Protein AF-0000000072249634 (afdb_homodimer)

Foldseek 3Di:
DQWDWDWDQQDQAPDIQIQTDFDLPPQDLCQQLNAPLVSLLVLLVLLLQLLLLVLLLCLCVVCCCPPLCVPVPHLNSLNVRSNRNSVSSNVVSVVVNVSNVVVPQPSVVLNVVSNVLVVVLLVVVCVVCVVVVDDSSLLSLLLSLLVLLVLLLLLVLCLPFVVSLVRNRHPSVSLSSNVVNLVSLVSSQSSVCSSCSNPNQDPVSLVSNVVSNVSNVVVCVVSSVVSSQVRCVVVVNPDPVSVVVQCQAAPPCVRHSVNNSVVSSCLSNDRVDGSCVDPCPVSSVVSCVVSVD/DQWDWDWDQQPQAPDIQIQTDFDLPPQDLCQQLNAPLVSLLVLLVLLLQLLLLVLLLCLCVVCCCPPLCVPVPHLNSLNVRSNRNSVSSNVVSVVVNVSNVVVPQPSVVLNVVSNVLVVVLLVVVCVVCVVVVDDSSLLSLLLSLLVLLVLLLLLVLCLPFVVSLVRNRHPSVSLSSNVVNLVSLVSSQSSVCSSCSNPNQDPVSLVSNVVSNVSNVVVCVVSSVVSSQVRCVVVVNPDPVSVVVQCQAAPDCVRHSPNVSVVSSCLSNDRVDGSCVDPCPVSSVVSCVVSVD

Organism: Acinetobacter pittii (strain PHEA-2) (NCBI:txid871585)

pLDDT: mean 94.34, std 6.77, range [52.77, 98.83]

Nearest PDB structures (foldseek):
  6f6f-assembly1_A-2  TM=5.615E-01  e=2.994E-02  Geobacillus kaustophilus HTA426
  6f6l-assembly1_A  TM=5.978E-01  e=1.102E-01  Geobacillus kaustophilus HTA426
  5dcs-assembly1_A  TM=5.944E-01  e=1.494E-01  Geobacillus kaustophilus HTA426
  6qk1-assembly1_A-2  TM=5.631E-01  e=1.938E-01  Geobacillus kaustophilus HTA426
  6f6f-assembly1_A-2  TM=5.585E-01  e=4.010E-02  Geobacillus kaustophilus HTA426

Secondary structure (DSSP, 8-state):
--B--EEE--TT-SS-EEE--B--TT--TTTTTT-HHHHHHHHHHHTTHHHHHHHHHHHHHHHTT-TTTTT-HHHHHHHHHHHHHHHHHHHHHHHHHHHHHTTT--HHHHHHHHHHHHHHHHHHHHHHHGGGT--HHHHHHHHHHHHHHHHHHHHHHHHH-HHHHHH---HHHHHHHHHHHHHHHHSTTHHHHHHHHHH-SSHHHHHHHHHHHHHHHHHHHHHHHHHHHHHHHHTT--SHHHHHHHHHHHT-TTT-HHHHTHHHHHHTTSTT--GGGS--HHHHHHHHHHHT-/--B--EEE--TT-SS-EEE--B--TT--TTTTTT-HHHHHHHHHHHTTHHHHHHHHHHHHHHHTT-TTTTT-HHHHHHHHHHHHHHHHHHHHHHHHHHHHHTTT--HHHHHHHHHHHHHHHHHHHHHHHGGGT--HHHHHHHHHHHHHHHHHHHHHHHHH-HHHHHH---HHHHHHHHHHHHHHHHSTTHHHHHHHHHH-SSHHHHHHHHHHHHHHHHHHHHHHHHHHHHHHHHTT--SHHHHHHHHHHHT-TTT-HHHHTHHHHHHTTSTT--GGGS--HHHHHHHHHHHT-

Solvent-accessible surface area (backbone atoms only — not comparable to full-atom values): 30503 Å² total; per-residue (Å²): 118,79,44,59,75,48,76,42,72,49,87,78,29,94,52,65,26,59,43,71,51,72,63,54,87,81,60,56,89,36,38,31,64,65,27,60,36,49,29,34,46,52,49,29,54,43,32,45,40,42,47,47,34,50,49,40,41,52,36,51,60,74,49,51,72,36,84,71,43,49,82,38,61,70,59,51,28,40,50,52,28,46,44,47,37,37,54,43,50,25,52,52,34,50,51,53,44,48,50,47,34,74,77,68,44,72,42,67,61,48,30,54,47,39,42,52,50,51,54,49,51,50,55,52,51,35,66,44,39,37,76,73,73,45,45,62,67,55,50,43,32,24,40,36,32,30,51,36,49,50,48,23,35,50,22,50,33,58,76,67,36,63,72,59,50,68,36,44,63,35,65,59,61,37,50,52,53,50,53,48,24,48,50,36,56,69,48,39,42,49,54,43,50,51,42,37,50,70,67,40,78,48,69,71,43,49,50,49,32,47,52,30,31,55,55,48,51,52,51,46,54,49,46,38,53,34,40,26,52,40,48,26,49,77,64,75,51,68,47,69,67,31,51,49,53,37,40,44,49,38,56,30,82,88,60,6,44,56,48,67,24,43,70,65,58,55,47,65,69,42,86,86,57,53,65,72,75,59,80,50,63,72,61,42,54,55,49,27,61,74,69,69,98,118,82,42,59,76,49,77,43,72,50,89,77,29,94,52,64,24,59,44,71,51,71,64,54,86,80,61,56,89,38,38,31,65,66,27,61,38,49,29,33,45,53,48,29,54,42,34,45,38,40,48,46,34,51,48,43,41,52,36,51,60,75,49,53,72,37,84,72,42,50,81,39,62,71,58,53,28,38,50,53,28,45,45,47,37,35,53,42,51,25,52,50,36,51,51,52,44,48,50,48,34,73,76,68,44,73,42,65,61,48,30,53,48,39,42,52,49,50,53,50,51,50,54,51,50,34,66,45,40,36,75,73,72,44,46,62,66,55,49,42,31,24,41,36,30,30,51,36,48,51,48,24,35,51,22,49,35,59,75,66,38,61,71,59,49,68,38,45,63,34,64,61,60,38,49,52,52,51,53,50,24,46,50,35,57,70,47,39,42,50,53,44,51,51,42,37,52,70,65,40,79,48,70,70,43,49,50,48,32,47,51,31,30,55,55,49,50,52,51,47,52,48,46,38,52,35,42,27,51,39,51,27,50,76,62,76,50,69,47,70,68,31,51,48,53,37,40,44,48,38,56,28,82,88,61,6,46,55,48,66,24,43,70,65,59,54,46,65,69,42,87,86,57,52,64,71,75,59,80,52,62,71,62,42,54,54,49,28,60,74,68,69,98

Radius of gyration: 26.2 Å; Cα contacts (8 Å, |Δi|>4): 781; chains: 2; bounding box: 58×76×52 Å

InterPro domains:
  IPR016516 Uncharacterised conserved protein UCP07580 [PF10118] (17-279)
  IPR016516 Uncharacterised conserved protein UCP07580 [PIRSF007580] (9-291)
  IPR016516 Uncharacterised conserved protein UCP07580 [PTHR39456] (11-289)

Sequence (586 aa):
MNAKVNITNRAGASFPVRRMNFDFNDVPEYWMNGSAGLTHFMTALSALFPAGEKFFIDSVRAVRYHPAIKDDEALQKEISAFIGQEAMHTQEHVNFNASAQKFGHDVETLEKFTDTAIQTAIKTFVKIVKPFGMTKEMVDLTATTALEHFTATIASQLLVNKHIQELMTDETMSTMWYWHAIEENEHKAVAYDVYEGVFGKGIKAYALRTTSLVFAMTLIFLIQSSFVLRLLKQDNKLNLDELSVIYKYGYSPSKGIISGMAKEMLAYFKPGFHPNDLDTVGLLKTWKAKLGLMNAKVNITNRAGASFPVRRMNFDFNDVPEYWMNGSAGLTHFMTALSALFPAGEKFFIDSVRAVRYHPAIKDDEALQKEISAFIGQEAMHTQEHVNFNASAQKFGHDVETLEKFTDTAIQTAIKTFVKIVKPFGMTKEMVDLTATTALEHFTATIASQLLVNKHIQELMTDETMSTMWYWHAIEENEHKAVAYDVYEGVFGKGIKAYALRTTSLVFAMTLIFLIQSSFVLRLLKQDNKLNLDELSVIYKYGYSPSKGIISGMAKEMLAYFKPGFHPNDLDTVGLLKTWKAKLGL

Structure (mmCIF, N/CA/C/O backbone):
data_AF-0000000072249634-model_v1
#
loop_
_entity.id
_entity.type
_entity.pdbx_description
1 polymer Hydrolase
#
loop_
_atom_site.group_PDB
_atom_site.id
_atom_site.type_symbol
_atom_site.label_atom_id
_atom_site.label_alt_id
_atom_site.label_comp_id
_atom_site.label_asym_id
_atom_site.label_entity_id
_atom_site.label_seq_id
_atom_site.pdbx_PDB_ins_code
_atom_site.Cartn_x
_atom_site.Cartn_y
_atom_site.Cartn_z
_atom_site.occupancy
_atom_site.B_iso_or_equiv
_atom_site.auth_seq_id
_atom_site.auth_comp_id
_atom_site.auth_asym_id
_atom_site.auth_atom_id
_atom_site.pdbx_PDB_model_num
ATOM 1 N N . MET A 1 1 ? -5.446 38.062 13.605 1 52.94 1 MET A N 1
ATOM 2 C CA . MET A 1 1 ? -5.169 36.637 13.762 1 52.94 1 MET A CA 1
ATOM 3 C C . MET A 1 1 ? -5.318 36.212 15.219 1 52.94 1 MET A C 1
ATOM 5 O O . MET A 1 1 ? -4.875 36.919 16.125 1 52.94 1 MET A O 1
ATOM 9 N N . ASN A 1 2 ? -6.417 35.395 15.522 1 57.03 2 ASN A N 1
ATOM 10 C CA . ASN A 1 2 ? -6.715 34.92 16.869 1 57.03 2 ASN A CA 1
ATOM 11 C C . ASN A 1 2 ? -5.579 34.067 17.427 1 57.03 2 ASN A C 1
ATOM 13 O O . ASN A 1 2 ? -5.823 33.064 18.1 1 57.03 2 ASN A O 1
ATOM 17 N N . ALA A 1 3 ? -4.32 34.214 16.959 1 71 3 ALA A N 1
ATOM 18 C CA . ALA A 1 3 ? -3.164 33.518 17.518 1 71 3 ALA A CA 1
ATOM 19 C C . ALA A 1 3 ? -2.072 34.504 17.921 1 71 3 ALA A C 1
ATOM 21 O O . ALA A 1 3 ? -1.866 35.52 17.252 1 71 3 ALA A O 1
ATOM 22 N 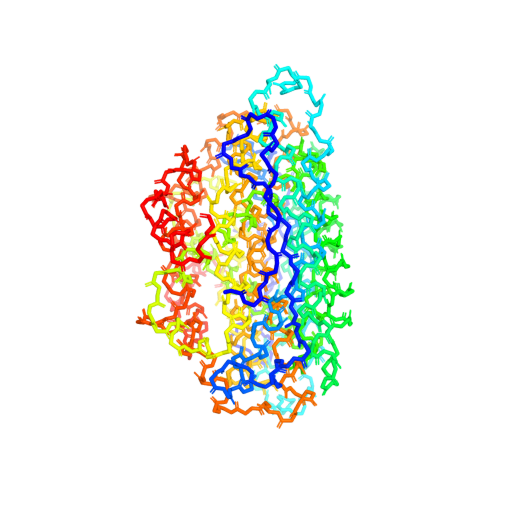N . LYS A 1 4 ? -1.507 34.409 19.135 1 65.29 4 LYS A N 1
ATOM 23 C CA . LYS A 1 4 ? -0.268 35.097 19.488 1 65.29 4 LYS A CA 1
ATOM 24 C C . LYS A 1 4 ? 0.94 34.415 18.852 1 65.29 4 LYS A C 1
ATOM 26 O O . LYS A 1 4 ? 1.116 33.202 18.985 1 65.29 4 LYS A O 1
ATOM 31 N N . VAL A 1 5 ? 1.65 35.158 17.944 1 75.68 5 VAL A N 1
ATOM 32 C CA . VAL A 1 5 ? 2.726 34.556 17.163 1 75.68 5 VAL A CA 1
ATOM 33 C C . VAL A 1 5 ? 4.076 35.058 17.67 1 75.68 5 VAL A C 1
ATOM 35 O O . VAL A 1 5 ? 4.276 36.264 17.833 1 75.68 5 VAL A O 1
ATOM 38 N N . ASN A 1 6 ? 4.939 34.149 18.186 1 66.65 6 ASN A N 1
ATOM 39 C CA . ASN A 1 6 ? 6.346 34.438 18.438 1 66.65 6 ASN A CA 1
ATOM 40 C C . ASN A 1 6 ? 7.247 33.8 17.383 1 66.65 6 ASN A C 1
ATOM 42 O O . ASN A 1 6 ? 7.195 32.588 17.168 1 66.65 6 ASN A O 1
ATOM 46 N N . ILE A 1 7 ? 8.014 34.613 16.664 1 79.25 7 ILE A N 1
ATOM 47 C CA . ILE A 1 7 ? 8.846 34.139 15.563 1 79.25 7 ILE A CA 1
ATOM 48 C C . ILE A 1 7 ? 10.31 34.11 15.998 1 79.25 7 ILE A C 1
ATOM 50 O O . ILE A 1 7 ? 10.807 35.07 16.592 1 79.25 7 ILE A O 1
ATOM 54 N N . THR A 1 8 ? 10.876 32.978 15.936 1 65.77 8 THR A N 1
ATOM 55 C CA . THR A 1 8 ? 12.313 32.866 16.16 1 65.77 8 THR A CA 1
ATOM 56 C C . THR A 1 8 ? 13.026 32.424 14.885 1 65.77 8 THR A C 1
ATOM 58 O O . THR A 1 8 ? 12.605 31.468 14.231 1 65.77 8 THR A O 1
ATOM 61 N N . ASN A 1 9 ? 13.944 33.304 14.461 1 66.26 9 ASN A N 1
ATOM 62 C CA . ASN A 1 9 ? 14.81 32.913 13.353 1 66.26 9 ASN A CA 1
ATOM 63 C C . ASN A 1 9 ? 16.005 32.098 13.837 1 66.26 9 ASN A C 1
ATOM 65 O O . ASN A 1 9 ? 16.833 32.596 14.603 1 66.26 9 ASN A O 1
ATOM 69 N N . ARG A 1 10 ? 15.753 30.797 13.848 1 60.34 10 ARG A N 1
ATOM 70 C CA . ARG A 1 10 ? 16.937 30.016 14.19 1 60.34 10 ARG A CA 1
ATOM 71 C C . ARG A 1 10 ? 18.125 30.413 13.319 1 60.34 10 ARG A C 1
ATOM 73 O O . ARG A 1 10 ? 17.968 30.655 12.12 1 60.34 10 ARG A O 1
ATOM 80 N N . ALA A 1 11 ? 19.228 30.65 13.857 1 65.46 11 ALA A N 1
ATOM 81 C CA . ALA A 1 11 ? 20.497 31.22 13.41 1 65.46 11 ALA A CA 1
ATOM 82 C C . ALA A 1 11 ? 20.905 30.655 12.053 1 65.46 11 ALA A C 1
ATOM 84 O O . ALA A 1 11 ? 21.7 29.715 11.978 1 65.46 11 ALA A O 1
ATOM 85 N N . GLY A 1 12 ? 20.088 31.282 10.986 1 76.66 12 GLY A N 1
ATOM 86 C CA . GLY A 1 12 ? 20.659 31.063 9.666 1 76.66 12 GLY A CA 1
ATOM 87 C C . GLY A 1 12 ? 19.84 30.113 8.812 1 76.66 12 GLY A C 1
ATOM 88 O O . GLY A 1 12 ? 20.198 29.835 7.666 1 76.66 12 GLY A O 1
ATOM 89 N N . ALA A 1 13 ? 18.669 29.622 9.354 1 87.26 13 ALA A N 1
ATOM 90 C CA . ALA A 1 13 ? 17.806 28.778 8.531 1 87.26 13 ALA A CA 1
ATOM 91 C C . ALA A 1 13 ? 17.028 29.611 7.517 1 87.26 13 ALA A C 1
ATOM 93 O O . ALA A 1 13 ? 16.9 30.828 7.673 1 87.26 13 ALA A O 1
ATOM 94 N N . SER A 1 14 ? 16.576 29.026 6.509 1 92.72 14 SER A N 1
ATOM 95 C CA . SER A 1 14 ? 15.91 29.733 5.42 1 92.72 14 SER A CA 1
ATOM 96 C C . SER A 1 14 ? 14.45 30.016 5.756 1 92.72 14 SER A C 1
ATOM 98 O O . SER A 1 14 ? 13.768 30.738 5.026 1 92.72 14 SER A O 1
ATOM 100 N N . PHE A 1 15 ? 13.901 29.474 6.83 1 94.57 15 PHE A N 1
ATOM 101 C CA . PHE A 1 15 ? 12.544 29.716 7.304 1 94.57 15 PHE A CA 1
ATOM 102 C C . PHE A 1 15 ? 12.51 29.808 8.825 1 94.57 15 PHE A C 1
ATOM 104 O O . PHE A 1 15 ? 13.331 29.192 9.508 1 94.57 15 PHE A O 1
ATOM 111 N N . PRO A 1 16 ? 11.582 30.511 9.353 1 94.63 16 PRO A N 1
ATOM 112 C CA . PRO A 1 16 ? 11.522 30.713 10.802 1 94.63 16 PRO A CA 1
ATOM 113 C C . PRO A 1 16 ? 10.735 29.618 11.519 1 94.63 16 PRO A C 1
ATOM 115 O O . PRO A 1 16 ? 10.058 28.815 10.871 1 94.63 16 PRO A O 1
ATOM 118 N N . VAL A 1 17 ? 10.93 29.516 12.808 1 94.87 17 VAL A N 1
ATOM 119 C CA . VAL A 1 17 ? 10.05 28.755 13.689 1 94.87 17 VAL A CA 1
ATOM 120 C C . VAL A 1 17 ? 9.045 29.693 14.353 1 94.87 17 VAL A C 1
ATOM 122 O O . VAL A 1 17 ? 9.431 30.672 14.997 1 94.87 17 VAL A O 1
ATOM 125 N N . ARG A 1 18 ? 7.799 29.471 14.116 1 94.25 18 ARG A N 1
ATOM 126 C CA . ARG A 1 18 ? 6.73 30.294 14.672 1 94.25 18 ARG A CA 1
ATOM 127 C C . ARG A 1 18 ? 6.027 29.576 15.819 1 94.25 18 ARG A C 1
ATOM 129 O O . ARG A 1 18 ? 5.568 28.443 15.661 1 94.25 18 ARG A O 1
ATOM 136 N N . ARG A 1 19 ? 6.037 30.1 16.916 1 91.94 19 ARG A N 1
ATOM 137 C CA . ARG A 1 19 ? 5.228 29.611 18.028 1 91.94 19 ARG A CA 1
ATOM 138 C C . ARG A 1 19 ? 3.841 30.243 18.015 1 91.94 19 ARG A C 1
ATOM 140 O O . ARG A 1 19 ? 3.684 31.416 18.361 1 91.94 19 ARG A O 1
ATOM 147 N N . MET A 1 20 ? 3.007 29.376 17.656 1 90 20 MET A N 1
ATOM 148 C CA . MET A 1 20 ? 1.619 29.829 17.623 1 90 20 MET A CA 1
ATOM 149 C C . MET A 1 20 ? 0.898 29.47 18.918 1 90 20 MET A C 1
ATOM 151 O O . MET A 1 20 ? 1.333 28.578 19.648 1 90 20 MET A O 1
ATOM 155 N N . ASN A 1 21 ? -0.058 30.114 19.403 1 89.7 21 ASN A N 1
ATOM 156 C CA . ASN A 1 21 ? -0.929 29.822 20.536 1 89.7 21 ASN A CA 1
ATOM 157 C C . ASN A 1 21 ? -2.397 30.052 20.189 1 89.7 21 ASN A C 1
ATOM 159 O O . ASN A 1 21 ? -3.021 30.985 20.697 1 89.7 21 ASN A O 1
ATOM 163 N N . PHE A 1 22 ? -2.884 29.119 19.45 1 94.67 22 PHE A N 1
ATOM 164 C CA . PHE A 1 22 ? -4.272 29.24 19.021 1 94.67 22 PHE A CA 1
ATOM 165 C C . PHE A 1 22 ? -5.222 28.979 20.184 1 94.67 22 PHE A C 1
ATOM 167 O O . PHE A 1 22 ? -4.961 28.116 21.024 1 94.67 22 PHE A O 1
ATOM 174 N N . ASP A 1 23 ? -6.214 29.734 20.291 1 93.97 23 ASP A N 1
ATOM 175 C CA . ASP A 1 23 ? -7.285 29.514 21.257 1 93.97 23 ASP A CA 1
ATOM 176 C C . ASP A 1 23 ? -8.463 28.784 20.615 1 93.97 23 ASP A C 1
ATOM 178 O O . ASP A 1 23 ? -9.194 29.364 19.809 1 93.97 23 ASP A O 1
ATOM 182 N N . PHE A 1 24 ? -8.688 27.587 21.061 1 95.25 24 PHE A N 1
ATOM 183 C CA . PHE A 1 24 ? -9.707 26.754 20.432 1 95.25 24 PHE A CA 1
ATOM 184 C C . PHE A 1 24 ? -10.986 26.747 21.259 1 95.25 24 PHE A C 1
ATOM 186 O O . PHE A 1 24 ? -11.916 25.991 20.967 1 95.25 24 PHE A O 1
ATOM 193 N N . ASN A 1 25 ? -11.081 27.541 22.291 1 92.67 25 ASN A N 1
ATOM 194 C CA . ASN A 1 25 ? -12.172 27.49 23.258 1 92.67 25 ASN A CA 1
ATOM 195 C C . ASN A 1 25 ? -13.513 27.814 22.606 1 92.67 25 ASN A C 1
ATOM 197 O O . ASN A 1 25 ? -14.549 27.281 23.009 1 92.67 25 ASN A O 1
ATOM 201 N N . ASP A 1 26 ? -13.509 28.688 21.615 1 93.74 26 ASP A N 1
ATOM 202 C CA . ASP A 1 26 ? -14.768 29.153 21.04 1 93.74 26 ASP A CA 1
ATOM 203 C C . ASP A 1 26 ? -15.024 28.503 19.682 1 93.74 26 ASP A C 1
ATOM 205 O O . ASP A 1 26 ? -15.894 28.947 18.929 1 93.74 26 ASP A O 1
ATOM 209 N N . VAL A 1 27 ? -14.314 27.514 19.326 1 96.31 27 VAL A N 1
ATOM 210 C CA . VAL A 1 27 ? -14.52 26.808 18.065 1 96.31 27 VAL A CA 1
ATOM 211 C C . VAL A 1 27 ? -15.776 25.944 18.156 1 96.31 27 VAL A C 1
ATOM 213 O O . VAL A 1 27 ? -15.919 25.142 19.081 1 96.31 27 VAL A O 1
ATOM 216 N N . PRO A 1 28 ? -16.718 26.138 17.287 1 97.42 28 PRO A N 1
ATOM 217 C CA . PRO A 1 28 ? -17.921 25.304 17.329 1 97.42 28 PRO A CA 1
ATOM 218 C C . PRO A 1 28 ? -17.642 23.846 16.968 1 97.42 28 PRO A C 1
ATOM 220 O O . PRO A 1 28 ? -16.62 23.545 16.348 1 97.42 28 PRO A O 1
ATOM 223 N N . GLU A 1 29 ? -18.557 23.048 17.353 1 97.82 29 GLU A N 1
ATOM 224 C CA . GLU A 1 29 ? -18.411 21.612 17.135 1 97.82 29 GLU A CA 1
ATOM 225 C C . GLU A 1 29 ? -18.212 21.296 15.655 1 97.82 29 GLU A C 1
ATOM 227 O O . GLU A 1 29 ? -17.306 20.542 15.292 1 97.82 29 GLU A O 1
ATOM 232 N N . TYR A 1 30 ? -19.059 21.883 14.857 1 98.35 30 TYR A N 1
ATOM 233 C CA . TYR A 1 30 ? -18.971 21.7 13.413 1 98.35 30 TYR A CA 1
ATOM 234 C C . TYR A 1 30 ? -18.456 22.963 12.733 1 98.35 30 TYR A C 1
ATOM 236 O O . TYR A 1 30 ? -19.218 23.677 12.077 1 98.35 30 TYR A O 1
ATOM 244 N N . TRP A 1 31 ? -17.2 23.095 12.832 1 97.58 31 TRP A N 1
ATOM 245 C CA . TRP A 1 31 ? -16.57 24.369 12.501 1 97.58 31 TRP A CA 1
ATOM 246 C C . TRP A 1 31 ? -16.389 24.511 10.993 1 97.58 31 TRP A C 1
ATOM 248 O O . TRP A 1 31 ? -16.117 25.605 10.494 1 97.58 31 TRP A O 1
ATOM 258 N N . MET A 1 32 ? -16.436 23.421 10.255 1 97.9 32 MET A N 1
ATOM 259 C CA . MET A 1 32 ? -16.24 23.499 8.81 1 97.9 32 MET A CA 1
ATOM 260 C C . MET A 1 32 ? -17.578 23.577 8.083 1 97.9 32 MET A C 1
ATOM 262 O O . MET A 1 32 ? -18.135 22.552 7.686 1 97.9 32 MET A O 1
ATOM 266 N N . ASN A 1 33 ? -18.021 24.805 7.904 1 97.21 33 ASN A N 1
ATOM 267 C CA . ASN A 1 33 ? -19.248 25.128 7.183 1 97.21 33 ASN A CA 1
ATOM 268 C C . ASN A 1 33 ? -20.456 24.415 7.784 1 97.21 33 ASN A C 1
ATOM 270 O O . ASN A 1 33 ? -21.353 23.985 7.057 1 97.21 33 ASN A O 1
ATOM 274 N N . GLY A 1 34 ? -20.399 24.157 9.071 1 97.29 34 GLY A N 1
ATOM 275 C CA . GLY A 1 34 ? -21.508 23.512 9.756 1 97.29 34 GLY A CA 1
ATOM 276 C C . GLY A 1 34 ? -21.637 22.037 9.424 1 97.29 34 GLY A C 1
ATOM 277 O O . GLY A 1 34 ? -22.566 21.37 9.885 1 97.29 34 GLY A O 1
ATOM 278 N N . SER A 1 35 ? -20.698 21.491 8.753 1 97.89 35 SER A N 1
ATOM 279 C CA . SER A 1 35 ? -20.779 20.113 8.279 1 97.89 35 SER A CA 1
ATOM 280 C C . SER A 1 35 ? -20.106 19.153 9.255 1 97.89 35 SER A C 1
ATOM 282 O O . SER A 1 35 ? -18.917 19.29 9.548 1 97.89 35 SER A O 1
ATOM 284 N N . ALA A 1 36 ? -20.884 18.224 9.683 1 98.2 36 ALA A N 1
ATOM 285 C CA . ALA A 1 36 ? -20.294 17.167 10.502 1 98.2 36 ALA A CA 1
ATOM 286 C C . ALA A 1 36 ? -19.278 16.356 9.702 1 98.2 36 ALA A C 1
ATOM 288 O O . ALA A 1 36 ? -18.209 16.015 10.212 1 98.2 36 ALA A O 1
ATOM 289 N N . GLY A 1 37 ? -19.612 16.088 8.459 1 98.02 37 GLY A N 1
ATOM 290 C CA . GLY A 1 37 ? -18.739 15.309 7.596 1 98.02 37 GLY A CA 1
ATOM 291 C C . GLY A 1 37 ? -17.378 15.947 7.393 1 98.02 37 GLY A C 1
ATOM 292 O O . GLY A 1 37 ? -16.347 15.302 7.598 1 98.02 37 GLY A O 1
ATOM 293 N N . LEU A 1 38 ? -17.403 17.175 7.067 1 98.26 38 LEU A N 1
ATOM 294 C CA . LEU A 1 38 ? -16.15 17.867 6.785 1 98.26 38 LEU A CA 1
ATOM 295 C C . LEU A 1 38 ? -15.343 18.072 8.063 1 98.26 38 LEU A C 1
ATOM 297 O O . LEU A 1 38 ? -14.118 17.931 8.058 1 98.26 38 LEU A O 1
ATOM 301 N N . THR A 1 39 ? -16.042 18.386 9.112 1 98.54 39 THR A N 1
ATOM 302 C CA . THR A 1 39 ? -15.357 18.572 10.387 1 98.54 39 THR A CA 1
ATOM 303 C C . THR A 1 39 ? -14.681 17.278 10.831 1 98.54 39 THR A C 1
ATOM 305 O O . THR A 1 39 ? -13.515 17.287 11.231 1 98.54 39 THR A O 1
ATOM 308 N N . HIS A 1 40 ? -15.356 16.177 10.69 1 98.16 40 HIS A N 1
ATOM 309 C CA . HIS A 1 40 ? -14.791 14.896 11.102 1 98.16 40 HIS A CA 1
ATOM 310 C C . HIS A 1 40 ? -13.689 14.448 10.148 1 98.16 40 HIS A C 1
ATOM 312 O O . HIS A 1 40 ? -12.726 13.801 10.566 1 98.16 40 HIS A O 1
ATOM 318 N N . PHE A 1 41 ? -13.806 14.806 8.898 1 97.66 41 PHE A N 1
ATOM 319 C CA . PHE A 1 41 ? -12.731 14.53 7.953 1 97.66 41 PHE A CA 1
ATOM 320 C C . PHE A 1 41 ? -11.44 15.213 8.387 1 97.66 41 PHE A C 1
ATOM 322 O O . PHE A 1 41 ? -10.383 14.581 8.434 1 97.66 41 PHE A O 1
ATOM 329 N N . MET A 1 42 ? -11.521 16.424 8.776 1 97.88 42 MET A N 1
ATOM 330 C CA . MET A 1 42 ? -10.353 17.201 9.184 1 97.88 42 MET A CA 1
ATOM 331 C C . MET A 1 42 ? -9.844 16.742 10.546 1 97.88 42 MET A C 1
ATOM 333 O O . MET A 1 42 ? -8.635 16.719 10.785 1 97.88 42 MET A O 1
ATOM 337 N N . THR A 1 43 ? -10.745 16.421 11.386 1 98.44 43 THR A N 1
ATOM 338 C CA . THR A 1 43 ? -10.368 15.916 12.701 1 98.44 43 THR A CA 1
ATOM 339 C C . THR A 1 43 ? -9.635 14.583 12.579 1 98.44 43 THR A C 1
ATOM 341 O O . THR A 1 43 ? -8.633 14.355 13.26 1 98.44 43 THR A O 1
ATOM 344 N N . ALA A 1 44 ? -10.175 13.743 11.751 1 97.92 44 ALA A N 1
ATOM 345 C CA . ALA A 1 44 ? -9.524 12.459 11.504 1 97.92 44 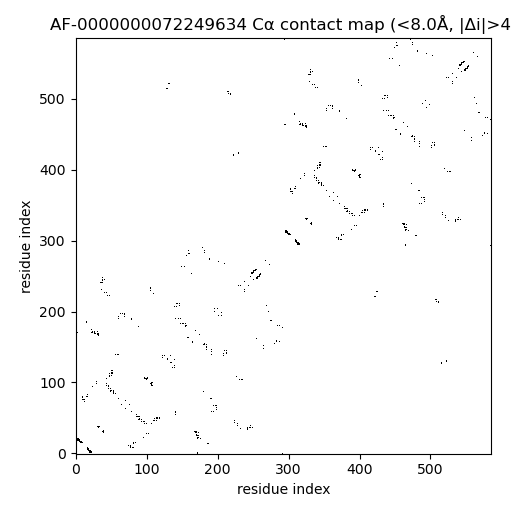ALA A CA 1
ATOM 346 C C . ALA A 1 44 ? -8.11 12.657 10.964 1 97.92 44 ALA A C 1
ATOM 348 O O . ALA A 1 44 ? -7.178 11.962 11.378 1 97.92 44 ALA A O 1
ATOM 349 N N . LEU A 1 45 ? -7.959 13.531 10.053 1 97.98 45 LEU A N 1
ATOM 350 C CA . LEU A 1 45 ? -6.641 13.853 9.516 1 97.98 45 LEU A CA 1
ATOM 351 C C . LEU A 1 45 ? -5.72 14.376 10.613 1 97.98 45 LEU A C 1
ATOM 353 O O . LEU A 1 45 ? -4.569 13.948 10.719 1 97.98 45 LEU A O 1
ATOM 357 N N . SER A 1 46 ? -6.224 15.275 11.437 1 98.44 46 SER A N 1
ATOM 358 C CA . SER A 1 46 ? -5.432 15.868 12.509 1 98.44 46 SER A CA 1
ATOM 359 C C . SER A 1 46 ? -4.98 14.812 13.512 1 98.44 46 SER A C 1
ATOM 361 O O . SER A 1 46 ? -3.892 14.914 14.081 1 98.44 46 SER A O 1
ATOM 363 N N . ALA A 1 47 ? -5.777 13.801 13.694 1 98.27 47 ALA A N 1
ATOM 364 C CA . ALA A 1 47 ? -5.459 12.745 14.652 1 98.27 47 ALA A CA 1
ATOM 365 C C . ALA A 1 47 ? -4.202 11.987 14.236 1 98.27 47 ALA A C 1
ATOM 367 O O . ALA A 1 47 ? -3.576 11.313 15.058 1 98.27 47 ALA A O 1
ATOM 368 N N . LEU A 1 48 ? -3.823 12.071 13.006 1 98.22 48 LEU A N 1
ATOM 369 C CA . LEU A 1 48 ? -2.634 11.395 12.498 1 98.22 48 LEU A CA 1
ATOM 370 C C . LEU A 1 48 ? -1.379 12.211 12.789 1 98.22 48 LEU A C 1
ATOM 372 O O . LEU A 1 48 ? -0.269 11.674 12.777 1 98.22 48 LEU A O 1
ATOM 376 N N . PHE A 1 49 ? -1.475 13.454 13.07 1 98.35 49 PHE A N 1
ATOM 377 C CA . PHE A 1 49 ? -0.35 14.373 12.952 1 98.35 49 PHE A CA 1
ATOM 378 C C . PHE A 1 49 ? 0.517 14.33 14.205 1 98.35 49 PHE A C 1
ATOM 380 O O . PHE A 1 49 ? 1.747 14.352 14.116 1 98.35 49 PHE A O 1
ATOM 387 N N . PRO A 1 50 ? -0.028 14.223 15.435 1 98.43 50 PRO A N 1
ATOM 388 C CA . PRO A 1 50 ? 0.872 14.247 16.59 1 98.43 50 PRO A CA 1
ATOM 389 C C . PRO A 1 50 ? 1.914 13.132 16.549 1 98.43 50 PRO A C 1
ATOM 391 O O . PRO A 1 50 ? 3.115 13.399 16.646 1 98.43 50 PRO A O 1
ATOM 394 N N . ALA A 1 51 ? 1.474 11.927 16.351 1 98 51 ALA A N 1
ATOM 395 C CA . ALA A 1 51 ? 2.415 10.814 16.272 1 98 51 ALA A CA 1
ATOM 396 C C . ALA A 1 51 ? 3.274 10.91 15.014 1 98 51 ALA A C 1
ATOM 398 O O . ALA A 1 51 ? 4.463 10.585 15.04 1 98 51 ALA A O 1
ATOM 399 N N . GLY A 1 52 ? 2.706 11.347 13.902 1 98.23 52 GLY A N 1
ATOM 400 C CA . GLY A 1 52 ? 3.449 11.496 12.661 1 98.23 52 GLY A CA 1
ATOM 401 C C . GLY A 1 52 ? 4.569 12.515 12.754 1 98.23 52 GLY A C 1
ATOM 402 O O . GLY A 1 52 ? 5.693 12.251 12.323 1 98.23 52 GLY A O 1
ATOM 403 N N . GLU A 1 53 ? 4.252 13.671 13.32 1 98.48 53 GLU A N 1
ATOM 404 C CA . GLU A 1 53 ? 5.249 14.729 13.447 1 98.48 53 GLU A CA 1
ATOM 405 C C . GLU A 1 53 ? 6.402 14.296 14.348 1 98.48 53 GLU A C 1
ATOM 407 O O . GLU A 1 53 ? 7.565 14.586 14.059 1 98.48 53 GLU A O 1
ATOM 412 N N . LYS A 1 54 ? 6.029 13.636 15.394 1 98.45 54 LYS A N 1
ATOM 413 C CA . LYS A 1 54 ? 7.065 13.112 16.279 1 98.45 54 LYS A CA 1
ATOM 414 C C . LYS A 1 54 ? 7.952 12.106 15.552 1 98.45 54 LYS A C 1
ATOM 416 O O . LYS A 1 54 ? 9.171 12.101 15.733 1 98.45 54 LYS A O 1
ATOM 421 N N . PHE A 1 55 ? 7.358 11.266 14.831 1 98.59 55 PHE A N 1
ATOM 422 C CA . PHE A 1 55 ? 8.098 10.288 14.043 1 98.59 55 PHE A CA 1
ATOM 423 C C . PHE A 1 55 ? 9.066 10.981 13.091 1 98.59 55 PHE A C 1
ATOM 425 O O . PHE A 1 55 ? 10.208 10.544 12.931 1 98.59 55 PHE A O 1
ATOM 432 N N . PHE A 1 56 ? 8.637 12.092 12.39 1 98.83 56 PHE A N 1
ATOM 433 C CA . PHE A 1 56 ? 9.493 12.844 11.48 1 98.83 56 PHE A CA 1
ATOM 434 C C . PHE A 1 56 ? 10.708 13.399 12.215 1 98.83 56 PHE A C 1
ATOM 436 O O . PHE A 1 56 ? 11.835 13.299 11.726 1 98.83 56 PHE A O 1
ATOM 443 N N . ILE A 1 57 ? 10.418 13.97 13.366 1 98.75 57 ILE A N 1
ATOM 444 C CA . ILE A 1 57 ? 11.486 14.547 14.175 1 98.75 57 ILE A CA 1
ATOM 445 C C . ILE A 1 57 ? 12.504 13.466 14.533 1 98.75 57 ILE A C 1
ATOM 447 O O . ILE A 1 57 ? 13.706 13.643 14.325 1 98.75 57 ILE A O 1
ATOM 451 N N . ASP A 1 58 ? 12.043 12.338 15.035 1 98.59 58 ASP A N 1
ATOM 452 C CA . ASP A 1 58 ? 12.913 11.253 15.478 1 98.59 58 ASP A CA 1
ATOM 453 C C . ASP A 1 58 ? 13.739 10.703 14.317 1 98.59 58 ASP A C 1
ATOM 455 O O . ASP A 1 58 ? 14.909 10.355 14.49 1 98.59 58 ASP A O 1
ATOM 459 N N . SER A 1 59 ? 13.125 10.629 13.214 1 98.42 59 SER A N 1
ATOM 460 C CA . SER A 1 59 ? 13.791 10.099 12.028 1 98.42 59 SER A CA 1
ATOM 461 C C . SER A 1 59 ? 14.967 10.977 11.615 1 98.42 59 SER A C 1
ATOM 463 O O . SER A 1 59 ? 16.054 10.472 11.326 1 98.42 59 SER A O 1
ATOM 465 N N . VAL A 1 60 ? 14.771 12.27 11.572 1 98.52 60 VAL A N 1
ATOM 466 C CA . VAL A 1 60 ? 15.805 13.215 11.163 1 98.52 60 VAL A CA 1
ATOM 467 C C . VAL A 1 60 ? 16.872 13.318 12.251 1 98.52 60 VAL A C 1
ATOM 469 O O . VAL A 1 60 ? 18.068 13.349 11.954 1 98.52 60 VAL A O 1
ATOM 472 N N . ARG A 1 61 ? 16.425 13.309 13.493 1 98.11 61 ARG A N 1
ATOM 473 C CA . ARG A 1 61 ? 17.353 13.397 14.616 1 98.11 61 ARG A CA 1
ATOM 474 C C . ARG A 1 61 ? 18.293 12.197 14.645 1 98.11 61 ARG A C 1
ATOM 476 O O . ARG A 1 61 ? 19.47 12.332 14.985 1 98.11 61 ARG A O 1
ATOM 483 N N . ALA A 1 62 ? 17.814 11.089 14.33 1 97.98 62 ALA A N 1
ATOM 484 C CA . ALA A 1 62 ? 18.568 9.841 14.425 1 97.98 62 ALA A CA 1
ATOM 485 C C . ALA A 1 62 ? 19.801 9.875 13.526 1 97.98 62 ALA A C 1
ATOM 487 O O . ALA A 1 62 ? 20.797 9.202 13.802 1 97.98 62 ALA A O 1
ATOM 488 N N . VAL A 1 63 ? 19.788 10.736 12.492 1 98.08 63 VAL A N 1
ATOM 489 C CA . VAL A 1 63 ? 20.894 10.683 11.541 1 98.08 63 VAL A CA 1
ATOM 490 C C . VAL A 1 63 ? 21.54 12.062 11.425 1 98.08 63 VAL A C 1
ATOM 492 O O . VAL A 1 63 ? 22.423 12.271 10.589 1 98.08 63 VAL A O 1
ATOM 495 N N . ARG A 1 64 ? 21.101 13.013 12.175 1 96.74 64 ARG A N 1
ATOM 496 C CA . ARG A 1 64 ? 21.523 14.405 12.058 1 96.74 64 ARG A CA 1
ATOM 497 C C . ARG A 1 64 ? 23.041 14.525 12.136 1 96.74 64 ARG A C 1
ATOM 499 O O . ARG A 1 64 ? 23.638 15.364 11.458 1 96.74 64 ARG A O 1
ATOM 506 N N . TYR A 1 65 ? 23.692 13.635 12.897 1 97.13 65 TYR A N 1
ATOM 507 C CA . TYR A 1 65 ? 25.135 13.75 13.075 1 97.13 65 TYR A CA 1
ATOM 508 C C . TYR A 1 65 ? 25.868 12.656 12.307 1 97.13 65 TYR A C 1
ATOM 510 O O . TYR A 1 65 ? 26.999 12.302 12.646 1 97.13 65 TYR A O 1
ATOM 518 N N . HIS A 1 66 ? 25.189 12.051 11.406 1 97.36 66 HIS A N 1
ATOM 519 C CA . HIS A 1 66 ? 25.87 11.156 10.477 1 97.36 66 HIS A CA 1
ATOM 520 C C . HIS A 1 66 ? 27.084 11.833 9.85 1 97.36 66 HIS A C 1
ATOM 522 O O . HIS A 1 66 ? 27.028 13.013 9.497 1 97.36 66 HIS A O 1
ATOM 528 N N . PRO A 1 67 ? 28.147 11.17 9.604 1 97.95 67 PRO A N 1
ATOM 529 C CA . PRO A 1 67 ? 29.394 11.755 9.108 1 97.95 67 PRO A CA 1
ATOM 530 C C . PRO A 1 67 ? 29.227 12.441 7.754 1 97.95 67 PRO A C 1
ATOM 532 O O . PRO A 1 67 ? 29.932 13.408 7.456 1 97.95 67 PRO A O 1
ATOM 535 N N . ALA A 1 68 ? 28.287 12.027 6.994 1 97.67 68 ALA A N 1
ATOM 536 C CA . ALA A 1 68 ? 28.101 12.544 5.641 1 97.67 68 ALA A CA 1
ATOM 537 C C . ALA A 1 68 ? 27.5 13.947 5.668 1 97.67 68 ALA A C 1
ATOM 539 O O . ALA A 1 68 ? 27.606 14.693 4.692 1 97.67 68 ALA A O 1
ATOM 540 N N . ILE A 1 69 ? 26.809 14.316 6.848 1 98.08 69 ILE A N 1
ATOM 541 C CA . ILE A 1 69 ? 26.088 15.583 6.778 1 98.08 69 ILE A CA 1
ATOM 542 C C . ILE A 1 69 ? 26.368 16.405 8.034 1 98.08 69 ILE A C 1
ATOM 544 O O . ILE A 1 69 ? 25.961 17.566 8.127 1 98.08 69 ILE A O 1
ATOM 548 N N . LYS A 1 70 ? 27.073 15.827 9.005 1 97.27 70 LYS A N 1
ATOM 549 C CA . LYS A 1 70 ? 27.251 16.478 10.3 1 97.27 70 LYS A CA 1
ATOM 550 C C . LYS A 1 70 ? 27.961 17.82 10.147 1 97.27 70 LYS A C 1
ATOM 552 O O . LYS A 1 70 ? 27.734 18.741 10.934 1 97.27 70 LYS A O 1
ATOM 557 N N . ASP A 1 71 ? 28.834 17.973 9.101 1 97.39 71 ASP A N 1
ATOM 558 C CA . ASP A 1 71 ? 29.618 19.194 8.943 1 97.39 71 ASP A CA 1
ATOM 559 C C . ASP A 1 71 ? 28.956 20.146 7.95 1 97.39 71 ASP A C 1
ATOM 561 O O . ASP A 1 71 ? 29.501 21.209 7.643 1 97.39 71 ASP A O 1
ATOM 565 N N . ASP A 1 72 ? 27.826 19.828 7.433 1 96.91 72 ASP A N 1
ATOM 566 C CA . ASP A 1 72 ? 27.055 20.721 6.574 1 96.91 72 ASP A CA 1
ATOM 567 C C . ASP A 1 72 ? 26.274 21.74 7.402 1 96.91 72 ASP A C 1
ATOM 569 O O . ASP A 1 72 ? 25.111 21.511 7.741 1 96.91 72 ASP A O 1
ATOM 573 N N . GLU A 1 73 ? 26.813 22.824 7.635 1 96.15 73 GLU A N 1
ATOM 574 C CA . GLU A 1 73 ? 26.254 23.828 8.534 1 96.15 73 GLU A CA 1
ATOM 575 C C . GLU A 1 73 ? 24.887 24.303 8.05 1 96.15 73 GLU A C 1
ATOM 577 O O . GLU A 1 73 ? 23.976 24.512 8.854 1 96.15 73 GLU A O 1
ATOM 582 N N . ALA A 1 74 ? 24.794 24.591 6.772 1 96.01 74 ALA A N 1
ATOM 583 C CA . ALA A 1 74 ? 23.523 25.049 6.216 1 96.01 74 ALA A CA 1
ATOM 584 C C . ALA A 1 74 ? 22.414 24.032 6.473 1 96.01 74 ALA A C 1
ATOM 586 O O . ALA A 1 74 ? 21.314 24.398 6.893 1 96.01 74 ALA A O 1
ATOM 587 N N . LEU A 1 75 ? 22.708 22.756 6.228 1 97.4 75 LEU A N 1
ATOM 588 C CA . LEU A 1 75 ? 21.716 21.708 6.442 1 97.4 75 LEU A CA 1
ATOM 589 C C . LEU A 1 75 ? 21.373 21.578 7.922 1 97.4 75 LEU A C 1
ATOM 591 O O . LEU A 1 75 ? 20.219 21.325 8.276 1 97.4 75 LEU A O 1
ATOM 595 N N . GLN A 1 76 ? 22.354 21.707 8.797 1 97.27 76 GLN A N 1
ATOM 596 C CA . GLN A 1 76 ? 22.127 21.624 10.236 1 97.27 76 GLN A CA 1
ATOM 597 C C . GLN A 1 76 ? 21.151 22.7 10.703 1 97.27 76 GLN A C 1
ATOM 599 O O . GLN A 1 76 ? 20.317 22.453 11.576 1 97.27 76 GLN A O 1
ATOM 604 N N . LYS A 1 77 ? 21.256 23.876 10.171 1 96.85 77 LYS A N 1
ATOM 605 C CA . LYS A 1 77 ? 20.334 24.958 10.505 1 96.85 77 LYS A CA 1
ATOM 606 C C . LYS A 1 77 ? 18.917 24.638 10.037 1 96.85 77 LYS A C 1
ATOM 608 O O . LYS A 1 77 ? 17.95 24.875 10.763 1 96.85 77 LYS A O 1
ATOM 613 N N . GLU A 1 78 ? 18.81 24.108 8.818 1 97.76 78 GLU A N 1
ATOM 614 C CA . GLU A 1 78 ? 17.507 23.711 8.294 1 97.76 78 GLU A CA 1
ATOM 615 C C . GLU A 1 78 ? 16.877 22.617 9.152 1 97.76 78 GLU A C 1
ATOM 617 O O . GLU A 1 78 ? 15.67 22.636 9.403 1 97.76 78 GLU A O 1
ATOM 622 N N . ILE A 1 79 ? 17.697 21.619 9.57 1 98.05 79 ILE A N 1
ATOM 623 C CA . ILE A 1 79 ? 17.228 20.522 10.41 1 98.05 79 ILE A CA 1
ATOM 624 C C . ILE A 1 79 ? 16.673 21.076 11.72 1 98.05 79 ILE A C 1
ATOM 626 O O . ILE A 1 79 ? 15.594 20.677 12.163 1 98.05 79 ILE A O 1
ATOM 630 N N . SER A 1 80 ? 17.349 21.983 12.318 1 97.41 80 SER A N 1
ATOM 631 C CA . SER A 1 80 ? 16.914 22.577 13.578 1 97.41 80 SER A CA 1
ATOM 632 C C . SER A 1 80 ? 15.584 23.306 13.415 1 97.41 80 SER A C 1
ATOM 634 O O . SER A 1 80 ? 14.696 23.183 14.261 1 97.41 80 SER A O 1
ATOM 636 N N . ALA A 1 81 ? 15.48 24.088 12.372 1 97.69 81 ALA A N 1
ATOM 637 C CA . ALA A 1 81 ? 14.237 24.812 12.116 1 97.69 81 ALA A CA 1
ATOM 638 C C . ALA A 1 81 ? 13.089 23.848 11.835 1 97.69 81 ALA A C 1
ATOM 640 O O . ALA A 1 81 ? 11.956 24.08 12.263 1 97.69 81 ALA A O 1
ATOM 641 N N . PHE A 1 82 ? 13.417 22.787 11.063 1 98.31 82 PHE A N 1
ATOM 642 C CA . PHE A 1 82 ? 12.438 21.744 10.781 1 98.31 82 PHE A CA 1
ATOM 643 C C . PHE A 1 82 ? 11.914 21.129 12.073 1 98.31 82 PHE A C 1
ATOM 645 O O . PHE A 1 82 ? 10.702 21.023 12.269 1 98.31 82 PHE A O 1
ATOM 652 N N . ILE A 1 83 ? 12.77 20.705 12.957 1 97.99 83 ILE A N 1
ATOM 653 C CA . ILE A 1 83 ? 12.405 20.09 14.229 1 97.99 83 ILE A CA 1
ATOM 654 C C . ILE A 1 83 ? 11.563 21.064 15.05 1 97.99 83 ILE A C 1
ATOM 656 O O . ILE A 1 83 ? 10.566 20.67 15.661 1 97.99 83 ILE A O 1
ATOM 660 N N . GLY A 1 84 ? 11.954 22.336 15.019 1 97.36 84 GLY A N 1
ATOM 661 C CA . GLY A 1 84 ? 11.191 23.351 15.727 1 97.36 84 GLY A CA 1
ATOM 662 C C . GLY A 1 84 ? 9.774 23.504 15.208 1 97.36 84 GLY A C 1
ATOM 663 O O . GLY A 1 84 ? 8.821 23.534 15.989 1 97.36 84 GLY A O 1
ATOM 664 N N . GLN A 1 85 ? 9.602 23.593 13.864 1 98.1 85 GLN A N 1
ATOM 665 C CA . GLN A 1 85 ? 8.269 23.732 13.287 1 98.1 85 GLN A CA 1
ATOM 666 C C . GLN A 1 85 ? 7.416 22.498 13.567 1 98.1 85 GLN A C 1
ATOM 668 O O . GLN A 1 85 ? 6.246 22.616 13.938 1 98.1 85 GLN A O 1
ATOM 673 N N . GLU A 1 86 ? 8.034 21.339 13.408 1 98.36 86 GLU A N 1
ATOM 674 C CA . GLU A 1 86 ? 7.279 20.112 13.646 1 98.36 86 GLU A CA 1
ATOM 675 C C . GLU A 1 86 ? 6.807 20.026 15.095 1 98.36 86 GLU A C 1
ATOM 677 O O . GLU A 1 86 ? 5.718 19.518 15.37 1 98.36 86 GLU A O 1
ATOM 682 N N . ALA A 1 87 ? 7.625 20.398 16.003 1 97.36 87 ALA A N 1
ATOM 683 C CA . ALA A 1 87 ? 7.24 20.401 17.412 1 97.36 87 ALA A CA 1
ATOM 684 C C . ALA A 1 87 ? 6.041 21.314 17.651 1 97.36 87 ALA A C 1
ATOM 686 O O . ALA A 1 87 ? 5.135 20.971 18.414 1 97.36 87 ALA A O 1
ATOM 687 N N . MET A 1 88 ? 6.066 22.468 17.008 1 97.13 88 MET A N 1
ATOM 688 C CA . MET A 1 88 ? 4.944 23.395 17.132 1 97.13 88 MET A CA 1
ATOM 689 C C . MET A 1 88 ? 3.689 22.818 16.485 1 97.13 88 MET A C 1
ATOM 691 O O . MET A 1 88 ? 2.586 22.977 17.012 1 97.13 88 MET A O 1
ATOM 695 N N . HIS A 1 89 ? 3.864 22.151 15.292 1 98.5 89 HIS A N 1
ATOM 696 C CA . HIS A 1 89 ? 2.735 21.48 14.657 1 98.5 89 HIS A CA 1
ATOM 697 C C . HIS A 1 89 ? 2.092 20.47 15.602 1 98.5 89 HIS A C 1
ATOM 699 O O . HIS A 1 89 ? 0.869 20.451 15.759 1 98.5 89 HIS A O 1
ATOM 705 N N . THR A 1 90 ? 2.944 19.644 16.207 1 97.87 90 THR A N 1
ATOM 706 C CA . THR A 1 90 ? 2.466 18.632 17.143 1 97.87 90 THR A CA 1
ATOM 707 C C . THR A 1 90 ? 1.605 19.266 18.232 1 97.87 90 THR A C 1
ATOM 709 O O . THR A 1 90 ? 0.491 18.808 18.496 1 97.87 90 THR A O 1
ATOM 712 N N . GLN A 1 91 ? 2.106 20.301 18.847 1 96.71 91 GLN A N 1
ATOM 713 C CA . GLN A 1 91 ? 1.419 20.97 19.946 1 96.71 91 GLN A CA 1
ATOM 714 C C . GLN A 1 91 ? 0.06 21.504 19.501 1 96.71 91 GLN A C 1
ATOM 716 O O . GLN A 1 91 ? -0.942 21.323 20.196 1 96.71 91 GLN A O 1
ATOM 721 N N . GLU A 1 92 ? 0.025 22.125 18.378 1 97.35 92 GLU A N 1
ATOM 722 C CA . GLU A 1 92 ? -1.226 22.732 17.933 1 97.35 92 GLU A CA 1
ATOM 723 C C . GLU A 1 92 ? -2.237 21.669 17.514 1 97.35 92 GLU A C 1
ATOM 725 O O . GLU A 1 92 ? -3.443 21.847 17.692 1 97.35 92 GLU A O 1
ATOM 730 N N . HIS A 1 93 ? -1.75 20.548 16.922 1 98.04 93 HIS A N 1
ATOM 731 C CA . HIS A 1 93 ? -2.67 19.462 16.602 1 98.04 93 HIS A CA 1
ATOM 732 C C . HIS A 1 93 ? -3.238 18.83 17.868 1 98.04 93 HIS A C 1
ATOM 734 O O . HIS A 1 93 ? -4.4 18.417 17.893 1 98.04 93 HIS A O 1
ATOM 740 N N . VAL A 1 94 ? -2.399 18.696 18.904 1 97.01 94 VAL A N 1
ATOM 741 C CA . VAL A 1 94 ? -2.896 18.193 20.18 1 97.01 94 VAL A CA 1
ATOM 742 C C . VAL A 1 94 ? -4.017 19.096 20.691 1 97.01 94 VAL A C 1
ATOM 744 O O . VAL A 1 94 ? -5.063 18.61 21.127 1 97.01 94 VAL A O 1
ATOM 747 N N . ASN A 1 95 ? -3.806 20.409 20.643 1 96.52 95 ASN A N 1
ATOM 748 C CA . ASN A 1 95 ? -4.818 21.366 21.079 1 96.52 95 ASN A CA 1
ATOM 749 C C . ASN A 1 95 ? -6.06 21.311 20.196 1 96.52 95 ASN A C 1
ATOM 751 O O . ASN A 1 95 ? -7.185 21.388 20.693 1 96.52 95 ASN A O 1
ATOM 755 N N . PHE A 1 96 ? -5.833 21.234 18.898 1 97.03 96 PHE A N 1
ATOM 756 C CA . PHE A 1 96 ? -6.93 21.081 17.95 1 97.03 96 PHE A CA 1
ATOM 757 C C . PHE A 1 96 ? -7.764 19.849 18.28 1 97.03 96 PHE A C 1
ATOM 759 O O . PHE A 1 96 ? -8.992 19.926 18.357 1 97.03 96 PHE A O 1
ATOM 766 N N . ASN A 1 97 ? -7.099 18.728 18.446 1 97.54 97 ASN A N 1
ATOM 767 C CA . ASN A 1 97 ? -7.774 17.47 18.748 1 97.54 97 ASN A CA 1
ATOM 768 C C . ASN A 1 97 ? -8.543 17.549 20.064 1 97.54 97 ASN A C 1
ATOM 770 O O . ASN A 1 97 ? -9.627 16.976 20.19 1 97.54 97 ASN A O 1
ATOM 774 N N . ALA A 1 98 ? -7.975 18.23 21.059 1 95.42 98 ALA A N 1
ATOM 775 C CA . ALA A 1 98 ? -8.632 18.423 22.35 1 95.42 98 ALA A CA 1
ATOM 776 C C . ALA A 1 98 ? -9.931 19.208 22.192 1 95.42 98 ALA A C 1
ATOM 778 O O . ALA A 1 98 ? -10.899 18.97 22.918 1 95.42 98 ALA A O 1
ATOM 779 N N . SER A 1 99 ? -9.972 20.104 21.257 1 95.2 99 SER A N 1
ATOM 780 C CA . SER A 1 99 ? -11.179 20.892 21.026 1 95.2 99 SER A CA 1
ATOM 781 C C . SER A 1 99 ? -12.324 20.015 20.53 1 95.2 99 SER A C 1
ATOM 783 O O . SER A 1 99 ? -13.49 20.281 20.828 1 95.2 99 SER A O 1
ATOM 785 N N . ALA A 1 100 ? -11.999 19.037 19.717 1 96.24 100 ALA A N 1
ATOM 786 C CA . ALA A 1 100 ? -13.01 18.081 19.273 1 96.24 100 ALA A CA 1
ATOM 787 C C . ALA A 1 100 ? -13.433 17.161 20.415 1 96.24 100 ALA A C 1
ATOM 789 O O . ALA A 1 100 ? -14.603 16.784 20.516 1 96.24 100 ALA A O 1
ATOM 790 N N . GLN A 1 101 ? -12.448 16.829 21.252 1 95.51 101 GLN A N 1
ATOM 791 C CA . GLN A 1 101 ? -12.701 15.967 22.401 1 95.51 101 GLN A CA 1
ATOM 792 C C . GLN A 1 101 ? -13.719 16.596 23.347 1 95.51 101 GLN A C 1
ATOM 794 O O . GLN A 1 101 ? -14.513 15.89 23.973 1 95.51 101 GLN A O 1
ATOM 799 N N . LYS A 1 102 ? -13.721 17.892 23.441 1 95.25 102 LYS A N 1
ATOM 800 C CA . LYS A 1 102 ? -14.632 18.627 24.314 1 95.25 102 LYS A CA 1
ATOM 801 C C . LYS A 1 102 ? -16.087 18.331 23.963 1 95.25 102 LYS A C 1
ATOM 803 O O . LYS A 1 102 ? -16.967 18.41 24.823 1 95.25 102 LYS A O 1
ATOM 808 N N . PHE A 1 103 ? -16.381 17.997 22.73 1 97.13 103 PHE A N 1
ATOM 809 C CA . PHE A 1 103 ? -17.737 17.712 22.274 1 97.13 103 PHE A CA 1
ATOM 810 C C . PHE A 1 103 ? -18.033 16.219 22.356 1 97.13 103 PHE A C 1
ATOM 812 O O . PHE A 1 103 ? -19.067 15.759 21.868 1 97.13 103 PHE A O 1
ATOM 819 N N . GLY A 1 104 ? -17.002 15.434 22.889 1 96.55 104 GLY A N 1
ATOM 820 C CA . GLY A 1 104 ? -17.248 14.02 23.122 1 96.55 104 GLY A CA 1
ATOM 821 C C . GLY A 1 104 ? -16.704 13.131 22.02 1 96.55 104 GLY A C 1
ATOM 822 O O . GLY A 1 104 ? -16.896 11.913 22.046 1 96.55 104 GLY A O 1
ATOM 823 N N . HIS A 1 105 ? -16.017 13.715 21.039 1 97.21 105 HIS A N 1
ATOM 824 C CA . HIS A 1 105 ? -15.399 12.901 19.999 1 97.21 105 HIS A CA 1
ATOM 825 C C . HIS A 1 105 ? -14.124 12.235 20.506 1 97.21 105 HIS A C 1
ATOM 827 O O . HIS A 1 105 ? -13.26 12.898 21.084 1 97.21 105 HIS A O 1
ATOM 833 N N . ASP A 1 106 ? -13.943 10.953 20.319 1 95.38 106 ASP A N 1
ATOM 834 C CA . ASP A 1 106 ? -12.85 10.174 20.894 1 95.38 106 ASP A CA 1
ATOM 835 C C . ASP A 1 106 ? -11.598 10.261 20.026 1 95.38 106 ASP A C 1
ATOM 837 O O . ASP A 1 106 ? -11.117 9.246 19.517 1 95.38 106 ASP A O 1
ATOM 841 N N . VAL A 1 107 ? -10.987 11.376 19.975 1 97.46 107 VAL A N 1
ATOM 842 C CA . VAL A 1 107 ? -9.821 11.619 19.132 1 97.46 107 VAL A CA 1
ATOM 843 C C . VAL A 1 107 ? -8.575 11.035 19.794 1 97.46 107 VAL A C 1
ATOM 845 O O . VAL A 1 107 ? -7.646 10.6 19.109 1 97.46 107 VAL A O 1
ATOM 848 N N . GLU A 1 108 ? -8.557 10.968 21.11 1 96.39 108 GLU A N 1
ATOM 849 C CA . GLU A 1 108 ? -7.42 10.431 21.851 1 96.39 108 GLU A CA 1
ATOM 850 C C . GLU A 1 108 ? -7.135 8.985 21.454 1 96.39 108 GLU A C 1
ATOM 852 O O . GLU A 1 108 ? -5.977 8.601 21.279 1 96.39 108 GLU A O 1
ATOM 857 N N . THR A 1 109 ? -8.149 8.187 21.364 1 95.82 109 THR A N 1
ATOM 858 C CA . THR A 1 109 ? -7.995 6.795 20.958 1 95.82 109 THR A CA 1
ATOM 859 C C . THR A 1 109 ? -7.405 6.703 19.554 1 95.82 109 THR A C 1
ATOM 861 O O . THR A 1 109 ? -6.58 5.83 19.278 1 95.82 109 THR A O 1
ATOM 864 N N . LEU A 1 110 ? -7.82 7.595 18.678 1 96.75 110 LEU A N 1
ATOM 865 C CA . LEU A 1 110 ? -7.306 7.607 17.313 1 96.75 110 LEU A CA 1
ATOM 866 C C . LEU A 1 110 ? -5.823 7.962 17.293 1 96.75 110 LEU A C 1
ATOM 868 O O . LEU A 1 110 ? -5.045 7.358 16.552 1 96.75 110 LEU A O 1
ATOM 872 N N . GLU A 1 111 ? -5.43 8.889 18.126 1 97.29 111 GLU A N 1
ATOM 873 C CA . GLU A 1 111 ? -4.024 9.265 18.239 1 97.29 111 GLU A CA 1
ATOM 874 C C . GLU A 1 111 ? -3.171 8.085 18.695 1 97.29 111 GLU A C 1
ATOM 876 O O . GLU A 1 111 ? -2.09 7.846 18.152 1 97.29 111 GLU A O 1
ATOM 881 N N . LYS A 1 112 ? -3.642 7.387 19.669 1 96.04 112 LYS A N 1
ATOM 882 C CA . LYS A 1 112 ? -2.922 6.228 20.188 1 96.04 112 LYS A CA 1
ATOM 883 C C . LYS A 1 112 ? -2.802 5.135 19.129 1 96.04 112 LYS A C 1
ATOM 885 O O . LYS A 1 112 ? -1.756 4.496 19.004 1 96.04 112 LYS A O 1
ATOM 890 N N . PHE A 1 113 ? -3.86 4.98 18.449 1 93.63 113 PHE A N 1
ATOM 891 C CA . PHE A 1 113 ? -3.825 4.002 17.368 1 93.63 113 PHE A CA 1
ATOM 892 C C . PHE A 1 113 ? -2.796 4.395 16.315 1 93.63 113 PHE A C 1
ATOM 894 O O . PHE A 1 113 ? -2.093 3.538 15.776 1 93.63 113 PHE A O 1
ATOM 901 N N . THR A 1 114 ? -2.748 5.673 15.979 1 96.31 114 THR A N 1
ATOM 902 C CA . THR A 1 114 ? -1.801 6.164 14.984 1 96.31 114 THR A CA 1
ATOM 903 C C . THR A 1 114 ? -0.37 5.808 15.376 1 96.31 114 THR A C 1
ATOM 905 O O . THR A 1 114 ? 0.414 5.357 14.54 1 96.31 114 THR A O 1
ATOM 908 N N . ASP A 1 115 ? -0.063 6.001 16.609 1 95.54 115 ASP A N 1
ATOM 909 C CA . ASP A 1 115 ? 1.275 5.686 17.1 1 95.54 115 ASP A CA 1
ATOM 910 C C . ASP A 1 115 ? 1.597 4.206 16.906 1 95.54 115 ASP A C 1
ATOM 912 O O . ASP A 1 115 ? 2.659 3.859 16.385 1 95.54 115 ASP A O 1
ATOM 916 N N . THR A 1 116 ? 0.699 3.368 17.24 1 93.15 116 THR A N 1
ATOM 917 C CA . THR A 1 116 ? 0.87 1.927 17.098 1 93.15 116 THR A CA 1
ATOM 918 C C . THR A 1 116 ? 0.988 1.538 15.627 1 93.15 116 THR A C 1
ATOM 920 O O . THR A 1 116 ? 1.801 0.684 15.269 1 93.15 116 THR A O 1
ATOM 923 N N . ALA A 1 117 ? 0.168 2.14 14.847 1 91.93 117 ALA A N 1
ATOM 924 C CA . ALA A 1 117 ? 0.166 1.848 13.416 1 91.93 117 ALA A CA 1
ATOM 925 C C . ALA A 1 117 ? 1.504 2.213 12.779 1 91.93 117 ALA A C 1
ATOM 927 O O . ALA A 1 117 ? 2.035 1.459 11.96 1 91.93 117 ALA A O 1
ATOM 928 N N . ILE A 1 118 ? 2.039 3.336 13.142 1 94.86 118 ILE A N 1
ATOM 929 C CA . ILE A 1 118 ? 3.32 3.781 12.606 1 94.86 118 ILE A CA 1
ATOM 930 C C . ILE A 1 118 ? 4.416 2.794 13.001 1 94.86 118 ILE A C 1
ATOM 932 O O . ILE A 1 118 ? 5.184 2.337 12.152 1 94.86 118 ILE A O 1
ATOM 936 N N . GLN A 1 119 ? 4.458 2.397 14.213 1 93.83 119 GLN A N 1
ATOM 937 C CA . GLN A 1 119 ? 5.483 1.479 14.699 1 93.83 119 GLN A CA 1
ATOM 938 C C . GLN A 1 119 ? 5.378 0.122 14.009 1 93.83 119 GLN A C 1
ATOM 940 O O . GLN A 1 119 ? 6.39 -0.453 13.602 1 93.83 119 GLN A O 1
ATOM 945 N N . THR A 1 120 ? 4.207 -0.274 13.899 1 90.01 120 THR A N 1
ATOM 946 C CA . THR A 1 120 ? 3.987 -1.571 13.269 1 90.01 120 THR A CA 1
ATOM 947 C C . THR A 1 120 ? 4.36 -1.524 11.79 1 90.01 120 THR A C 1
ATOM 949 O O . THR A 1 120 ? 4.984 -2.453 11.272 1 90.01 120 THR A O 1
ATOM 952 N N . ALA A 1 121 ? 3.931 -0.499 11.12 1 91.53 121 ALA A N 1
ATOM 953 C CA . ALA A 1 121 ? 4.223 -0.338 9.698 1 91.53 121 ALA A CA 1
ATOM 954 C C . ALA A 1 121 ? 5.728 -0.286 9.45 1 91.53 121 ALA A C 1
ATOM 956 O O . ALA A 1 121 ? 6.233 -0.927 8.526 1 91.53 121 ALA A O 1
ATOM 957 N N . ILE A 1 122 ? 6.444 0.451 10.269 1 94.11 122 ILE A N 1
ATOM 958 C CA . ILE A 1 122 ? 7.89 0.592 10.128 1 94.11 122 ILE A CA 1
ATOM 959 C C . ILE A 1 122 ? 8.565 -0.757 10.365 1 94.11 122 ILE A C 1
ATOM 961 O O . ILE A 1 122 ? 9.412 -1.181 9.575 1 94.11 122 ILE A O 1
ATOM 965 N N . LYS A 1 123 ? 8.188 -1.399 11.45 1 90.07 123 LYS A N 1
ATOM 966 C CA . LYS A 1 123 ? 8.766 -2.701 11.77 1 90.07 123 LYS A CA 1
ATOM 967 C C . LYS A 1 123 ? 8.565 -3.689 10.624 1 90.07 123 LYS A C 1
ATOM 969 O O . LYS A 1 123 ? 9.493 -4.406 10.245 1 90.07 123 LYS A O 1
ATOM 974 N N . THR A 1 124 ? 7.416 -3.705 10.115 1 83.71 124 THR A N 1
ATOM 975 C CA . THR A 1 124 ? 7.083 -4.603 9.015 1 83.71 124 THR A CA 1
ATOM 976 C C . THR A 1 124 ? 7.894 -4.256 7.77 1 83.71 124 THR A C 1
ATOM 978 O O . THR A 1 124 ? 8.481 -5.138 7.139 1 83.71 124 THR A O 1
ATOM 981 N N . PHE A 1 125 ? 7.909 -3.051 7.431 1 89.54 125 PHE A N 1
ATOM 982 C CA . PHE A 1 125 ? 8.607 -2.597 6.235 1 89.54 125 PHE A CA 1
ATOM 983 C C . PHE A 1 125 ? 10.102 -2.874 6.342 1 89.54 125 PHE A C 1
ATOM 985 O O . PHE A 1 125 ? 10.728 -3.315 5.376 1 89.54 125 PHE A O 1
ATOM 992 N N . VAL A 1 126 ? 10.691 -2.645 7.483 1 91.86 126 VAL A N 1
ATOM 993 C CA . VAL A 1 126 ? 12.103 -2.93 7.715 1 91.86 126 VAL A CA 1
ATOM 994 C C . VAL A 1 126 ? 12.374 -4.416 7.492 1 91.86 126 VAL A C 1
ATOM 996 O O . VAL A 1 126 ? 13.348 -4.783 6.831 1 91.86 126 VAL A O 1
ATOM 999 N N . LYS A 1 127 ? 11.538 -5.245 8.046 1 84.64 127 LYS A N 1
ATOM 1000 C CA . LYS A 1 127 ? 11.708 -6.686 7.886 1 84.64 127 LYS A CA 1
ATOM 1001 C C . LYS A 1 127 ? 11.706 -7.08 6.411 1 84.64 127 LYS A C 1
ATOM 1003 O O . LYS A 1 127 ? 12.438 -7.984 6.004 1 84.64 127 LYS A O 1
ATOM 1008 N N . ILE A 1 128 ? 10.998 -6.378 5.713 1 82.82 128 ILE A N 1
ATOM 1009 C CA . ILE A 1 128 ? 10.819 -6.7 4.301 1 82.82 128 ILE A CA 1
ATOM 1010 C C . ILE A 1 128 ? 12.042 -6.244 3.509 1 82.82 128 ILE A C 1
ATOM 1012 O O . ILE A 1 128 ? 12.496 -6.943 2.6 1 82.82 128 ILE A O 1
ATOM 1016 N N . VAL A 1 129 ? 12.624 -5.104 3.876 1 87.38 129 VAL A N 1
ATOM 1017 C CA . VAL A 1 129 ? 13.628 -4.519 2.993 1 87.38 129 VAL A CA 1
ATOM 1018 C C . VAL A 1 129 ? 15.025 -4.802 3.541 1 87.38 129 VAL A C 1
ATOM 1020 O O . VAL A 1 129 ? 16.024 -4.596 2.847 1 87.38 129 VAL A O 1
ATOM 1023 N N . LYS A 1 130 ? 15.162 -5.277 4.797 1 86.15 130 LYS A N 1
ATOM 1024 C CA . LYS A 1 130 ? 16.441 -5.548 5.447 1 86.15 130 LYS A CA 1
ATOM 1025 C C . LYS A 1 130 ? 17.31 -6.463 4.589 1 86.15 130 LYS A C 1
ATOM 1027 O O . LYS A 1 130 ? 18.514 -6.236 4.454 1 86.15 130 LYS A O 1
ATOM 1032 N N . PRO A 1 131 ? 16.801 -7.431 3.983 1 76.07 131 PRO A N 1
ATOM 1033 C CA . PRO A 1 131 ? 17.632 -8.301 3.147 1 76.07 131 PRO A CA 1
ATOM 1034 C C . PRO A 1 131 ? 18.288 -7.555 1.988 1 76.07 131 PRO A C 1
ATOM 1036 O O . PRO A 1 131 ? 19.24 -8.057 1.385 1 76.07 131 PRO A O 1
ATOM 1039 N N . PHE A 1 132 ? 17.848 -6.317 1.771 1 76.72 132 PHE A N 1
ATOM 1040 C CA . PHE A 1 132 ? 18.385 -5.531 0.666 1 76.72 132 PHE A CA 1
ATOM 1041 C C . PHE A 1 132 ? 19.382 -4.495 1.173 1 76.72 132 PHE A C 1
ATOM 1043 O O . PHE A 1 132 ? 19.716 -3.547 0.459 1 76.72 132 PHE A O 1
ATOM 1050 N N . GLY A 1 133 ? 19.67 -4.646 2.369 1 84.92 133 GLY A N 1
ATOM 1051 C CA . GLY A 1 133 ? 20.704 -3.789 2.928 1 84.92 133 GLY A CA 1
ATOM 1052 C C . GLY A 1 133 ? 20.17 -2.462 3.432 1 84.92 133 GLY A C 1
ATOM 1053 O O . GLY A 1 133 ? 20.941 -1.535 3.689 1 84.92 133 GLY A O 1
ATOM 1054 N N . MET A 1 134 ? 18.828 -2.444 3.477 1 90.72 134 MET A N 1
ATOM 1055 C CA . MET A 1 134 ? 18.261 -1.199 3.989 1 90.72 134 MET A CA 1
ATOM 1056 C C . MET A 1 134 ? 18.12 -1.249 5.507 1 90.72 134 MET A C 1
ATOM 1058 O O . MET A 1 134 ? 17.703 -2.267 6.063 1 90.72 134 MET A O 1
ATOM 1062 N N . THR A 1 135 ? 18.466 -0.197 6.099 1 93.52 135 THR A N 1
ATOM 1063 C CA . THR A 1 135 ? 18.443 -0.105 7.555 1 93.52 135 THR A CA 1
ATOM 1064 C C . THR A 1 135 ? 17.145 0.539 8.035 1 93.52 135 THR A C 1
ATOM 1066 O O . THR A 1 135 ? 16.388 1.094 7.236 1 93.52 135 THR A O 1
ATOM 1069 N N . LYS A 1 136 ? 16.933 0.408 9.306 1 96.51 136 LYS A N 1
ATOM 1070 C CA . LYS A 1 136 ? 15.775 1.072 9.896 1 96.51 136 LYS A CA 1
ATOM 1071 C C . LYS A 1 136 ? 15.832 2.58 9.672 1 96.51 136 LYS A C 1
ATOM 1073 O O . LYS A 1 136 ? 14.804 3.217 9.433 1 96.51 136 LYS A O 1
ATOM 1078 N N . GLU A 1 137 ? 17.036 3.145 9.792 1 97.36 137 GLU A N 1
ATOM 1079 C CA . GLU A 1 137 ? 17.194 4.583 9.595 1 97.36 137 GLU A CA 1
ATOM 1080 C C . GLU A 1 137 ? 16.794 4.993 8.18 1 97.36 137 GLU A C 1
ATOM 1082 O O . GLU A 1 137 ? 16.161 6.033 7.985 1 97.36 137 GLU A O 1
ATOM 1087 N N . MET A 1 138 ? 17.188 4.169 7.271 1 96.88 138 MET A N 1
ATOM 1088 C CA . MET A 1 138 ? 16.838 4.45 5.882 1 96.88 138 MET A CA 1
ATOM 1089 C C . MET A 1 138 ? 15.329 4.378 5.675 1 96.88 138 MET A C 1
ATOM 1091 O O . MET A 1 138 ? 14.747 5.239 5.013 1 96.88 138 MET A O 1
ATOM 1095 N N . VAL A 1 139 ? 14.709 3.406 6.264 1 97 139 VAL A N 1
ATOM 1096 C CA . VAL A 1 139 ? 13.265 3.224 6.161 1 97 139 VAL A CA 1
ATOM 1097 C C . VAL A 1 139 ? 12.548 4.392 6.834 1 97 139 VAL A C 1
ATOM 1099 O O . VAL A 1 139 ? 11.608 4.959 6.272 1 97 139 VAL A O 1
ATOM 1102 N N . ASP A 1 140 ? 13.029 4.758 8.004 1 98.14 140 ASP A N 1
ATOM 1103 C CA . ASP A 1 140 ? 12.433 5.877 8.727 1 98.14 140 ASP A CA 1
ATOM 1104 C C . ASP A 1 140 ? 12.499 7.161 7.902 1 98.14 140 ASP A C 1
ATOM 1106 O O . ASP A 1 140 ? 11.513 7.895 7.806 1 98.14 140 ASP A O 1
ATOM 1110 N N . LEU A 1 141 ? 13.601 7.399 7.318 1 98.16 141 LEU A N 1
ATOM 1111 C CA . LEU A 1 141 ? 13.794 8.649 6.59 1 98.16 141 LEU A CA 1
ATOM 1112 C C . LEU A 1 141 ? 12.998 8.649 5.289 1 98.16 141 LEU A C 1
ATOM 1114 O O . LEU A 1 141 ? 12.474 9.686 4.878 1 98.16 141 LEU A O 1
ATOM 1118 N N . THR A 1 142 ? 12.926 7.51 4.63 1 97.77 142 THR A N 1
ATOM 1119 C CA . THR A 1 142 ? 12.165 7.471 3.387 1 97.77 142 THR A CA 1
ATOM 1120 C C . THR A 1 142 ? 10.669 7.598 3.663 1 97.77 142 THR A C 1
ATOM 1122 O O . THR A 1 142 ? 9.941 8.221 2.888 1 97.77 142 THR A O 1
ATOM 1125 N N . ALA A 1 143 ? 10.205 6.997 4.73 1 97.91 143 ALA A N 1
ATOM 1126 C CA . ALA A 1 143 ? 8.818 7.213 5.136 1 97.91 143 ALA A CA 1
ATOM 1127 C C . ALA A 1 143 ? 8.557 8.686 5.435 1 97.91 143 ALA A C 1
ATOM 1129 O O . ALA A 1 143 ? 7.519 9.229 5.05 1 97.91 143 ALA A O 1
ATOM 1130 N N . THR A 1 144 ? 9.505 9.299 6.084 1 98.6 144 THR A N 1
ATOM 1131 C CA . THR A 1 144 ? 9.391 10.714 6.419 1 98.6 144 THR A CA 1
ATOM 1132 C C . THR A 1 144 ? 9.353 11.568 5.155 1 98.6 144 THR A C 1
ATOM 1134 O O . THR A 1 144 ? 8.491 12.438 5.013 1 98.6 144 THR A O 1
ATOM 1137 N N . THR A 1 145 ? 10.254 11.32 4.207 1 98.35 145 THR A N 1
ATOM 1138 C CA . THR A 1 145 ? 10.275 12.093 2.97 1 98.35 145 THR A CA 1
ATOM 1139 C C . THR A 1 145 ? 8.969 11.917 2.199 1 98.35 145 THR A C 1
ATOM 1141 O O . THR A 1 145 ? 8.443 12.876 1.632 1 98.35 145 THR A O 1
ATOM 1144 N N . ALA A 1 146 ? 8.464 10.686 2.216 1 97.89 146 ALA A N 1
ATOM 1145 C CA . ALA A 1 146 ? 7.206 10.386 1.536 1 97.89 146 ALA A CA 1
ATOM 1146 C C . ALA A 1 146 ? 6.049 11.164 2.155 1 97.89 146 ALA A C 1
ATOM 1148 O O . ALA A 1 146 ? 5.272 11.804 1.442 1 97.89 146 ALA A O 1
ATOM 1149 N N . LEU A 1 147 ? 5.963 11.154 3.43 1 98.32 147 LEU A N 1
ATOM 1150 C CA . LEU A 1 147 ? 4.851 11.784 4.133 1 98.32 147 LEU A CA 1
ATOM 1151 C C . LEU A 1 147 ? 4.976 13.304 4.098 1 98.32 147 LEU A C 1
ATOM 1153 O O . LEU A 1 147 ? 3.969 14.013 4.05 1 98.32 147 LEU A O 1
ATOM 1157 N N . GLU A 1 148 ? 6.232 13.788 4.069 1 98.6 148 GLU A N 1
ATOM 1158 C CA . GLU A 1 148 ? 6.433 15.223 3.89 1 98.6 148 GLU A CA 1
ATOM 1159 C C . GLU A 1 148 ? 5.994 15.672 2.5 1 98.6 148 GLU A C 1
ATOM 1161 O O . GLU A 1 148 ? 5.451 16.767 2.338 1 98.6 148 GLU A O 1
ATOM 1166 N N . HIS A 1 149 ? 6.2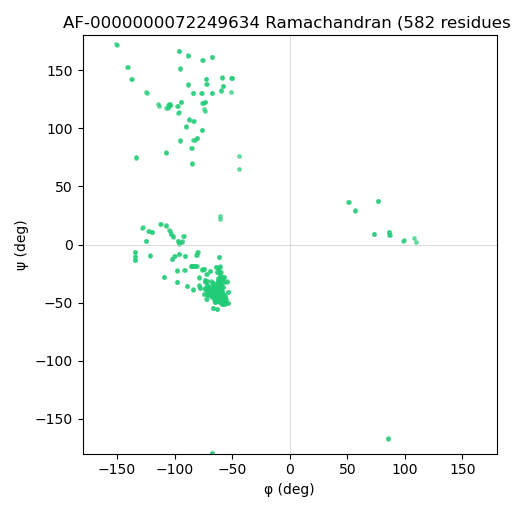48 14.826 1.53 1 98.55 149 HIS A N 1
ATOM 1167 C CA . HIS A 1 149 ? 5.764 15.142 0.19 1 98.55 149 HIS A CA 1
ATOM 1168 C C . HIS A 1 149 ? 4.24 15.18 0.15 1 98.55 149 HIS A C 1
ATOM 1170 O O . HIS A 1 149 ? 3.653 16.084 -0.449 1 98.55 149 HIS A O 1
ATOM 1176 N N . PHE A 1 150 ? 3.645 14.268 0.778 1 98.19 150 PHE A N 1
ATOM 1177 C CA . PHE A 1 150 ? 2.19 14.213 0.855 1 98.19 150 PHE A CA 1
ATOM 1178 C C . PHE A 1 150 ? 1.637 15.45 1.552 1 98.19 150 PHE A C 1
ATOM 1180 O O . PHE A 1 150 ? 0.724 16.101 1.04 1 98.19 150 PHE A O 1
ATOM 1187 N N . THR A 1 151 ? 2.185 15.8 2.677 1 98.2 151 THR A N 1
ATOM 1188 C CA . THR A 1 151 ? 1.659 16.924 3.443 1 98.2 151 THR A CA 1
ATOM 1189 C C . THR A 1 151 ? 1.919 18.242 2.718 1 98.2 151 THR A C 1
ATOM 1191 O O . THR A 1 151 ? 1.085 19.148 2.749 1 98.2 151 THR A O 1
ATOM 1194 N N . ALA A 1 152 ? 3.072 18.361 2.077 1 98.37 152 ALA A N 1
ATOM 1195 C CA . ALA A 1 152 ? 3.352 19.578 1.32 1 98.37 152 ALA A CA 1
ATOM 1196 C C . ALA A 1 152 ? 2.364 19.748 0.169 1 98.37 152 ALA A C 1
ATOM 1198 O O . ALA A 1 152 ? 1.902 20.859 -0.101 1 98.37 152 ALA A O 1
ATOM 1199 N N . THR A 1 153 ? 2.049 18.66 -0.487 1 97.92 153 THR A N 1
ATOM 1200 C CA . THR A 1 153 ? 1.178 18.733 -1.655 1 97.92 153 THR A CA 1
ATOM 1201 C C . THR A 1 153 ? -0.261 19.022 -1.24 1 97.92 153 THR A C 1
ATOM 1203 O O . THR A 1 153 ? -0.941 19.839 -1.865 1 97.92 153 THR A O 1
ATOM 1206 N N . ILE A 1 154 ? -0.699 18.343 -0.166 1 97.24 154 ILE A N 1
ATOM 1207 C CA . ILE A 1 154 ? -2.054 18.624 0.294 1 97.24 154 ILE A CA 1
ATOM 1208 C C . ILE A 1 154 ? -2.128 20.047 0.842 1 97.24 154 ILE A C 1
ATOM 1210 O O . ILE A 1 154 ? -3.151 20.722 0.699 1 97.24 154 ILE A O 1
ATOM 1214 N N . ALA A 1 155 ? -1.082 20.536 1.43 1 98.04 155 ALA A N 1
ATOM 1215 C CA . ALA A 1 155 ? -1.005 21.901 1.943 1 98.04 155 ALA A CA 1
ATOM 1216 C C . ALA A 1 155 ? -1.081 22.919 0.808 1 98.04 155 ALA A C 1
ATOM 1218 O O . ALA A 1 155 ? -1.763 23.939 0.926 1 98.04 155 ALA A O 1
ATOM 1219 N N . SER A 1 156 ? -0.388 22.644 -0.252 1 97.4 156 SER A N 1
ATOM 1220 C CA . SER A 1 156 ? -0.476 23.523 -1.414 1 97.4 156 SER A CA 1
ATOM 1221 C C . SER A 1 156 ? -1.904 23.598 -1.944 1 97.4 156 SER A C 1
ATOM 1223 O O . SER A 1 156 ? -2.373 24.671 -2.328 1 97.4 156 SER A O 1
ATOM 1225 N N . GLN A 1 157 ? -2.543 22.486 -1.956 1 96.56 157 GLN A N 1
ATOM 1226 C CA . GLN A 1 157 ? -3.924 22.457 -2.424 1 96.56 157 GLN A CA 1
ATOM 1227 C C . GLN A 1 157 ? -4.828 23.296 -1.524 1 96.56 157 GLN A C 1
ATOM 1229 O O . GLN A 1 157 ? -5.737 23.974 -2.008 1 96.56 157 GLN A O 1
ATOM 1234 N N . LEU A 1 158 ? -4.597 23.234 -0.255 1 96.9 158 LEU A N 1
ATOM 1235 C CA . LEU A 1 158 ? -5.366 24.049 0.679 1 96.9 158 LEU A CA 1
ATOM 1236 C C . LEU A 1 158 ? -5.198 25.534 0.371 1 96.9 158 LEU A C 1
ATOM 1238 O O . LEU A 1 158 ? -6.142 26.313 0.52 1 96.9 158 LEU A O 1
ATOM 1242 N N . LEU A 1 159 ? -4.063 25.918 -0.056 1 97.66 159 LEU A N 1
ATOM 1243 C CA . LEU A 1 159 ? -3.736 27.324 -0.265 1 97.66 159 LEU A CA 1
ATOM 1244 C C . LEU A 1 159 ? -4.217 27.796 -1.633 1 97.66 159 LEU A C 1
ATOM 1246 O O . LEU A 1 159 ? -4.423 28.993 -1.844 1 97.66 159 LEU A O 1
ATOM 1250 N N . VAL A 1 160 ? -4.479 26.859 -2.553 1 96.72 160 VAL A N 1
ATOM 1251 C CA . VAL A 1 160 ? -4.793 27.302 -3.908 1 96.72 160 VAL A CA 1
ATOM 1252 C C . VAL A 1 160 ? -6.272 27.063 -4.199 1 96.72 160 VAL A C 1
ATOM 1254 O O . VAL A 1 160 ? -6.87 27.762 -5.021 1 96.72 160 VAL A O 1
ATOM 1257 N N . ASN A 1 161 ? -6.899 26.083 -3.572 1 96.38 161 ASN A N 1
ATOM 1258 C CA . ASN A 1 161 ? -8.25 25.648 -3.908 1 96.38 161 ASN A CA 1
ATOM 1259 C C . ASN A 1 161 ? -9.305 26.512 -3.223 1 96.38 161 ASN A C 1
ATOM 1261 O O . ASN A 1 161 ? -9.606 26.314 -2.045 1 96.38 161 ASN A O 1
ATOM 1265 N N . LYS A 1 162 ? -9.935 27.333 -3.983 1 95.42 162 LYS A N 1
ATOM 1266 C CA . LYS A 1 162 ? -10.886 28.303 -3.448 1 95.42 162 LYS A CA 1
ATOM 1267 C C . LYS A 1 162 ? -12.11 27.605 -2.86 1 95.42 162 LYS A C 1
ATOM 1269 O O . LYS A 1 162 ? -12.682 28.072 -1.873 1 95.42 162 LYS A O 1
ATOM 1274 N N . HIS A 1 163 ? -12.498 26.548 -3.472 1 95.1 163 HIS A N 1
ATOM 1275 C CA . HIS A 1 163 ? -13.642 25.803 -2.959 1 95.1 163 HIS A CA 1
ATOM 1276 C C . HIS A 1 163 ? -13.393 25.324 -1.533 1 95.1 163 HIS A C 1
ATOM 1278 O O . HIS A 1 163 ? -14.258 25.467 -0.666 1 95.1 163 HIS A O 1
ATOM 1284 N N . ILE A 1 164 ? -12.229 24.834 -1.317 1 94.92 164 ILE A N 1
ATOM 1285 C CA . ILE A 1 164 ? -11.859 24.321 -0.003 1 94.92 164 ILE A CA 1
ATOM 1286 C C . ILE A 1 164 ? -11.785 25.471 0.998 1 94.92 164 ILE A C 1
ATOM 1288 O O . ILE A 1 164 ? -12.267 25.352 2.127 1 94.92 164 ILE A O 1
ATOM 1292 N N . GLN A 1 165 ? -11.243 26.574 0.577 1 96.83 165 GLN A N 1
ATOM 1293 C CA . GLN A 1 165 ? -11.093 27.748 1.431 1 96.83 165 GLN A CA 1
ATOM 1294 C C . GLN A 1 165 ? -12.452 28.279 1.878 1 96.83 165 GLN A C 1
ATOM 1296 O O . GLN A 1 165 ? -12.615 28.692 3.028 1 96.83 165 GLN A O 1
ATOM 1301 N N . GLU A 1 166 ? -13.432 28.193 1.032 1 96.82 166 GLU A N 1
ATOM 1302 C CA . GLU A 1 166 ? -14.771 28.694 1.325 1 96.82 166 GLU A CA 1
ATOM 1303 C C . GLU A 1 166 ? -15.452 27.852 2.401 1 96.82 166 GLU A C 1
ATOM 1305 O O . GLU A 1 166 ? -16.342 28.334 3.104 1 96.82 166 GLU A O 1
ATOM 1310 N N . LEU A 1 167 ? -15.036 26.662 2.556 1 97.29 167 LEU A N 1
ATOM 1311 C CA . LEU A 1 167 ? -15.657 25.74 3.501 1 97.29 167 LEU A CA 1
ATOM 1312 C C . LEU A 1 167 ? -15.082 25.926 4.901 1 97.29 167 LEU A C 1
ATOM 1314 O O . LEU A 1 167 ? -15.661 25.455 5.882 1 97.29 167 LEU A O 1
ATOM 1318 N N . MET A 1 168 ? -13.924 26.55 5.01 1 95.75 168 MET A N 1
ATOM 1319 C CA . MET A 1 168 ? -13.277 26.787 6.297 1 95.75 168 MET A CA 1
ATOM 1320 C C . MET A 1 168 ? -13.803 28.064 6.944 1 95.75 168 MET A C 1
ATOM 1322 O O . MET A 1 168 ? -13.114 29.085 6.963 1 95.75 168 MET A O 1
ATOM 1326 N N . THR A 1 169 ? -14.929 27.971 7.624 1 96.48 169 THR A N 1
ATOM 1327 C CA . THR A 1 169 ? -15.721 29.135 8.005 1 96.48 169 THR A CA 1
ATOM 1328 C C . THR A 1 169 ? -15.313 29.64 9.386 1 96.48 169 THR A C 1
ATOM 1330 O O . THR A 1 169 ? -15.579 30.792 9.735 1 96.48 169 THR A O 1
ATOM 1333 N N . ASP A 1 170 ? -14.706 28.824 10.223 1 97.11 170 ASP A N 1
ATOM 1334 C CA . ASP A 1 170 ? -14.219 29.283 11.52 1 97.11 170 ASP A CA 1
ATOM 1335 C C . ASP A 1 170 ? -12.839 29.924 11.394 1 97.11 170 ASP A C 1
ATOM 1337 O O . ASP A 1 170 ? -11.905 29.303 10.881 1 97.11 170 ASP A O 1
ATOM 1341 N N . GLU A 1 171 ? -12.637 30.996 11.882 1 95.77 171 GLU A N 1
ATOM 1342 C CA . GLU A 1 171 ? -11.433 31.795 11.676 1 95.77 171 GLU A CA 1
ATOM 1343 C C . GLU A 1 171 ? -10.229 31.17 12.376 1 95.77 171 GLU A C 1
ATOM 1345 O O . GLU A 1 171 ? -9.126 31.151 11.826 1 95.77 171 GLU A O 1
ATOM 1350 N N . THR A 1 172 ? -10.437 30.704 13.594 1 96.64 172 THR A N 1
ATOM 1351 C CA . THR A 1 172 ? -9.341 30.088 14.334 1 96.64 172 THR A CA 1
ATOM 1352 C C . THR A 1 172 ? -8.826 28.85 13.605 1 96.64 172 THR A C 1
ATOM 1354 O O . THR A 1 172 ? -7.619 28.7 13.402 1 96.64 172 THR A O 1
ATOM 1357 N N . MET A 1 173 ? -9.791 28.078 13.172 1 97.21 173 MET A N 1
ATOM 1358 C CA . MET A 1 173 ? -9.427 26.824 12.52 1 97.21 173 MET A CA 1
ATOM 1359 C C . MET A 1 173 ? -8.788 27.083 11.159 1 97.21 173 MET A C 1
ATOM 1361 O O . MET A 1 173 ? -7.775 26.47 10.818 1 97.21 173 MET A O 1
ATOM 1365 N N . SER A 1 174 ? -9.349 27.962 10.42 1 97.04 174 SER A N 1
ATOM 1366 C CA . SER A 1 174 ? -8.785 28.257 9.106 1 97.04 174 SER A CA 1
ATOM 1367 C C . SER A 1 174 ? -7.378 28.832 9.226 1 97.04 174 SER A C 1
ATOM 1369 O O . SER A 1 174 ? -6.473 28.428 8.493 1 97.04 174 SER A O 1
ATOM 1371 N N . THR A 1 175 ? -7.152 29.715 10.154 1 96.69 175 THR A N 1
ATOM 1372 C CA . THR A 1 175 ? -5.834 30.313 10.344 1 96.69 175 THR A CA 1
ATOM 1373 C C . THR A 1 175 ? -4.81 29.251 10.735 1 96.69 175 THR A C 1
ATOM 1375 O O . THR A 1 175 ? -3.683 29.254 10.236 1 96.69 175 THR A O 1
ATOM 1378 N N . MET A 1 176 ? -5.214 28.395 11.6 1 97.5 176 MET A N 1
ATOM 1379 C CA . MET A 1 176 ? -4.314 27.326 12.026 1 97.5 176 MET A CA 1
ATOM 1380 C C . MET A 1 176 ? -3.907 26.454 10.843 1 97.5 176 MET A C 1
ATOM 1382 O O . MET A 1 176 ? -2.724 26.166 10.657 1 97.5 176 MET A O 1
ATOM 1386 N N . TRP A 1 177 ? -4.831 26.06 10.043 1 98.09 177 TRP A N 1
ATOM 1387 C CA . TRP A 1 177 ? -4.556 25.166 8.922 1 98.09 177 TRP A CA 1
ATOM 1388 C C . TRP A 1 177 ? -3.75 25.881 7.842 1 98.09 177 TRP A C 1
ATOM 1390 O O . TRP A 1 177 ? -2.886 25.277 7.202 1 98.09 177 TRP A O 1
ATOM 1400 N N . TYR A 1 178 ? -4.025 27.169 7.581 1 98.09 178 TYR A N 1
ATOM 1401 C CA . TYR A 1 178 ? -3.248 27.921 6.601 1 98.09 178 TYR A CA 1
ATOM 1402 C C . TYR A 1 178 ? -1.815 28.121 7.079 1 98.09 178 TYR A C 1
ATOM 1404 O O . TYR A 1 178 ? -0.87 27.987 6.298 1 98.09 178 TYR A O 1
ATOM 1412 N N . TRP A 1 179 ? -1.689 28.454 8.355 1 97.96 179 TRP A N 1
ATOM 1413 C CA . TRP A 1 179 ? -0.356 28.549 8.942 1 97.96 179 TRP A CA 1
ATOM 1414 C C . TRP A 1 179 ? 0.409 27.241 8.769 1 97.96 179 TRP A C 1
ATOM 1416 O O . TRP A 1 179 ? 1.564 27.243 8.338 1 97.96 179 TRP A O 1
ATOM 1426 N N . HIS A 1 180 ? -0.248 26.125 9.09 1 98.54 180 HIS A N 1
ATOM 1427 C CA . HIS A 1 180 ? 0.353 24.805 8.94 1 98.54 180 HIS A CA 1
ATOM 1428 C C . HIS A 1 180 ? 0.735 24.534 7.489 1 98.54 180 HIS A C 1
ATOM 1430 O O . HIS A 1 180 ? 1.83 24.04 7.212 1 98.54 180 HIS A O 1
ATOM 1436 N N . ALA A 1 181 ? -0.124 24.885 6.631 1 98.51 181 ALA A N 1
ATOM 1437 C CA . ALA A 1 181 ? 0.112 24.658 5.207 1 98.51 181 ALA A CA 1
ATOM 1438 C C . ALA A 1 181 ? 1.322 25.449 4.718 1 98.51 181 ALA A C 1
ATOM 1440 O O . ALA A 1 181 ? 2.134 24.938 3.944 1 98.51 181 ALA A O 1
ATOM 1441 N N . ILE A 1 182 ? 1.427 26.657 5.132 1 98.31 182 ILE A N 1
ATOM 1442 C CA . ILE A 1 182 ? 2.574 27.489 4.785 1 98.31 182 ILE A CA 1
ATOM 1443 C C . ILE A 1 182 ? 3.862 26.806 5.239 1 98.31 182 ILE A C 1
ATOM 1445 O O . ILE A 1 182 ? 4.796 26.642 4.45 1 98.31 182 ILE A O 1
ATOM 1449 N N . GLU A 1 183 ? 3.905 26.354 6.413 1 98.44 183 GLU A N 1
ATOM 1450 C CA . GLU A 1 183 ? 5.14 25.822 6.981 1 98.44 183 GLU A CA 1
ATOM 1451 C C . GLU A 1 183 ? 5.477 24.457 6.389 1 98.44 183 GLU A C 1
ATOM 1453 O O . GLU A 1 183 ? 6.651 24.112 6.238 1 98.44 183 GLU A O 1
ATOM 1458 N N . GLU A 1 184 ? 4.446 23.67 6.033 1 98.67 184 GLU A N 1
ATOM 1459 C CA . GLU A 1 184 ? 4.714 22.413 5.34 1 98.67 184 GLU A CA 1
ATOM 1460 C C . GLU A 1 184 ? 5.49 22.651 4.047 1 98.67 184 GLU A C 1
ATOM 1462 O O . GLU A 1 184 ? 6.313 21.824 3.649 1 98.67 184 GLU A O 1
ATOM 1467 N N . ASN A 1 185 ? 5.179 23.716 3.413 1 98.44 185 ASN A N 1
ATOM 1468 C CA . ASN A 1 185 ? 5.84 24.014 2.146 1 98.44 185 ASN A CA 1
ATOM 1469 C C . ASN A 1 185 ? 7.164 24.741 2.361 1 98.44 185 ASN A C 1
ATOM 1471 O O . ASN A 1 185 ? 8.021 24.755 1.476 1 98.44 185 ASN A O 1
ATOM 1475 N N . GLU A 1 186 ? 7.377 25.338 3.53 1 98.06 186 GLU A N 1
ATOM 1476 C CA . GLU A 1 186 ? 8.658 25.958 3.855 1 98.06 186 GLU A CA 1
ATOM 1477 C C . GLU A 1 186 ? 9.749 24.907 4.04 1 98.06 186 GLU A C 1
ATOM 1479 O O . GLU A 1 186 ? 10.886 25.101 3.604 1 98.06 186 GLU A O 1
ATOM 1484 N N . HIS A 1 187 ? 9.41 23.794 4.674 1 98.55 187 HIS A N 1
ATOM 1485 C CA . HIS A 1 187 ? 10.465 22.856 5.043 1 98.55 187 HIS A CA 1
ATOM 1486 C C . HIS A 1 187 ? 10.35 21.558 4.251 1 98.55 187 HIS A C 1
ATOM 1488 O O . HIS A 1 187 ? 10.907 20.532 4.648 1 98.55 187 HIS A O 1
ATOM 1494 N N . LYS A 1 188 ? 9.645 21.524 3.188 1 98.26 188 LYS A N 1
ATOM 1495 C CA . LYS A 1 188 ? 9.287 20.324 2.438 1 98.26 188 LYS A CA 1
ATOM 1496 C C . LYS A 1 188 ? 10.531 19.598 1.935 1 98.26 188 LYS A C 1
ATOM 1498 O O . LYS A 1 188 ? 10.483 18.403 1.64 1 98.26 188 LYS A O 1
ATOM 1503 N N . ALA A 1 189 ? 11.663 20.299 1.886 1 98.18 189 ALA A N 1
ATOM 1504 C CA . ALA A 1 189 ? 12.851 19.71 1.273 1 98.18 189 ALA A CA 1
ATOM 1505 C C . ALA A 1 189 ? 13.802 19.163 2.334 1 98.18 189 ALA A C 1
ATOM 1507 O O . ALA A 1 189 ? 14.732 18.418 2.018 1 98.18 189 ALA A O 1
ATOM 1508 N N . VAL A 1 190 ? 13.592 19.432 3.586 1 98.64 190 VAL A N 1
ATOM 1509 C CA . VAL A 1 190 ? 14.602 19.189 4.61 1 98.64 190 VAL A CA 1
ATOM 1510 C C . VAL A 1 190 ? 14.834 17.687 4.761 1 98.64 190 VAL A C 1
ATOM 1512 O O . VAL A 1 190 ? 15.97 17.216 4.669 1 98.64 190 VAL A O 1
ATOM 1515 N N . ALA A 1 191 ? 13.752 16.964 5.004 1 98.66 191 ALA A N 1
ATOM 1516 C CA . ALA A 1 191 ? 13.897 15.521 5.179 1 98.66 191 ALA A CA 1
ATOM 1517 C C . ALA A 1 191 ? 14.488 14.873 3.931 1 98.66 191 ALA A C 1
ATOM 1519 O O . ALA A 1 191 ? 15.282 13.935 4.027 1 98.66 191 ALA A O 1
ATOM 1520 N N . TYR A 1 192 ? 14.091 15.359 2.798 1 98.54 192 TYR A N 1
ATOM 1521 C CA . TYR A 1 192 ? 14.604 14.855 1.529 1 98.54 192 TYR A CA 1
ATOM 1522 C C . TYR A 1 192 ? 16.103 15.103 1.409 1 98.54 192 TYR A C 1
ATOM 1524 O O . TYR A 1 192 ? 16.854 14.216 0.995 1 98.54 192 TYR A O 1
ATOM 1532 N N . ASP A 1 193 ? 16.542 16.3 1.729 1 98.59 193 ASP A N 1
ATOM 1533 C CA . ASP A 1 193 ? 17.959 16.647 1.681 1 98.59 193 ASP A CA 1
ATOM 1534 C C . ASP A 1 193 ? 18.766 15.797 2.66 1 98.59 193 ASP A C 1
ATOM 1536 O O . ASP A 1 193 ? 19.889 15.389 2.357 1 98.59 193 ASP A O 1
ATOM 1540 N N . VAL A 1 194 ? 18.177 15.575 3.83 1 98.68 194 VAL A N 1
ATOM 1541 C CA . VAL A 1 194 ? 18.834 14.703 4.798 1 98.68 194 VAL A CA 1
ATOM 1542 C C . VAL A 1 194 ? 18.965 13.295 4.221 1 98.68 194 VAL A C 1
ATOM 1544 O O . VAL A 1 194 ? 20.03 12.68 4.304 1 98.68 194 VAL A O 1
ATOM 1547 N N . TYR A 1 195 ? 17.92 12.806 3.629 1 98.37 195 TYR A N 1
ATOM 1548 C CA . TYR A 1 195 ? 17.925 11.468 3.048 1 98.37 195 TYR A CA 1
ATOM 1549 C C . TYR A 1 195 ? 18.986 11.349 1.96 1 98.37 195 TYR A C 1
ATOM 1551 O O . TYR A 1 195 ? 19.805 10.428 1.981 1 98.37 195 TYR A O 1
ATOM 1559 N N . GLU A 1 196 ? 19.015 12.293 1.037 1 97.52 196 GLU A N 1
ATOM 1560 C CA . GLU A 1 196 ? 19.987 12.263 -0.051 1 97.52 196 GLU A CA 1
ATOM 1561 C C . GLU A 1 196 ? 21.41 12.428 0.475 1 97.52 196 GLU A C 1
ATOM 1563 O O . GLU A 1 196 ? 22.348 11.83 -0.056 1 97.52 196 GLU A O 1
ATOM 1568 N N . GLY A 1 197 ? 21.554 13.257 1.426 1 97.89 197 GLY A N 1
ATOM 1569 C CA . GLY A 1 197 ? 22.868 13.479 2.008 1 97.89 197 GLY A CA 1
ATOM 1570 C C . GLY A 1 197 ? 23.449 12.238 2.658 1 97.89 197 GLY A C 1
ATOM 1571 O O . GLY A 1 197 ? 24.655 11.993 2.573 1 97.89 197 GLY A O 1
ATOM 1572 N N . VAL A 1 198 ? 22.603 11.46 3.318 1 97.8 198 VAL A N 1
ATOM 1573 C CA . VAL A 1 198 ? 23.073 10.321 4.099 1 97.8 198 VAL A CA 1
ATOM 1574 C C . VAL A 1 198 ? 23.142 9.079 3.214 1 97.8 198 VAL A C 1
ATOM 1576 O O . VAL A 1 198 ? 24.079 8.284 3.321 1 97.8 198 VAL A O 1
ATOM 1579 N N . PHE A 1 199 ? 22.161 8.947 2.252 1 96.52 199 PHE A N 1
ATOM 1580 C CA . PHE A 1 199 ? 22.036 7.656 1.587 1 96.52 199 PHE A CA 1
ATOM 1581 C C . PHE A 1 199 ? 22.221 7.802 0.081 1 96.52 199 PHE A C 1
ATOM 1583 O O . PHE A 1 199 ? 22.244 6.807 -0.646 1 96.52 199 PHE A O 1
ATOM 1590 N N . GLY A 1 200 ? 22.26 9.036 -0.4 1 94.98 200 GLY A N 1
ATOM 1591 C CA . GLY A 1 200 ? 22.551 9.294 -1.802 1 94.98 200 GLY A CA 1
ATOM 1592 C C . GLY A 1 200 ? 21.323 9.224 -2.689 1 94.98 200 GLY A C 1
ATOM 1593 O O . GLY A 1 200 ? 20.194 9.343 -2.207 1 94.98 200 GLY A O 1
ATOM 1594 N N . LYS A 1 201 ? 21.514 9.178 -4.006 1 94.19 201 LYS A N 1
ATOM 1595 C CA . LYS A 1 201 ? 20.45 9.278 -5.001 1 94.19 201 LYS A CA 1
ATOM 1596 C C . LYS A 1 201 ? 20.441 8.061 -5.921 1 94.19 201 LYS A C 1
ATOM 1598 O O . LYS A 1 201 ? 19.816 8.085 -6.984 1 94.19 201 LYS A O 1
ATOM 1603 N N . GLY A 1 202 ? 21.125 7.07 -5.613 1 91.66 202 GLY A N 1
ATOM 1604 C CA . GLY A 1 202 ? 21.242 5.891 -6.456 1 91.66 202 GLY A CA 1
ATOM 1605 C C . GLY A 1 202 ? 19.944 5.115 -6.58 1 91.66 202 GLY A C 1
ATOM 1606 O O . GLY A 1 202 ? 18.917 5.522 -6.034 1 91.66 202 GLY A O 1
ATOM 1607 N N . ILE A 1 203 ? 19.972 4.094 -7.273 1 84.19 203 ILE A N 1
ATOM 1608 C CA . ILE A 1 203 ? 18.808 3.287 -7.624 1 84.19 203 ILE A CA 1
ATOM 1609 C C . ILE A 1 203 ? 18.16 2.738 -6.355 1 84.19 203 ILE A C 1
ATOM 1611 O O . ILE A 1 203 ? 16.933 2.65 -6.265 1 84.19 203 ILE A O 1
ATOM 1615 N N . LYS A 1 204 ? 18.974 2.251 -5.408 1 86.04 204 LYS A N 1
ATOM 1616 C CA . LYS A 1 204 ? 18.461 1.735 -4.142 1 86.04 204 LYS A CA 1
ATOM 1617 C C . LYS A 1 204 ? 17.691 2.811 -3.382 1 86.04 204 LYS A C 1
ATOM 1619 O O . LYS A 1 204 ? 16.599 2.555 -2.87 1 86.04 204 LYS A O 1
ATOM 1624 N N . ALA A 1 205 ? 18.251 3.977 -3.335 1 93.7 205 ALA A N 1
ATOM 1625 C CA . ALA A 1 205 ? 17.616 5.104 -2.659 1 93.7 205 ALA A CA 1
ATOM 1626 C C . ALA A 1 205 ? 16.324 5.509 -3.363 1 93.7 205 ALA A C 1
ATOM 1628 O O . ALA A 1 205 ? 15.309 5.767 -2.712 1 93.7 205 ALA A O 1
ATOM 1629 N N . TYR A 1 206 ? 16.36 5.542 -4.68 1 94.19 206 TYR A N 1
ATOM 1630 C CA . TYR A 1 206 ? 15.187 5.891 -5.475 1 94.19 206 TYR A CA 1
ATOM 1631 C C . TYR A 1 206 ? 14.07 4.875 -5.273 1 94.19 206 TYR A C 1
ATOM 1633 O O . TYR A 1 206 ? 12.917 5.248 -5.044 1 94.19 206 TYR A O 1
ATOM 1641 N N . ALA A 1 207 ? 14.401 3.647 -5.343 1 88.61 207 ALA A N 1
ATOM 1642 C CA . ALA A 1 207 ? 13.406 2.584 -5.23 1 88.61 207 ALA A CA 1
ATOM 1643 C C . ALA A 1 207 ? 12.753 2.589 -3.851 1 88.61 207 ALA A C 1
ATOM 1645 O O . ALA A 1 207 ? 11.532 2.459 -3.734 1 88.61 207 ALA A O 1
ATOM 1646 N N . LEU A 1 208 ? 13.558 2.739 -2.838 1 93.35 208 LEU A N 1
ATOM 1647 C CA . LEU A 1 208 ? 13.018 2.719 -1.483 1 93.35 208 LEU A CA 1
ATOM 1648 C C . LEU A 1 208 ? 12.132 3.934 -1.233 1 93.35 208 LEU A C 1
ATOM 1650 O O . LEU A 1 208 ? 11.066 3.816 -0.624 1 93.35 208 LEU A O 1
ATOM 1654 N N . ARG A 1 209 ? 12.522 5.049 -1.707 1 95.51 209 ARG A N 1
ATOM 1655 C CA . ARG A 1 209 ? 11.73 6.244 -1.439 1 95.51 209 ARG A CA 1
ATOM 1656 C C . ARG A 1 209 ? 10.374 6.17 -2.133 1 95.51 209 ARG A C 1
ATOM 1658 O O . ARG A 1 209 ? 9.35 6.526 -1.547 1 95.51 209 ARG A O 1
ATOM 1665 N N . THR A 1 210 ? 10.341 5.683 -3.35 1 94.29 210 THR A N 1
ATOM 1666 C CA . THR A 1 210 ? 9.09 5.629 -4.098 1 94.29 210 THR A CA 1
ATOM 1667 C C . THR A 1 210 ? 8.185 4.526 -3.558 1 94.29 210 THR A C 1
ATOM 1669 O O . THR A 1 210 ? 6.972 4.713 -3.44 1 94.29 210 THR A O 1
ATOM 1672 N N . THR A 1 211 ? 8.759 3.375 -3.173 1 91.47 211 THR A N 1
ATOM 1673 C CA . THR A 1 211 ? 7.974 2.297 -2.581 1 91.47 211 THR A CA 1
ATOM 1674 C C . THR A 1 211 ? 7.426 2.712 -1.219 1 91.47 211 THR A C 1
ATOM 1676 O O . THR A 1 211 ? 6.303 2.353 -0.86 1 91.47 211 THR A O 1
ATOM 1679 N N . SER A 1 212 ? 8.245 3.465 -0.517 1 95.01 212 SER A N 1
ATOM 1680 C CA . SER A 1 212 ? 7.804 3.972 0.779 1 95.01 212 SER A CA 1
ATOM 1681 C C . SER A 1 212 ? 6.586 4.878 0.633 1 95.01 212 SER A C 1
ATOM 1683 O O . SER A 1 212 ? 5.688 4.86 1.478 1 95.01 212 SER A O 1
ATOM 1685 N N . LEU A 1 213 ? 6.552 5.644 -0.403 1 96.51 213 LEU A N 1
ATOM 1686 C CA . LEU A 1 213 ? 5.408 6.523 -0.621 1 96.51 213 LEU A CA 1
ATOM 1687 C C . LEU A 1 213 ? 4.14 5.714 -0.873 1 96.51 213 LEU A C 1
ATOM 1689 O O . LEU A 1 213 ? 3.095 5.991 -0.281 1 96.51 213 LEU A O 1
ATOM 1693 N N . VAL A 1 214 ? 4.23 4.77 -1.759 1 92.45 214 VAL A N 1
ATOM 1694 C CA . VAL A 1 214 ? 3.059 3.967 -2.095 1 92.45 214 VAL A CA 1
ATOM 1695 C C . VAL A 1 214 ? 2.556 3.239 -0.85 1 92.45 214 VAL A C 1
ATOM 1697 O O . VAL A 1 214 ? 1.353 3.218 -0.579 1 92.45 214 VAL A O 1
ATOM 1700 N N . PHE A 1 215 ? 3.454 2.64 -0.14 1 92.5 215 PHE A N 1
ATOM 1701 C CA . PHE A 1 215 ? 3.113 1.916 1.079 1 92.5 215 PHE A CA 1
ATOM 1702 C C . PHE A 1 215 ? 2.475 2.848 2.102 1 92.5 215 PHE A C 1
ATOM 1704 O O . PHE A 1 215 ? 1.419 2.538 2.658 1 92.5 215 PHE A O 1
ATOM 1711 N N . ALA A 1 216 ? 3.069 4 2.31 1 95.18 216 ALA A N 1
ATOM 1712 C CA . ALA A 1 216 ? 2.575 4.968 3.286 1 95.18 216 ALA A CA 1
ATOM 1713 C C . ALA A 1 216 ? 1.209 5.511 2.876 1 95.18 216 ALA A C 1
ATOM 1715 O O . ALA A 1 216 ? 0.31 5.642 3.71 1 95.18 216 ALA A O 1
ATOM 1716 N N . MET A 1 217 ? 1.03 5.823 1.598 1 94.42 217 MET A N 1
ATOM 1717 C CA . MET A 1 217 ? -0.232 6.385 1.125 1 94.42 217 MET A CA 1
ATOM 1718 C C . MET A 1 217 ? -1.364 5.372 1.263 1 94.42 217 MET A C 1
ATOM 1720 O O . MET A 1 217 ? -2.489 5.735 1.612 1 94.42 217 MET A O 1
ATOM 1724 N N . THR A 1 218 ? -1.054 4.182 1.02 1 91.03 218 THR A N 1
ATOM 1725 C CA . THR A 1 218 ? -2.063 3.14 1.175 1 91.03 218 THR A CA 1
ATOM 1726 C C . THR A 1 218 ? -2.529 3.049 2.625 1 91.03 218 THR A C 1
ATOM 1728 O O . THR A 1 218 ? -3.731 3.031 2.897 1 91.03 218 THR A O 1
ATOM 1731 N N . LEU A 1 219 ? -1.617 3.03 3.515 1 92.63 219 LEU A N 1
ATOM 1732 C CA . LEU A 1 219 ? -1.953 2.913 4.93 1 92.63 219 LEU A CA 1
ATOM 1733 C C . LEU A 1 219 ? -2.68 4.161 5.421 1 92.63 219 LEU A C 1
ATOM 1735 O O . LEU A 1 219 ? -3.651 4.062 6.174 1 92.63 219 LEU A O 1
ATOM 1739 N N . ILE A 1 220 ? -2.205 5.316 4.981 1 94.46 220 ILE A N 1
ATOM 1740 C CA . ILE A 1 220 ? -2.825 6.564 5.412 1 94.46 220 ILE A CA 1
ATOM 1741 C C . ILE A 1 220 ? -4.27 6.618 4.922 1 94.46 220 ILE A C 1
ATOM 1743 O O . ILE A 1 220 ? -5.172 7.001 5.67 1 94.46 220 ILE A O 1
ATOM 1747 N N . PHE A 1 221 ? -4.462 6.299 3.75 1 90.73 221 PHE A N 1
ATOM 1748 C CA . PHE A 1 221 ? -5.815 6.318 3.206 1 90.73 221 PHE A CA 1
ATOM 1749 C C . PHE A 1 221 ? -6.73 5.391 3.998 1 90.73 221 PHE A C 1
ATOM 1751 O O . PHE A 1 221 ? -7.853 5.765 4.343 1 90.73 221 PHE A O 1
ATOM 1758 N N . LEU A 1 222 ? -6.318 4.227 4.322 1 90.44 222 LEU A N 1
ATOM 1759 C CA . LEU A 1 222 ? -7.128 3.253 5.044 1 90.44 222 LEU A CA 1
ATOM 1760 C C . LEU A 1 222 ? -7.404 3.724 6.468 1 90.44 222 LEU A C 1
ATOM 1762 O O . LEU A 1 222 ? -8.539 3.643 6.944 1 90.44 222 LEU A O 1
ATOM 1766 N N . ILE A 1 223 ? -6.407 4.216 7.078 1 94.02 223 ILE A N 1
ATOM 1767 C CA . ILE A 1 223 ? -6.534 4.62 8.474 1 94.02 223 ILE A CA 1
ATOM 1768 C C . ILE A 1 223 ? -7.381 5.886 8.57 1 94.02 223 ILE A C 1
ATOM 1770 O O . ILE A 1 223 ? -8.298 5.966 9.391 1 94.02 223 ILE A O 1
ATOM 1774 N N . GLN A 1 224 ? -7.074 6.852 7.735 1 95.13 224 GLN A N 1
ATOM 1775 C CA . GLN A 1 224 ? -7.849 8.088 7.715 1 95.13 224 GLN A CA 1
ATOM 1776 C C . GLN A 1 224 ? -9.323 7.81 7.437 1 95.13 224 GLN A C 1
ATOM 1778 O O . GLN A 1 224 ? -10.201 8.375 8.092 1 95.13 224 GLN A O 1
ATOM 1783 N N . SER A 1 225 ? -9.637 7.007 6.498 1 91.81 225 SER A N 1
ATOM 1784 C CA . SER A 1 225 ? -11.018 6.655 6.187 1 91.81 225 SER A CA 1
ATOM 1785 C C . SER A 1 225 ? -11.692 5.964 7.368 1 91.81 225 SER A C 1
ATOM 1787 O O . SER A 1 225 ? -12.849 6.248 7.683 1 91.81 225 SER A O 1
ATOM 1789 N N . SER A 1 226 ? -10.934 5.098 7.993 1 91.66 226 SER A N 1
ATOM 1790 C CA . SER A 1 226 ? -11.468 4.412 9.164 1 91.66 226 SER A CA 1
ATOM 1791 C C . SER A 1 226 ? -11.791 5.397 10.283 1 91.66 226 SER A C 1
ATOM 1793 O O . SER A 1 226 ? -12.824 5.275 10.945 1 91.66 226 SER A O 1
ATOM 1795 N N . PHE A 1 227 ? -10.936 6.355 10.46 1 96.41 227 PHE A N 1
ATOM 1796 C CA . PHE A 1 227 ? -11.142 7.358 11.498 1 96.41 227 PHE A CA 1
ATOM 1797 C C . PHE A 1 227 ? -12.381 8.196 11.203 1 96.41 227 PHE A C 1
ATOM 1799 O O . PHE A 1 227 ? -13.19 8.453 12.097 1 96.41 227 PHE A O 1
ATOM 1806 N N . VAL A 1 228 ? -12.517 8.607 9.952 1 96.08 228 VAL A N 1
ATOM 1807 C CA . VAL A 1 228 ? -13.66 9.424 9.557 1 96.08 228 VAL A CA 1
ATOM 1808 C C . VAL A 1 228 ? -14.956 8.661 9.82 1 96.08 228 VAL A C 1
ATOM 1810 O O . VAL A 1 228 ? -15.883 9.194 10.435 1 96.08 228 VAL A O 1
ATOM 1813 N N . LEU A 1 229 ? -15.035 7.482 9.436 1 92.89 229 LEU A N 1
ATOM 1814 C CA . LEU A 1 229 ? -16.244 6.679 9.589 1 92.89 229 LEU A CA 1
ATOM 1815 C C . LEU A 1 229 ? -16.55 6.435 11.063 1 92.89 229 LEU A C 1
ATOM 1817 O O . LEU A 1 229 ? -17.713 6.465 11.473 1 92.89 229 LEU A O 1
ATOM 1821 N N . ARG A 1 230 ? -15.518 6.18 11.812 1 93.82 230 ARG A N 1
ATOM 1822 C CA . ARG A 1 230 ? -15.701 5.971 13.245 1 93.82 230 ARG A CA 1
ATOM 1823 C C . ARG A 1 230 ? -16.274 7.218 13.911 1 93.82 230 ARG A C 1
ATOM 1825 O O . ARG A 1 230 ? -17.202 7.126 14.717 1 93.82 230 ARG A O 1
ATOM 1832 N N . LEU A 1 231 ? -15.725 8.359 13.579 1 97.11 231 LEU A N 1
ATOM 1833 C CA . LEU A 1 231 ? -16.193 9.606 14.174 1 97.11 231 LEU A CA 1
ATOM 1834 C C . LEU A 1 231 ? -17.629 9.903 13.754 1 97.11 231 LEU A C 1
ATOM 1836 O O . LEU A 1 231 ? -18.445 10.327 14.576 1 97.11 231 LEU A O 1
ATOM 1840 N N . LEU A 1 232 ? -17.91 9.694 12.49 1 96.84 232 LEU A N 1
ATOM 1841 C CA . LEU A 1 232 ? -19.271 9.912 12.01 1 96.84 232 LEU A CA 1
ATOM 1842 C C . LEU A 1 232 ? -20.248 8.962 12.695 1 96.84 232 LEU A C 1
ATOM 1844 O O . LEU A 1 232 ? -21.349 9.365 13.075 1 96.84 232 LEU A O 1
ATOM 1848 N N . LYS A 1 233 ? -19.853 7.72 12.833 1 94 233 LYS A N 1
ATOM 1849 C CA . LYS A 1 233 ? -20.71 6.728 13.475 1 94 233 LYS A CA 1
ATOM 1850 C C . LYS A 1 233 ? -20.966 7.085 14.936 1 94 233 LYS A C 1
ATOM 1852 O O . LYS A 1 233 ? -22.108 7.053 15.398 1 94 233 LYS A O 1
ATOM 1857 N N . GLN A 1 234 ? -19.92 7.426 15.614 1 94.95 234 GLN A N 1
ATOM 1858 C CA . GLN A 1 234 ? -20.029 7.793 17.022 1 94.95 234 GLN A CA 1
ATOM 1859 C C . GLN A 1 234 ? -20.907 9.028 17.202 1 94.95 234 GLN A C 1
ATOM 1861 O O . GLN A 1 234 ? -21.6 9.162 18.212 1 94.95 234 GLN A O 1
ATOM 1866 N N . ASP A 1 235 ? -20.891 9.867 16.165 1 97.13 235 ASP A N 1
ATOM 1867 C CA . ASP A 1 235 ? -21.65 11.113 16.202 1 97.13 235 ASP A CA 1
ATOM 1868 C C . ASP A 1 235 ? -23.044 10.925 15.606 1 97.13 235 ASP A C 1
ATOM 1870 O O . ASP A 1 235 ? -23.767 11.898 15.387 1 97.13 235 ASP A O 1
ATOM 1874 N N . ASN A 1 236 ? -23.463 9.717 15.286 1 96.78 236 ASN A N 1
ATOM 1875 C CA . ASN A 1 236 ? -24.733 9.399 14.641 1 96.78 236 ASN A CA 1
ATOM 1876 C C . ASN A 1 236 ? -24.956 10.25 13.394 1 96.78 236 ASN A C 1
ATOM 1878 O O . ASN A 1 236 ? -26.055 10.763 13.176 1 96.78 236 ASN A O 1
ATOM 1882 N N . LYS A 1 237 ? -23.825 10.51 12.657 1 97.48 237 LYS A N 1
ATOM 1883 C CA . LYS A 1 237 ? -23.883 11.337 11.455 1 97.48 237 LYS A CA 1
ATOM 1884 C C . LYS A 1 237 ? -23.415 10.558 10.229 1 97.48 237 LYS A C 1
ATOM 1886 O O . LYS A 1 237 ? -23.167 11.143 9.173 1 97.48 237 LYS A O 1
ATOM 1891 N N . LEU A 1 238 ? -23.286 9.287 10.455 1 94.64 238 LEU A N 1
ATOM 1892 C CA . LEU A 1 238 ? -22.905 8.475 9.304 1 94.64 238 LEU A CA 1
ATOM 1893 C C . LEU A 1 238 ? -24.094 8.261 8.373 1 94.64 238 LEU A C 1
ATOM 1895 O O . LEU A 1 238 ? -24.963 7.431 8.649 1 94.64 238 LEU A O 1
ATOM 1899 N N . ASN A 1 239 ? -24.172 9.045 7.333 1 94.62 239 ASN A N 1
ATOM 1900 C CA . ASN A 1 239 ? -25.237 8.984 6.337 1 94.62 239 ASN A CA 1
ATOM 1901 C C . ASN A 1 239 ? -24.744 9.427 4.962 1 94.62 239 ASN A C 1
ATOM 1903 O O . ASN A 1 239 ? -23.62 9.914 4.828 1 94.62 239 ASN A O 1
ATOM 1907 N N . LEU A 1 240 ? -25.506 9.282 3.945 1 91.83 240 LEU A N 1
ATOM 1908 C CA . LEU A 1 240 ? -25.111 9.505 2.558 1 91.83 240 LEU A CA 1
A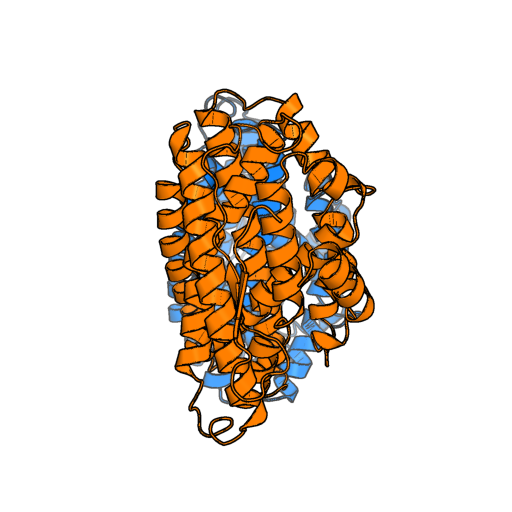TOM 1909 C C . LEU A 1 240 ? -24.836 10.983 2.302 1 91.83 240 LEU A C 1
ATOM 1911 O O . LEU A 1 240 ? -23.978 11.327 1.486 1 91.83 240 LEU A O 1
ATOM 1915 N N . ASP A 1 241 ? -25.522 11.821 2.974 1 95.81 241 ASP A N 1
ATOM 1916 C CA . ASP A 1 241 ? -25.32 13.256 2.797 1 95.81 241 ASP A CA 1
ATOM 1917 C C . ASP A 1 241 ? -23.924 13.674 3.252 1 95.81 241 ASP A C 1
ATOM 1919 O O . ASP A 1 241 ? -23.21 14.368 2.525 1 95.81 241 ASP A O 1
ATOM 1923 N N . GLU A 1 242 ? -23.58 13.175 4.481 1 96.06 242 GLU A N 1
ATOM 1924 C CA . GLU A 1 242 ? -22.254 13.498 5 1 96.06 242 GLU A CA 1
ATOM 1925 C C . GLU A 1 242 ? -21.158 12.874 4.14 1 96.06 242 GLU A C 1
ATOM 1927 O O . GLU A 1 242 ? -20.126 13.501 3.89 1 96.06 242 GLU A O 1
ATOM 1932 N N . LEU A 1 243 ? -21.403 11.766 3.722 1 93.11 243 LEU A N 1
ATOM 1933 C CA . LEU A 1 243 ? -20.423 11.096 2.875 1 93.11 243 LEU A CA 1
ATOM 1934 C C . LEU A 1 243 ? -20.297 11.798 1.528 1 93.11 243 LEU A C 1
ATOM 1936 O O . LEU A 1 243 ? -19.204 11.87 0.96 1 93.11 243 LEU A O 1
ATOM 1940 N N . SER A 1 244 ? -21.366 12.28 1.034 1 94.38 244 SER A N 1
ATOM 1941 C CA . SER A 1 244 ? -21.363 13.01 -0.229 1 94.38 244 SER A CA 1
ATOM 1942 C C . SER A 1 244 ? -20.562 14.303 -0.118 1 94.38 244 SER A C 1
ATOM 1944 O O . SER A 1 244 ? -19.825 14.664 -1.038 1 94.38 244 SER A O 1
ATOM 1946 N N . VAL A 1 245 ? -20.705 14.923 0.974 1 96 245 VAL A N 1
ATOM 1947 C CA . VAL A 1 245 ? -19.977 16.174 1.165 1 96 245 VAL A CA 1
ATOM 1948 C C . VAL A 1 245 ? -18.481 15.889 1.279 1 96 245 VAL A C 1
ATOM 1950 O O . VAL A 1 245 ? -17.658 16.637 0.746 1 96 245 VAL A O 1
ATOM 1953 N N . ILE A 1 246 ? -18.149 14.811 1.923 1 96.15 246 ILE A N 1
ATOM 1954 C CA . ILE A 1 246 ? -16.753 14.403 2.035 1 96.15 246 ILE A CA 1
ATOM 1955 C C . ILE A 1 246 ? -16.204 14.056 0.653 1 96.15 246 ILE A C 1
ATOM 1957 O O . ILE A 1 246 ? -15.081 14.434 0.311 1 96.15 246 ILE A O 1
ATOM 1961 N N . TYR A 1 247 ? -16.968 13.359 -0.148 1 92.96 247 TYR A N 1
ATOM 1962 C CA . TYR A 1 247 ? -16.552 13.02 -1.504 1 92.96 247 TYR A CA 1
ATOM 1963 C C . TYR A 1 247 ? -16.274 14.277 -2.32 1 92.96 247 TYR A C 1
ATOM 1965 O O . TYR A 1 247 ? -15.255 14.364 -3.009 1 92.96 247 TYR A O 1
ATOM 1973 N N . LYS A 1 248 ? -17.142 15.231 -2.265 1 94.76 248 LYS A N 1
ATOM 1974 C CA . LYS A 1 248 ? -16.983 16.475 -3.012 1 94.76 248 LYS A CA 1
ATOM 1975 C C . LYS A 1 248 ? -15.734 17.229 -2.565 1 94.76 248 LYS A C 1
ATOM 1977 O O . LYS A 1 248 ? -14.996 17.765 -3.395 1 94.76 248 LYS A O 1
ATOM 1982 N N . TYR A 1 249 ? -15.448 17.174 -1.321 1 96.02 249 TYR A N 1
ATOM 1983 C CA . TYR A 1 249 ? -14.3 17.861 -0.74 1 96.02 249 TYR A CA 1
ATOM 1984 C C . TYR A 1 249 ? -13 17.15 -1.099 1 96.02 249 TYR A C 1
ATOM 1986 O O . TYR A 1 249 ? -12.009 17.794 -1.449 1 96.02 249 TYR A O 1
ATOM 1994 N N . GLY A 1 250 ? -13.062 15.882 -1.021 1 93.41 250 GLY A N 1
ATOM 1995 C CA . GLY A 1 250 ? -11.824 15.122 -1.09 1 93.41 250 GLY A CA 1
ATOM 1996 C C . GLY A 1 250 ? -11.542 14.565 -2.472 1 93.41 250 GLY A C 1
ATOM 1997 O O . GLY A 1 250 ? -10.392 14.542 -2.915 1 93.41 250 GLY A O 1
ATOM 1998 N N . TYR A 1 251 ? -12.575 14.197 -3.271 1 90.23 251 TYR A N 1
ATOM 1999 C CA . TYR A 1 251 ? -12.276 13.258 -4.347 1 90.23 251 TYR A CA 1
ATOM 2000 C C . TYR A 1 251 ? -12.918 13.706 -5.655 1 90.23 251 TYR A C 1
ATOM 2002 O O . TYR A 1 251 ? -12.587 13.188 -6.724 1 90.23 251 TYR A O 1
ATOM 2010 N N . SER A 1 252 ? -13.824 14.655 -5.539 1 92.61 252 SER A N 1
ATOM 2011 C CA . SER A 1 252 ? -14.449 15.108 -6.778 1 92.61 252 SER A CA 1
ATOM 2012 C C . SER A 1 252 ? -13.408 15.626 -7.765 1 92.61 252 SER A C 1
ATOM 2014 O O . SER A 1 252 ? -12.458 16.306 -7.374 1 92.61 252 SER A O 1
ATOM 2016 N N . PRO A 1 253 ? -13.466 15.292 -9.062 1 89.19 253 PRO A N 1
ATOM 2017 C CA . PRO A 1 253 ? -12.475 15.669 -10.073 1 89.19 253 PRO A CA 1
ATOM 2018 C C . PRO A 1 253 ? -12.303 17.181 -10.196 1 89.19 253 PRO A C 1
ATOM 2020 O O . PRO A 1 253 ? -11.198 17.66 -10.461 1 89.19 253 PRO A O 1
ATOM 2023 N N . SER A 1 254 ? -13.282 17.892 -9.941 1 88.28 254 SER A N 1
ATOM 2024 C CA . SER A 1 254 ? -13.238 19.326 -10.204 1 88.28 254 SER A CA 1
ATOM 2025 C C . SER A 1 254 ? -12.899 20.11 -8.94 1 88.28 254 SER A C 1
ATOM 2027 O O . SER A 1 254 ? -12.334 21.203 -9.014 1 88.28 254 SER A O 1
ATOM 2029 N N . LYS A 1 255 ? -13.13 19.557 -7.746 1 90.8 255 LYS A N 1
ATOM 2030 C CA . LYS A 1 255 ? -13.023 20.38 -6.545 1 90.8 255 LYS A CA 1
ATOM 2031 C C . LYS A 1 255 ? -12.231 19.662 -5.456 1 90.8 255 LYS A C 1
ATOM 2033 O O . LYS A 1 255 ? -11.836 20.276 -4.462 1 90.8 255 LYS A O 1
ATOM 2038 N N . GLY A 1 256 ? -11.989 18.45 -5.692 1 94.05 256 GLY A N 1
ATOM 2039 C CA . GLY A 1 256 ? -11.451 17.629 -4.619 1 94.05 256 GLY A CA 1
ATOM 2040 C C . GLY A 1 256 ? -10.001 17.94 -4.3 1 94.05 256 GLY A C 1
ATOM 2041 O O . GLY A 1 256 ? -9.206 18.211 -5.203 1 94.05 256 GLY A O 1
ATOM 2042 N N . ILE A 1 257 ? -9.656 17.905 -3.043 1 94.09 257 ILE A N 1
ATOM 2043 C CA . ILE A 1 257 ? -8.298 18.187 -2.589 1 94.09 257 ILE A CA 1
ATOM 2044 C C . ILE A 1 257 ? -7.357 17.08 -3.058 1 94.09 257 ILE A C 1
ATOM 2046 O O . ILE A 1 257 ? -6.221 17.349 -3.455 1 94.09 257 ILE A O 1
ATOM 2050 N N . ILE A 1 258 ? -7.766 15.859 -3.023 1 91.86 258 ILE A N 1
ATOM 2051 C CA . ILE A 1 258 ? -6.952 14.717 -3.426 1 91.86 258 ILE A CA 1
ATOM 2052 C C . ILE A 1 258 ? -6.784 14.713 -4.944 1 91.86 258 ILE A C 1
ATOM 2054 O O . ILE A 1 258 ? -5.686 14.478 -5.452 1 91.86 258 ILE A O 1
ATOM 2058 N N . SER A 1 259 ? -7.882 14.991 -5.686 1 91.83 259 SER A N 1
ATOM 2059 C CA . SER A 1 259 ? -7.786 15.089 -7.139 1 91.83 259 SER A CA 1
ATOM 2060 C C . SER A 1 259 ? -6.88 16.242 -7.556 1 91.83 259 SER A C 1
ATOM 2062 O O . SER A 1 259 ? -6.127 16.127 -8.526 1 91.83 259 SER A O 1
ATOM 2064 N N . GLY A 1 260 ? -6.906 17.3 -6.813 1 93.66 260 GLY A N 1
ATOM 2065 C CA . GLY A 1 260 ? -6.137 18.491 -7.137 1 93.66 260 GLY A CA 1
ATOM 2066 C C . GLY A 1 260 ? -4.646 18.319 -6.912 1 93.66 260 GLY A C 1
ATOM 2067 O O . GLY A 1 260 ? -3.835 18.992 -7.551 1 93.66 260 GLY A O 1
ATOM 2068 N N . MET A 1 261 ? -4.327 17.42 -6.029 1 95.16 261 MET A N 1
ATOM 2069 C CA . MET A 1 261 ? -2.912 17.303 -5.689 1 95.16 261 MET A CA 1
ATOM 2070 C C . MET A 1 261 ? -2.246 16.198 -6.501 1 95.16 261 MET A C 1
ATOM 2072 O O . MET A 1 261 ? -1.05 15.944 -6.349 1 95.16 261 MET A O 1
ATOM 2076 N N . ALA A 1 262 ? -2.935 15.516 -7.361 1 93.05 262 ALA A N 1
ATOM 2077 C CA . ALA A 1 262 ? -2.482 14.292 -8.016 1 93.05 262 ALA A CA 1
ATOM 2078 C C . ALA A 1 262 ? -1.209 14.539 -8.82 1 93.05 262 ALA A C 1
ATOM 2080 O O . ALA A 1 262 ? -0.239 13.785 -8.708 1 93.05 262 ALA A O 1
ATOM 2081 N N . LYS A 1 263 ? -1.139 15.563 -9.623 1 93.89 263 LYS A N 1
ATOM 2082 C CA . LYS A 1 263 ? 0.018 15.851 -10.465 1 93.89 263 LYS A CA 1
ATOM 2083 C C . LYS A 1 263 ? 1.275 16.055 -9.623 1 93.89 263 LYS A C 1
ATOM 2085 O O . LYS A 1 263 ? 2.334 15.508 -9.936 1 93.89 263 LYS A O 1
ATOM 2090 N N . GLU A 1 264 ? 1.144 16.81 -8.583 1 95.87 264 GLU A N 1
ATOM 2091 C CA . GLU A 1 264 ? 2.289 17.075 -7.717 1 95.87 264 GLU A CA 1
ATOM 2092 C C . GLU A 1 264 ? 2.727 15.813 -6.98 1 95.87 264 GLU A C 1
ATOM 2094 O O . GLU A 1 264 ? 3.923 15.587 -6.781 1 95.87 264 GLU A O 1
ATOM 2099 N N . MET A 1 265 ? 1.751 15.057 -6.556 1 96.3 265 MET A N 1
ATOM 2100 C CA . MET A 1 265 ? 2.063 13.806 -5.871 1 96.3 265 MET A CA 1
ATOM 2101 C C . MET A 1 265 ? 2.855 12.871 -6.78 1 96.3 265 MET A C 1
ATOM 2103 O O . MET A 1 265 ? 3.809 12.23 -6.337 1 96.3 265 MET A O 1
ATOM 2107 N N . LEU A 1 266 ? 2.547 12.863 -8.062 1 95.16 266 LEU A N 1
ATOM 2108 C CA . LEU A 1 266 ? 3.16 11.949 -9.02 1 95.16 266 LEU A CA 1
ATOM 2109 C C . LEU A 1 266 ? 4.572 12.402 -9.377 1 95.16 266 LEU A C 1
ATOM 2111 O O . LEU A 1 266 ? 5.39 11.599 -9.831 1 95.16 266 LEU A O 1
ATOM 2115 N N . ALA A 1 267 ? 4.854 13.653 -9.176 1 97.3 267 ALA A N 1
ATOM 2116 C CA . ALA A 1 267 ? 6.189 14.173 -9.46 1 97.3 267 ALA A CA 1
ATOM 2117 C C . ALA A 1 267 ? 7.246 13.457 -8.624 1 97.3 267 ALA A C 1
ATOM 2119 O O . ALA A 1 267 ? 8.406 13.356 -9.032 1 97.3 267 ALA A O 1
ATOM 2120 N N . TYR A 1 268 ? 6.804 12.92 -7.521 1 97.58 268 TYR A N 1
ATOM 2121 C CA . TYR A 1 268 ? 7.695 12.249 -6.58 1 97.58 268 TYR A CA 1
ATOM 2122 C C . TYR A 1 268 ? 8.351 11.033 -7.223 1 97.58 268 TYR A C 1
ATOM 2124 O O . TYR A 1 268 ? 9.43 10.608 -6.804 1 97.58 268 TYR A O 1
ATOM 2132 N N . PHE A 1 269 ? 7.806 10.489 -8.295 1 95.17 269 PHE A N 1
ATOM 2133 C CA . PHE A 1 269 ? 8.274 9.258 -8.922 1 95.17 269 PHE A CA 1
ATOM 2134 C C . PHE A 1 269 ? 9.303 9.56 -10.004 1 95.17 269 PHE A C 1
ATOM 2136 O O . PHE A 1 269 ? 9.959 8.65 -10.515 1 95.17 269 PHE A O 1
ATOM 2143 N N . LYS A 1 270 ? 9.45 10.849 -10.346 1 95.23 270 LYS A N 1
ATOM 2144 C CA . LYS A 1 270 ? 10.446 11.228 -11.345 1 95.23 270 LYS A CA 1
ATOM 2145 C C . LYS A 1 270 ? 11.862 10.998 -10.824 1 95.23 270 LYS A C 1
ATOM 2147 O O . LYS A 1 270 ? 12.205 11.441 -9.726 1 95.23 270 LYS A O 1
ATOM 2152 N N . PRO A 1 271 ? 12.697 10.292 -11.68 1 91.85 271 PRO A N 1
ATOM 2153 C CA . PRO A 1 271 ? 14.111 10.254 -11.302 1 91.85 271 PRO A CA 1
ATOM 2154 C C . PRO A 1 271 ? 14.738 11.644 -11.217 1 91.85 271 PRO A C 1
ATOM 2156 O O . PRO A 1 271 ? 14.466 12.5 -12.063 1 91.85 271 PRO A O 1
ATOM 2159 N N . GLY A 1 272 ? 15.381 11.933 -10.285 1 93.85 272 GLY A N 1
ATOM 2160 C CA . GLY A 1 272 ? 15.993 13.24 -10.108 1 93.85 272 GLY A CA 1
ATOM 2161 C C . GLY A 1 272 ? 15.068 14.247 -9.452 1 93.85 272 GLY A C 1
ATOM 2162 O O . GLY A 1 272 ? 15.382 15.438 -9.391 1 93.85 272 GLY A O 1
ATOM 2163 N N . PHE A 1 273 ? 13.981 13.829 -9.002 1 97.1 273 PHE A N 1
ATOM 2164 C CA . PHE A 1 273 ? 13.011 14.684 -8.329 1 97.1 273 PHE A CA 1
ATOM 2165 C C . PHE A 1 273 ? 13.632 15.35 -7.106 1 97.1 273 PHE A C 1
ATOM 2167 O O . PHE A 1 273 ? 14.457 14.746 -6.417 1 97.1 273 PHE A O 1
ATOM 2174 N N . HIS A 1 274 ? 13.214 16.57 -6.893 1 98.02 274 HIS A N 1
ATOM 2175 C CA . HIS A 1 274 ? 13.425 17.293 -5.644 1 98.02 274 HIS A CA 1
ATOM 2176 C C . HIS A 1 274 ? 12.173 18.061 -5.234 1 98.02 274 HIS A C 1
ATOM 2178 O O . HIS A 1 274 ? 11.49 18.641 -6.081 1 98.02 274 HIS A O 1
ATOM 2184 N N . PRO A 1 275 ? 11.879 18.117 -3.947 1 97.95 275 PRO A N 1
ATOM 2185 C CA . PRO A 1 275 ? 10.65 18.794 -3.525 1 97.95 275 PRO A CA 1
ATOM 2186 C C . PRO A 1 275 ? 10.586 20.246 -3.994 1 97.95 275 PRO A C 1
ATOM 2188 O O . PRO A 1 275 ? 9.5 20.762 -4.269 1 97.95 275 PRO A O 1
ATOM 2191 N N . ASN A 1 276 ? 11.697 20.871 -4.166 1 96.99 276 ASN A N 1
ATOM 2192 C CA . ASN A 1 276 ? 11.737 22.272 -4.568 1 96.99 276 ASN A CA 1
ATOM 2193 C C . ASN A 1 276 ? 11.513 22.431 -6.07 1 96.99 276 ASN A C 1
ATOM 2195 O O . ASN A 1 276 ? 11.412 23.552 -6.572 1 96.99 276 ASN A O 1
ATOM 2199 N N . ASP A 1 277 ? 11.44 21.296 -6.82 1 96.47 277 ASP A N 1
ATOM 2200 C CA . ASP A 1 277 ? 11.011 21.365 -8.213 1 96.47 277 ASP A CA 1
ATOM 2201 C C . ASP A 1 277 ? 9.573 21.867 -8.321 1 96.47 277 ASP A C 1
ATOM 2203 O O . ASP A 1 277 ? 9.159 22.36 -9.372 1 96.47 277 ASP A O 1
ATOM 2207 N N . LEU A 1 278 ? 8.876 21.675 -7.276 1 96.08 278 LEU A N 1
ATOM 2208 C CA . LEU A 1 278 ? 7.528 22.223 -7.17 1 96.08 278 LEU A CA 1
ATOM 2209 C C . LEU A 1 278 ? 7.554 23.615 -6.548 1 96.08 278 LEU A C 1
ATOM 2211 O O . LEU A 1 278 ? 7.64 23.751 -5.325 1 96.08 278 LEU A O 1
ATOM 2215 N N . ASP A 1 279 ? 7.433 24.56 -7.392 1 94.23 279 ASP A N 1
ATOM 2216 C CA . ASP A 1 279 ? 7.615 25.941 -6.957 1 94.23 279 ASP A CA 1
ATOM 2217 C C . ASP A 1 279 ? 6.397 26.439 -6.182 1 94.23 279 ASP A C 1
ATOM 2219 O O . ASP A 1 279 ? 5.298 26.527 -6.734 1 94.23 279 ASP A O 1
ATOM 2223 N N . THR A 1 280 ? 6.71 26.852 -4.91 1 96.4 280 THR A N 1
ATOM 2224 C CA . THR A 1 280 ? 5.637 27.381 -4.074 1 96.4 280 THR A CA 1
ATOM 2225 C C . THR A 1 280 ? 6.021 28.741 -3.498 1 96.4 280 THR A C 1
ATOM 2227 O O . THR A 1 280 ? 5.374 29.233 -2.571 1 96.4 280 THR A O 1
ATOM 2230 N N . VAL A 1 281 ? 7.011 29.361 -3.99 1 96.11 281 VAL A N 1
ATOM 2231 C CA . VAL A 1 281 ? 7.557 30.594 -3.43 1 96.11 281 VAL A CA 1
ATOM 2232 C C . VAL A 1 281 ? 6.508 31.701 -3.497 1 96.11 281 VAL A C 1
ATOM 2234 O O . VAL A 1 281 ? 6.219 32.353 -2.491 1 96.11 281 VAL A O 1
ATOM 2237 N N . GLY A 1 282 ? 6.003 31.953 -4.727 1 97.26 282 GLY A N 1
ATOM 2238 C CA . GLY A 1 282 ? 4.988 32.983 -4.88 1 97.26 282 GLY A CA 1
ATOM 2239 C C . GLY A 1 282 ? 3.753 32.734 -4.036 1 97.26 282 GLY A C 1
ATOM 2240 O O . GLY A 1 282 ? 3.205 33.662 -3.437 1 97.26 282 GLY A O 1
ATOM 2241 N N . LEU A 1 283 ? 3.34 31.512 -4.023 1 97.7 283 LEU A N 1
ATOM 2242 C CA . LEU A 1 283 ? 2.175 31.112 -3.242 1 97.7 283 LEU A CA 1
ATOM 2243 C C . LEU A 1 283 ? 2.379 31.419 -1.763 1 97.7 283 LEU A C 1
ATOM 2245 O O . LEU A 1 283 ? 1.492 31.978 -1.113 1 97.7 283 LEU A O 1
ATOM 2249 N N . LEU A 1 284 ? 3.534 31.104 -1.202 1 97.96 284 LEU A N 1
ATOM 2250 C CA . LEU A 1 284 ? 3.821 31.303 0.215 1 97.96 284 LEU A CA 1
ATOM 2251 C C . LEU A 1 284 ? 3.924 32.788 0.545 1 97.96 284 LEU A C 1
ATOM 2253 O O . LEU A 1 284 ? 3.471 33.226 1.605 1 97.96 284 LEU A O 1
ATOM 2257 N N . LYS A 1 285 ? 4.56 33.492 -0.323 1 97.3 285 LYS A N 1
ATOM 2258 C CA . LYS A 1 285 ? 4.653 34.933 -0.107 1 97.3 285 LYS A CA 1
ATOM 2259 C C . LYS A 1 285 ? 3.268 35.555 0.05 1 97.3 285 LYS A C 1
ATOM 2261 O O . LYS A 1 285 ? 3.04 36.351 0.964 1 97.3 285 LYS A O 1
ATOM 2266 N N . THR A 1 286 ? 2.382 35.192 -0.821 1 97.71 286 THR A N 1
ATOM 2267 C CA . THR A 1 286 ? 1.021 35.715 -0.799 1 97.71 286 THR A CA 1
ATOM 2268 C C . THR A 1 286 ? 0.325 35.358 0.511 1 97.71 286 THR A C 1
ATOM 2270 O O . THR A 1 286 ? -0.299 36.214 1.142 1 97.71 286 THR A O 1
ATOM 2273 N N . TRP A 1 287 ? 0.457 34.197 0.93 1 97.73 287 TRP A N 1
ATOM 2274 C CA . TRP A 1 287 ? -0.282 33.724 2.096 1 97.73 287 TRP A CA 1
ATOM 2275 C C . TRP A 1 287 ? 0.361 34.22 3.387 1 97.73 287 TRP A C 1
ATOM 2277 O O . TRP A 1 287 ? -0.332 34.483 4.372 1 97.73 287 TRP A O 1
ATOM 2287 N N . LYS A 1 288 ? 1.677 34.323 3.44 1 96.33 288 LYS A N 1
ATOM 2288 C CA . LYS A 1 288 ? 2.326 34.931 4.597 1 96.33 288 LYS A CA 1
ATOM 2289 C C . LYS A 1 288 ? 1.863 36.372 4.793 1 96.33 288 LYS A C 1
ATOM 2291 O O . LYS A 1 288 ? 1.62 36.804 5.922 1 96.33 288 LYS A O 1
ATOM 2296 N N . ALA A 1 289 ? 1.753 37.044 3.756 1 96.29 289 ALA A N 1
ATOM 2297 C CA . ALA A 1 289 ? 1.241 38.411 3.822 1 96.29 289 ALA A CA 1
ATOM 2298 C C . ALA A 1 289 ? -0.198 38.433 4.331 1 96.29 289 ALA A C 1
ATOM 2300 O O . ALA A 1 289 ? -0.558 39.276 5.157 1 96.29 289 ALA A O 1
ATOM 2301 N N . LYS A 1 290 ? -1.016 37.549 3.817 1 95.29 290 LYS A N 1
ATOM 2302 C CA . LYS A 1 290 ? -2.426 37.471 4.19 1 95.29 290 LYS A CA 1
ATOM 2303 C C . LYS A 1 290 ? -2.585 37.178 5.679 1 95.29 290 LYS A C 1
ATOM 2305 O O . LYS A 1 290 ? -3.488 37.708 6.328 1 95.29 290 LYS A O 1
ATOM 2310 N N . LEU A 1 291 ? -1.679 36.328 6.234 1 94.59 291 LEU A N 1
ATOM 2311 C CA . LEU A 1 291 ? -1.826 35.892 7.618 1 94.59 291 LEU A CA 1
ATOM 2312 C C . LEU A 1 291 ? -0.976 36.747 8.552 1 94.59 291 LEU A C 1
ATOM 2314 O O . LEU A 1 291 ? -1.037 36.59 9.773 1 94.59 291 LEU A O 1
ATOM 2318 N N . GLY A 1 292 ? -0.133 37.596 7.955 1 91.67 292 GLY A N 1
ATOM 2319 C CA . GLY A 1 292 ? 0.744 38.437 8.754 1 91.67 292 GLY A CA 1
ATOM 2320 C C . GLY A 1 292 ? 1.929 37.686 9.33 1 91.67 292 GLY A C 1
ATOM 2321 O O . GLY A 1 292 ? 2.293 37.886 10.491 1 91.67 292 GLY A O 1
ATOM 2322 N N . LEU A 1 293 ? 2.378 36.856 8.583 1 89.03 293 LEU A N 1
ATOM 2323 C CA . LEU A 1 293 ? 3.516 36.055 9.022 1 89.03 293 LEU A CA 1
ATOM 2324 C C . LEU A 1 293 ? 4.808 36.548 8.38 1 89.03 293 LEU A C 1
ATOM 2326 O O . LEU A 1 293 ? 4.792 37.061 7.259 1 89.03 293 LEU A O 1
ATOM 2330 N N . MET B 1 1 ? 4.206 -34.889 -22.601 1 52.77 1 MET B N 1
ATOM 2331 C CA . MET B 1 1 ? 4.167 -34.108 -21.369 1 52.77 1 MET B CA 1
ATOM 2332 C C . MET B 1 1 ? 4.778 -34.889 -20.21 1 52.77 1 MET B C 1
ATOM 2334 O O . MET B 1 1 ? 4.531 -36.088 -20.065 1 52.77 1 MET B O 1
ATOM 2338 N N . ASN B 1 2 ? 6.025 -34.43 -19.723 1 57.66 2 ASN B N 1
ATOM 2339 C CA . ASN B 1 2 ? 6.757 -35.086 -18.646 1 57.66 2 ASN B CA 1
ATOM 2340 C C . ASN B 1 2 ? 5.952 -35.103 -17.349 1 57.66 2 ASN B C 1
ATOM 2342 O O . ASN B 1 2 ? 6.517 -34.983 -16.261 1 57.66 2 ASN B O 1
ATOM 2346 N N . ALA B 1 3 ? 4.624 -34.978 -17.411 1 71.91 3 ALA B N 1
ATOM 2347 C CA . ALA B 1 3 ? 3.787 -35.101 -16.22 1 71.91 3 ALA B CA 1
ATOM 2348 C C . ALA B 1 3 ? 2.722 -36.178 -16.407 1 71.91 3 ALA B C 1
ATOM 2350 O O . ALA B 1 3 ? 2.188 -36.348 -17.505 1 71.91 3 ALA B O 1
ATOM 2351 N N . LYS B 1 4 ? 2.518 -37.165 -15.458 1 63.64 4 LYS B N 1
ATOM 2352 C CA . LYS B 1 4 ? 1.348 -38.039 -15.415 1 63.64 4 LYS B CA 1
ATOM 2353 C C . LYS B 1 4 ? 0.115 -37.283 -14.928 1 63.64 4 LYS B C 1
ATOM 2355 O O . LYS B 1 4 ? 0.142 -36.66 -13.865 1 63.64 4 LYS B O 1
ATOM 2360 N N . VAL B 1 5 ? -0.893 -37.143 -15.835 1 76.73 5 VAL B N 1
ATOM 2361 C CA . VAL B 1 5 ? -2.049 -36.306 -15.531 1 76.73 5 VAL B CA 1
ATOM 2362 C C . VAL B 1 5 ? -3.258 -37.188 -15.225 1 76.73 5 VAL B C 1
ATOM 2364 O O . VAL B 1 5 ? -3.571 -38.108 -15.984 1 76.73 5 VAL B O 1
ATOM 2367 N N . ASN B 1 6 ? -3.785 -37.085 -13.969 1 67.32 6 ASN B N 1
ATOM 2368 C CA . ASN B 1 6 ? -5.091 -37.645 -13.637 1 67.32 6 ASN B CA 1
ATOM 2369 C C . ASN B 1 6 ? -6.156 -36.557 -13.531 1 67.32 6 ASN B C 1
ATOM 2371 O O . ASN B 1 6 ? -6.004 -35.607 -12.761 1 67.32 6 ASN B O 1
ATOM 2375 N N . ILE B 1 7 ? -7.205 -36.64 -14.345 1 79.58 7 ILE B N 1
ATOM 2376 C CA . ILE B 1 7 ? -8.241 -35.616 -14.409 1 79.58 7 ILE B CA 1
ATOM 2377 C C . ILE B 1 7 ? -9.507 -36.119 -13.719 1 79.58 7 ILE B C 1
ATOM 2379 O O . ILE B 1 7 ? -9.94 -37.25 -13.95 1 79.58 7 ILE B O 1
ATOM 2383 N N . THR B 1 8 ? -9.915 -35.422 -12.731 1 66.22 8 THR B N 1
ATOM 2384 C CA . THR B 1 8 ? -11.201 -35.714 -12.108 1 66.22 8 THR B CA 1
ATOM 2385 C C . THR B 1 8 ? -12.183 -34.568 -12.333 1 66.22 8 THR B C 1
ATOM 2387 O O . THR B 1 8 ? -11.843 -33.402 -12.124 1 66.22 8 THR B O 1
ATOM 2390 N N . ASN B 1 9 ? -13.272 -34.912 -13.004 1 65.92 9 ASN B N 1
ATOM 2391 C CA . ASN B 1 9 ? -14.358 -33.946 -13.123 1 65.92 9 ASN B CA 1
ATOM 2392 C C . ASN B 1 9 ? -15.251 -33.95 -11.885 1 65.92 9 ASN B C 1
ATOM 2394 O O . ASN B 1 9 ? -15.894 -34.956 -11.582 1 65.92 9 ASN B O 1
ATOM 2398 N N . ARG B 1 10 ? -14.845 -33.104 -10.982 1 61.69 10 ARG B N 1
ATOM 2399 C CA . ARG B 1 10 ? -15.755 -33.024 -9.844 1 61.69 10 ARG B CA 1
ATOM 2400 C C . ARG B 1 10 ? -17.191 -32.802 -10.306 1 61.69 10 ARG B C 1
ATOM 2402 O O . ARG B 1 10 ? -17.427 -32.147 -11.324 1 61.69 10 ARG B O 1
ATOM 2409 N N . ALA B 1 11 ? -18.17 -33.355 -9.693 1 64.1 11 ALA B N 1
ATOM 2410 C CA . ALA B 1 11 ? -19.607 -33.536 -9.881 1 64.1 11 ALA B CA 1
ATOM 2411 C C . ALA B 1 11 ? -20.269 -32.238 -10.334 1 64.1 11 ALA B C 1
ATOM 2413 O O . ALA B 1 11 ? -21.004 -31.609 -9.57 1 64.1 11 ALA B O 1
ATOM 2414 N N . GLY B 1 12 ? -19.771 -31.845 -11.695 1 77.53 12 GLY B N 1
ATOM 2415 C CA . GLY B 1 12 ? -20.642 -30.812 -12.235 1 77.53 12 GLY B CA 1
ATOM 2416 C C . GLY B 1 12 ? -19.995 -29.44 -12.261 1 77.53 12 GLY B C 1
ATOM 2417 O O . GLY B 1 12 ? -20.635 -28.454 -12.63 1 77.53 12 GLY B O 1
ATOM 2418 N N . ALA B 1 13 ? -18.697 -29.353 -11.901 1 87.7 13 ALA B N 1
ATOM 2419 C CA . ALA B 1 13 ? -18.004 -28.071 -11.997 1 87.7 13 ALA B CA 1
ATOM 2420 C C . ALA B 1 13 ? -17.663 -27.739 -13.447 1 87.7 13 ALA B C 1
ATOM 2422 O O . ALA B 1 13 ? -17.659 -28.622 -14.308 1 87.7 13 ALA B O 1
ATOM 2423 N N . SER B 1 14 ? -17.455 -26.528 -13.737 1 92.92 14 SER B N 1
ATOM 2424 C CA . SER B 1 14 ? -17.223 -26.072 -15.103 1 92.92 14 SER B CA 1
ATOM 2425 C C . SER B 1 14 ? -15.779 -26.313 -15.529 1 92.92 14 SER B C 1
ATOM 2427 O O . SER B 1 14 ? -15.432 -26.132 -16.698 1 92.92 14 SER B O 1
ATOM 2429 N N . PHE B 1 15 ? -14.879 -26.712 -14.639 1 94.74 15 PHE B N 1
ATOM 2430 C CA . PHE B 1 15 ? -13.488 -27.045 -14.923 1 94.74 15 PHE B CA 1
ATOM 2431 C C . PHE B 1 15 ? -13.038 -28.244 -14.098 1 94.74 15 PHE B C 1
ATOM 2433 O O . PHE B 1 15 ? -13.541 -28.469 -12.995 1 94.74 15 PHE B O 1
ATOM 2440 N N . PRO B 1 16 ? -12.103 -28.971 -14.577 1 94.73 16 PRO B N 1
ATOM 2441 C CA . PRO B 1 16 ? -11.664 -30.184 -13.884 1 94.73 16 PRO B CA 1
ATOM 2442 C C . PRO B 1 16 ? -10.565 -29.914 -12.86 1 94.73 16 PRO B C 1
ATOM 2444 O O . PRO B 1 16 ? -10 -28.817 -12.829 1 94.73 16 PRO B O 1
ATOM 2447 N N . VAL B 1 17 ? -10.366 -30.85 -11.968 1 94.98 17 VAL B N 1
ATOM 2448 C CA . VAL B 1 17 ? -9.179 -30.904 -11.122 1 94.98 17 VAL B CA 1
ATOM 2449 C C . VAL B 1 17 ? -8.162 -31.874 -11.719 1 94.98 17 VAL B C 1
ATOM 2451 O O . VAL B 1 17 ? -8.48 -33.038 -11.972 1 94.98 17 VAL B O 1
ATOM 2454 N N . ARG B 1 18 ? -7.006 -31.383 -12.042 1 94.3 18 ARG B N 1
ATOM 2455 C CA . ARG B 1 18 ? -5.943 -32.188 -12.634 1 94.3 18 ARG B CA 1
ATOM 2456 C C . ARG B 1 18 ? -4.853 -32.493 -11.612 1 94.3 18 ARG B C 1
ATOM 2458 O O . ARG B 1 18 ? -4.317 -31.581 -10.979 1 94.3 18 ARG B O 1
ATOM 2465 N N . ARG B 1 19 ? -4.62 -33.662 -11.339 1 91.94 19 ARG B N 1
ATOM 2466 C CA . ARG B 1 19 ? -3.465 -34.072 -10.548 1 91.94 19 ARG B CA 1
ATOM 2467 C C . ARG B 1 19 ? -2.243 -34.287 -11.434 1 91.94 19 ARG B C 1
ATOM 2469 O O . ARG B 1 19 ? -2.171 -35.271 -12.173 1 91.94 19 ARG B O 1
ATOM 2476 N N . MET B 1 20 ? -1.44 -33.34 -11.219 1 89.92 20 MET B N 1
ATOM 2477 C CA . MET B 1 20 ? -0.199 -33.426 -11.983 1 89.92 20 MET B CA 1
ATOM 2478 C C . MET B 1 20 ? 0.903 -34.082 -11.157 1 89.92 20 MET B C 1
ATOM 2480 O O . MET B 1 20 ? 0.814 -34.139 -9.929 1 89.92 20 MET B O 1
ATOM 2484 N N . ASN B 1 21 ? 1.862 -34.737 -11.597 1 89.31 21 ASN B N 1
ATOM 2485 C CA . ASN B 1 21 ? 3.049 -35.297 -10.958 1 89.31 21 ASN B CA 1
ATOM 2486 C C . ASN B 1 21 ? 4.313 -34.986 -11.754 1 89.31 21 ASN B C 1
ATOM 2488 O O . ASN B 1 21 ? 4.929 -35.887 -12.326 1 89.31 21 ASN B O 1
ATOM 2492 N N . PHE B 1 22 ? 4.681 -33.76 -11.629 1 94.65 22 PHE B N 1
ATOM 2493 C CA . PHE B 1 22 ? 5.862 -33.329 -12.367 1 94.65 22 PHE B CA 1
ATOM 2494 C C . PHE B 1 22 ? 7.128 -33.911 -11.751 1 94.65 22 PHE B C 1
ATOM 2496 O O . PHE B 1 22 ? 7.235 -34.024 -10.528 1 94.65 22 PHE B O 1
ATOM 2503 N N . ASP B 1 23 ? 7.994 -34.333 -12.531 1 94.01 23 ASP B N 1
ATOM 2504 C CA . ASP B 1 23 ? 9.315 -34.775 -12.096 1 94.01 23 ASP B CA 1
ATOM 2505 C C . ASP B 1 23 ? 10.348 -33.662 -12.259 1 94.01 23 ASP B C 1
ATOM 2507 O O . ASP B 1 23 ? 10.745 -33.336 -13.38 1 94.01 23 ASP B O 1
ATOM 2511 N N . PHE B 1 24 ? 10.844 -33.194 -11.157 1 95.35 24 PHE B N 1
ATOM 2512 C CA . PHE B 1 24 ? 11.744 -32.047 -11.19 1 95.35 24 PHE B CA 1
ATOM 2513 C C . PHE B 1 24 ? 13.195 -32.493 -11.053 1 95.35 24 PHE B C 1
ATOM 2515 O O . PHE B 1 24 ? 14.095 -31.662 -10.917 1 95.35 24 PHE B O 1
ATOM 2522 N N . ASN B 1 25 ? 13.466 -33.771 -11.071 1 92.72 25 ASN B N 1
ATOM 2523 C CA . ASN B 1 25 ? 14.782 -34.32 -10.763 1 92.72 25 ASN B CA 1
ATOM 2524 C C . ASN B 1 25 ? 15.832 -33.859 -11.771 1 92.72 25 ASN B C 1
ATOM 2526 O O . ASN B 1 25 ? 16.999 -33.68 -11.419 1 92.72 25 ASN B O 1
ATOM 2530 N N . ASP B 1 26 ? 15.438 -33.679 -13.019 1 93.78 26 ASP B N 1
ATOM 2531 C CA . ASP B 1 26 ? 16.412 -33.377 -14.064 1 93.78 26 ASP B CA 1
ATOM 2532 C C . ASP B 1 26 ? 16.362 -31.901 -14.451 1 93.78 26 ASP B C 1
ATOM 2534 O O . ASP B 1 26 ? 16.924 -31.502 -15.473 1 93.78 26 ASP B O 1
ATOM 2538 N N . VAL B 1 27 ? 15.707 -31.089 -13.718 1 96.4 27 VAL B N 1
ATOM 2539 C CA . VAL B 1 27 ? 15.645 -29.656 -13.99 1 96.4 27 VAL B CA 1
ATOM 2540 C C . VAL B 1 27 ? 16.981 -29.006 -13.639 1 96.4 27 VAL B C 1
ATOM 2542 O O . VAL B 1 27 ? 17.489 -29.178 -12.528 1 96.4 27 VAL B O 1
ATOM 2545 N N . PRO B 1 28 ? 17.611 -28.349 -14.559 1 97.49 28 PRO B N 1
ATOM 2546 C CA . PRO B 1 28 ? 18.88 -27.687 -14.245 1 97.49 28 PRO B CA 1
ATOM 2547 C C . PRO B 1 28 ? 18.711 -26.514 -13.282 1 97.49 28 PRO B C 1
ATOM 2549 O O . PRO B 1 28 ? 17.605 -25.991 -13.129 1 97.49 28 PRO B O 1
ATOM 2552 N N . GLU B 1 29 ? 19.787 -26.169 -12.707 1 97.83 29 GLU B N 1
ATOM 2553 C CA . GLU B 1 29 ? 19.782 -25.098 -11.715 1 97.83 29 GLU B CA 1
ATOM 2554 C C . GLU B 1 29 ? 19.218 -23.807 -12.3 1 97.83 29 GLU B C 1
ATOM 2556 O O . GLU B 1 29 ? 18.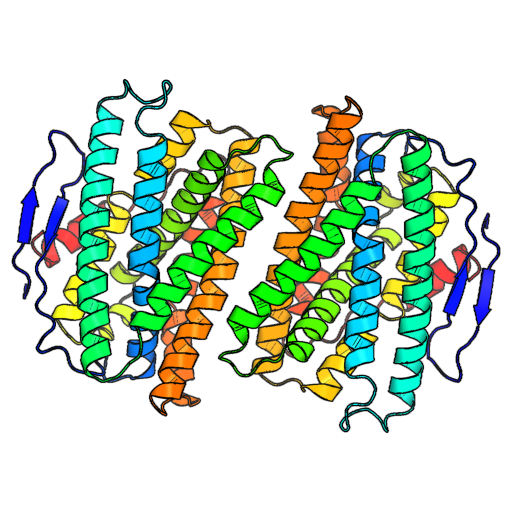352 -23.171 -11.695 1 97.83 29 GLU B O 1
ATOM 2561 N N . TYR B 1 30 ? 19.728 -23.481 -13.464 1 98.33 30 TYR B N 1
ATOM 2562 C CA . TYR B 1 30 ? 19.26 -22.288 -14.16 1 98.33 30 TYR B CA 1
ATOM 2563 C C . TYR B 1 30 ? 18.41 -22.66 -15.369 1 98.33 30 TYR B C 1
ATOM 2565 O O . TYR B 1 30 ? 18.856 -22.535 -16.512 1 98.33 30 TYR B O 1
ATOM 2573 N N . TRP B 1 31 ? 17.217 -22.975 -15.052 1 97.57 31 TRP B N 1
ATOM 2574 C CA . TRP B 1 31 ? 16.354 -23.628 -16.031 1 97.57 31 TRP B CA 1
ATOM 2575 C C . TRP B 1 31 ? 15.738 -22.606 -16.981 1 97.57 31 TRP B C 1
ATOM 2577 O O . TRP B 1 31 ? 15.189 -22.97 -18.023 1 97.57 31 TRP B O 1
ATOM 2587 N N . MET B 1 32 ? 15.723 -21.345 -16.61 1 97.88 32 MET B N 1
ATOM 2588 C CA . MET B 1 32 ? 15.12 -20.331 -17.47 1 97.88 32 MET B CA 1
ATOM 2589 C C . MET B 1 32 ? 16.177 -19.655 -18.338 1 97.88 32 MET B C 1
ATOM 2591 O O . MET B 1 32 ? 16.739 -18.629 -17.952 1 97.88 32 MET B O 1
ATOM 2595 N N . ASN B 1 33 ? 16.389 -20.247 -19.491 1 97.13 33 ASN B N 1
ATOM 2596 C CA . ASN B 1 33 ? 17.308 -19.749 -20.509 1 97.13 33 ASN B CA 1
ATOM 2597 C C . ASN B 1 33 ? 18.721 -19.584 -19.957 1 97.13 33 ASN B C 1
ATOM 2599 O O . ASN B 1 33 ? 19.428 -18.643 -20.32 1 97.13 33 ASN B O 1
ATOM 2603 N N . GLY B 1 34 ? 19.066 -20.391 -18.982 1 97.31 34 GLY B N 1
ATOM 2604 C CA . GLY B 1 34 ? 20.4 -20.346 -18.404 1 97.31 34 GLY B CA 1
ATOM 2605 C C . GLY B 1 34 ? 20.629 -19.129 -17.527 1 97.31 34 GLY B C 1
ATOM 2606 O O . GLY B 1 34 ? 21.732 -18.926 -17.015 1 97.31 34 GLY B O 1
ATOM 2607 N N . SER B 1 35 ? 19.617 -18.393 -17.249 1 97.87 35 SER B N 1
ATOM 2608 C CA . SER B 1 35 ? 19.748 -17.14 -16.513 1 97.87 35 SER B CA 1
ATOM 2609 C C . SER B 1 35 ? 19.508 -17.347 -15.022 1 97.87 35 SER B C 1
ATOM 2611 O O . SER B 1 35 ? 18.438 -17.808 -14.618 1 97.87 35 SER B O 1
ATOM 2613 N N . ALA B 1 36 ? 20.489 -16.975 -14.281 1 98.2 36 ALA B N 1
ATOM 2614 C CA . ALA B 1 36 ? 20.297 -16.99 -12.833 1 98.2 36 ALA B CA 1
ATOM 2615 C C . ALA B 1 36 ? 19.214 -16 -12.413 1 98.2 36 ALA B C 1
ATOM 2617 O O . ALA B 1 36 ? 18.383 -16.306 -11.555 1 98.2 36 ALA B O 1
ATOM 2618 N N . GLY B 1 37 ? 19.225 -14.85 -13.052 1 98.02 37 GLY B N 1
ATOM 2619 C CA . GLY B 1 37 ? 18.256 -13.813 -12.734 1 98.02 37 GLY B CA 1
ATOM 2620 C C . GLY B 1 37 ? 16.82 -14.251 -12.954 1 98.02 37 GLY B C 1
ATOM 2621 O O . GLY B 1 37 ? 15.985 -14.131 -12.055 1 98.02 37 GLY B O 1
ATOM 2622 N N . LEU B 1 38 ? 16.584 -14.787 -14.072 1 98.26 38 LEU B N 1
ATOM 2623 C CA . LEU B 1 38 ? 15.222 -15.187 -14.409 1 98.26 38 LEU B CA 1
ATOM 2624 C C . LEU B 1 38 ? 14.788 -16.391 -13.579 1 98.26 38 LEU B C 1
ATOM 2626 O O . LEU B 1 38 ? 13.641 -16.461 -13.132 1 98.26 38 LEU B O 1
ATOM 2630 N N . THR B 1 39 ? 15.702 -17.294 -13.392 1 98.54 39 THR B N 1
ATOM 2631 C CA . THR B 1 39 ? 15.386 -18.465 -12.582 1 98.54 39 THR B CA 1
ATOM 2632 C C . THR B 1 39 ? 15.04 -18.058 -11.153 1 98.54 39 THR B C 1
ATOM 2634 O O . THR B 1 39 ? 14.038 -18.513 -10.597 1 98.54 39 THR B O 1
ATOM 2637 N N . HIS B 1 40 ? 15.796 -17.156 -10.595 1 98.16 40 HIS B N 1
ATOM 2638 C CA . HIS B 1 40 ? 15.547 -16.719 -9.226 1 98.16 40 HIS B CA 1
ATOM 2639 C C . HIS B 1 40 ? 14.292 -15.857 -9.143 1 98.16 40 HIS B C 1
ATOM 2641 O O . HIS B 1 40 ? 13.582 -15.883 -8.135 1 98.16 40 HIS B O 1
ATOM 2647 N N . PHE B 1 41 ? 14.002 -15.129 -10.189 1 97.63 41 PHE B N 1
ATOM 2648 C CA . PHE B 1 41 ? 12.75 -14.382 -10.239 1 97.63 41 PHE B CA 1
ATOM 2649 C C . PHE B 1 41 ? 11.555 -15.322 -10.135 1 97.63 41 PHE B C 1
ATOM 2651 O O . PHE B 1 41 ? 10.647 -15.094 -9.332 1 97.63 41 PHE B O 1
ATOM 2658 N N . MET B 1 42 ? 11.581 -16.384 -10.833 1 97.88 42 MET B N 1
ATOM 2659 C CA . MET B 1 42 ? 10.483 -17.347 -10.849 1 97.88 42 MET B CA 1
ATOM 2660 C C . MET B 1 42 ? 10.443 -18.148 -9.552 1 97.88 42 MET B C 1
ATOM 2662 O O . MET B 1 42 ? 9.365 -18.474 -9.052 1 97.88 42 MET B O 1
ATOM 2666 N N . THR B 1 43 ? 11.579 -18.453 -9.074 1 98.44 43 THR B N 1
ATOM 2667 C CA . THR B 1 43 ? 11.659 -19.171 -7.807 1 98.44 43 THR B CA 1
ATOM 2668 C C . THR B 1 43 ? 11.105 -18.322 -6.667 1 98.44 43 THR B C 1
ATOM 2670 O O . THR B 1 43 ? 10.374 -18.823 -5.81 1 98.44 43 THR B O 1
ATOM 2673 N N . ALA B 1 44 ? 11.497 -17.085 -6.679 1 97.92 44 ALA B N 1
ATOM 2674 C CA . ALA B 1 44 ? 10.979 -16.162 -5.673 1 97.92 44 ALA B CA 1
ATOM 2675 C C . ALA B 1 44 ? 9.457 -16.072 -5.744 1 97.92 44 ALA B C 1
ATOM 2677 O O . ALA B 1 44 ? 8.78 -16.071 -4.713 1 97.92 44 ALA B O 1
ATOM 2678 N N . LEU B 1 45 ? 8.941 -15.961 -6.898 1 97.98 45 LEU B N 1
ATOM 2679 C CA . LEU B 1 45 ? 7.495 -15.939 -7.089 1 97.98 45 LEU B CA 1
ATOM 2680 C C . LEU B 1 45 ? 6.859 -17.227 -6.576 1 97.98 45 LEU B C 1
ATOM 2682 O O . LEU B 1 45 ? 5.851 -17.187 -5.867 1 97.98 45 LEU B O 1
ATOM 2686 N N . SER B 1 46 ? 7.452 -18.361 -6.911 1 98.45 46 SER B N 1
ATOM 2687 C CA . SER B 1 46 ? 6.923 -19.658 -6.5 1 98.45 46 SER B CA 1
ATOM 2688 C C . SER B 1 46 ? 6.916 -19.795 -4.981 1 98.45 46 SER B C 1
ATOM 2690 O O . SER B 1 46 ? 6.028 -20.436 -4.415 1 98.45 46 SER B O 1
ATOM 2692 N N . ALA B 1 47 ? 7.859 -19.182 -4.334 1 98.28 47 ALA B N 1
ATOM 2693 C CA . ALA B 1 47 ? 7.968 -19.269 -2.88 1 98.28 47 ALA B CA 1
ATOM 2694 C C . ALA B 1 47 ? 6.756 -18.637 -2.2 1 98.28 47 ALA B C 1
ATOM 2696 O O . ALA B 1 47 ? 6.483 -18.908 -1.029 1 98.28 47 ALA B O 1
ATOM 2697 N N . LEU B 1 48 ? 6.039 -17.813 -2.884 1 98.2 48 LEU B N 1
ATOM 2698 C CA . LEU B 1 48 ? 4.857 -17.153 -2.34 1 98.2 48 LEU B CA 1
ATOM 2699 C C . LEU B 1 48 ? 3.638 -18.064 -2.425 1 98.2 48 LEU B C 1
ATOM 2701 O O . LEU B 1 48 ? 2.652 -17.859 -1.713 1 98.2 48 LEU B O 1
ATOM 2705 N N . PHE B 1 49 ? 3.646 -19.06 -3.222 1 98.32 49 PHE B N 1
ATOM 2706 C CA . PHE B 1 49 ? 2.42 -19.713 -3.665 1 98.32 49 PHE B CA 1
ATOM 2707 C C . PHE B 1 49 ? 1.957 -20.745 -2.644 1 98.32 49 PHE B C 1
ATOM 2709 O O . PHE B 1 49 ? 0.762 -20.852 -2.359 1 98.32 49 PHE B O 1
ATOM 2716 N N . PRO B 1 50 ? 2.843 -21.522 -1.99 1 98.43 50 PRO B N 1
ATOM 2717 C CA . PRO B 1 50 ? 2.311 -22.527 -1.066 1 98.43 50 PRO B CA 1
ATOM 2718 C C . PRO B 1 50 ? 1.458 -21.915 0.043 1 98.43 50 PRO B C 1
ATOM 2720 O O . PRO B 1 50 ? 0.31 -22.323 0.24 1 98.43 50 PRO B O 1
ATOM 2723 N N . ALA B 1 51 ? 1.978 -20.93 0.704 1 97.97 51 ALA B N 1
ATOM 2724 C CA . ALA B 1 51 ? 1.21 -20.277 1.761 1 97.97 51 ALA B CA 1
ATOM 2725 C C . ALA B 1 51 ? 0.028 -19.505 1.182 1 97.97 51 ALA B C 1
ATOM 2727 O O . ALA B 1 51 ? -1.052 -19.474 1.777 1 97.97 51 ALA B O 1
ATOM 2728 N N . GLY B 1 52 ? 0.191 -18.88 0.034 1 98.2 52 GLY B N 1
ATOM 2729 C CA . GLY B 1 52 ? -0.885 -18.139 -0.605 1 98.2 52 GLY B CA 1
ATOM 2730 C C . GLY B 1 52 ? -2.058 -19.015 -1.002 1 98.2 52 GLY B C 1
ATOM 2731 O O . GLY B 1 52 ? -3.213 -18.671 -0.739 1 98.2 52 GLY B O 1
ATOM 2732 N N . GLU B 1 53 ? -1.747 -20.145 -1.624 1 98.49 53 GLU B N 1
ATOM 2733 C CA . GLU B 1 53 ? -2.802 -21.053 -2.063 1 98.49 53 GLU B CA 1
ATOM 2734 C C . GLU B 1 53 ? -3.588 -21.602 -0.875 1 98.49 53 GLU B C 1
ATOM 2736 O O . GLU B 1 53 ? -4.813 -21.72 -0.936 1 98.49 53 GLU B O 1
ATOM 2741 N N . LYS B 1 54 ? -2.85 -21.917 0.132 1 98.46 54 LYS B N 1
ATOM 2742 C CA . LYS B 1 54 ? -3.514 -22.386 1.345 1 98.46 54 LYS B CA 1
ATOM 2743 C C . LYS B 1 54 ? -4.429 -21.309 1.922 1 98.46 54 LYS B C 1
ATOM 2745 O O . LYS B 1 54 ? -5.536 -21.605 2.376 1 98.46 54 LYS B O 1
ATOM 2750 N N . PHE B 1 55 ? -3.958 -20.147 1.961 1 98.57 55 PHE B N 1
ATOM 2751 C CA . PHE B 1 55 ? -4.753 -19.022 2.44 1 98.57 55 PHE B CA 1
ATOM 2752 C C . PHE B 1 55 ? -6.033 -18.878 1.626 1 98.57 55 PHE B C 1
ATOM 2754 O O . PHE B 1 55 ? -7.105 -18.629 2.182 1 98.57 55 PHE B O 1
ATOM 2761 N N . PHE B 1 56 ? -5.969 -19.011 0.253 1 98.81 56 PHE B N 1
ATOM 2762 C CA . PHE B 1 56 ? -7.14 -18.922 -0.611 1 98.81 56 PHE B CA 1
ATOM 2763 C C . PHE B 1 56 ? -8.161 -19.994 -0.25 1 98.81 56 PHE B C 1
ATOM 2765 O O . PHE B 1 56 ? -9.357 -19.711 -0.147 1 98.81 56 PHE B O 1
ATOM 2772 N N . ILE B 1 57 ? -7.638 -21.189 -0.075 1 98.74 57 ILE B N 1
ATOM 2773 C CA . ILE B 1 57 ? -8.502 -22.312 0.273 1 98.74 57 ILE B CA 1
ATOM 2774 C C . ILE B 1 57 ? -9.223 -22.02 1.587 1 98.74 57 ILE B C 1
ATOM 2776 O O . ILE B 1 57 ? -10.448 -22.137 1.67 1 98.74 57 ILE B O 1
ATOM 2780 N N . ASP B 1 58 ? -8.492 -21.616 2.605 1 98.57 58 ASP B N 1
ATOM 2781 C CA . ASP B 1 58 ? -9.047 -21.366 3.932 1 98.57 58 ASP B CA 1
ATOM 2782 C C . ASP B 1 58 ? -10.087 -20.248 3.89 1 98.57 58 ASP B C 1
ATOM 2784 O O . ASP B 1 58 ? -11.105 -20.315 4.581 1 98.57 58 ASP B O 1
ATOM 2788 N N . SER B 1 59 ? -9.808 -19.286 3.116 1 98.4 59 SER B N 1
ATOM 2789 C CA . SER B 1 59 ? -10.704 -18.14 3 1 98.4 59 SER B CA 1
ATOM 2790 C C . SER B 1 59 ? -12.056 -18.55 2.426 1 98.4 59 SER B C 1
ATOM 2792 O O . SER B 1 59 ? -13.102 -18.159 2.948 1 98.4 59 SER B O 1
ATOM 2794 N N . VAL B 1 60 ? -12.05 -19.314 1.37 1 98.52 60 VAL B N 1
ATOM 2795 C CA . VAL B 1 60 ? -13.273 -19.75 0.705 1 98.52 60 VAL B CA 1
ATOM 2796 C C . VAL B 1 60 ? -13.994 -20.779 1.572 1 98.52 60 VAL B C 1
ATOM 2798 O O . VAL B 1 60 ? -15.219 -20.734 1.712 1 98.52 60 VAL B O 1
ATOM 2801 N N . ARG B 1 61 ? -13.218 -21.655 2.185 1 98.08 61 ARG B N 1
ATOM 2802 C CA . ARG B 1 61 ? -13.796 -22.683 3.044 1 98.08 61 ARG B CA 1
ATOM 2803 C C . ARG B 1 61 ? -14.519 -22.06 4.234 1 98.08 61 ARG B C 1
ATOM 2805 O O . ARG B 1 61 ? -15.562 -22.557 4.663 1 98.08 61 ARG B O 1
ATOM 2812 N N . ALA B 1 62 ? -14.003 -21.044 4.752 1 97.96 62 ALA B N 1
ATOM 2813 C CA . ALA B 1 62 ? -14.525 -20.416 5.963 1 97.96 62 ALA B CA 1
ATOM 2814 C C . ALA B 1 62 ? -15.954 -19.925 5.754 1 97.96 62 ALA B C 1
ATOM 2816 O O . ALA B 1 62 ? -16.733 -19.837 6.706 1 97.96 62 ALA B O 1
ATOM 2817 N N . VAL B 1 63 ? -16.348 -19.696 4.486 1 98.06 63 VAL B N 1
ATOM 2818 C CA . VAL B 1 63 ? -17.66 -19.093 4.277 1 98.06 63 VAL B CA 1
ATOM 2819 C C . VAL B 1 63 ? -18.495 -19.977 3.353 1 98.06 63 VAL B C 1
ATOM 2821 O O . VAL B 1 63 ? -19.596 -19.599 2.949 1 98.06 63 VAL B O 1
ATOM 2824 N N . ARG B 1 64 ? -17.998 -21.095 2.954 1 96.67 64 ARG B N 1
ATOM 2825 C CA . ARG B 1 64 ? -18.619 -21.957 1.953 1 96.67 64 ARG B CA 1
ATOM 2826 C C . ARG B 1 64 ? -20.055 -22.297 2.338 1 96.67 64 ARG B C 1
ATOM 2828 O O . ARG B 1 64 ? -20.926 -22.407 1.473 1 96.67 64 ARG B O 1
ATOM 2835 N N . TYR B 1 65 ? -20.339 -22.383 3.641 1 97.11 65 TYR B N 1
ATOM 2836 C CA . TYR B 1 65 ? -21.676 -22.782 4.067 1 97.11 65 TYR B CA 1
ATOM 2837 C C . TYR B 1 65 ? -22.441 -21.596 4.644 1 97.11 65 TYR B C 1
ATOM 2839 O O . TYR B 1 65 ? -23.369 -21.775 5.437 1 97.11 65 TYR B O 1
ATOM 2847 N N . HIS B 1 66 ? -21.97 -20.434 4.382 1 97.27 66 HIS B N 1
ATOM 2848 C CA . HIS B 1 66 ? -22.757 -19.248 4.702 1 97.27 66 HIS B CA 1
ATOM 2849 C C . HIS B 1 66 ? -24.18 -19.371 4.166 1 97.27 66 HIS B C 1
ATOM 2851 O O . HIS B 1 66 ? -24.388 -19.853 3.051 1 97.27 66 HIS B O 1
ATOM 2857 N N . PRO B 1 67 ? -25.169 -18.896 4.83 1 97.92 67 PRO B N 1
ATOM 2858 C CA . PRO B 1 67 ? -26.574 -19.06 4.45 1 97.92 67 PRO B CA 1
ATOM 2859 C C . PRO B 1 67 ? -26.889 -18.456 3.083 1 97.92 67 PRO B C 1
ATOM 2861 O O . PRO B 1 67 ? -27.775 -18.945 2.378 1 97.92 67 PRO B O 1
ATOM 2864 N N . ALA B 1 68 ? -26.15 -17.498 2.681 1 97.62 68 ALA B N 1
ATOM 2865 C CA . ALA B 1 68 ? -26.426 -16.783 1.438 1 97.62 68 ALA B CA 1
ATOM 2866 C C . ALA B 1 68 ? -26.041 -17.624 0.224 1 97.62 68 ALA B C 1
ATOM 2868 O O . ALA B 1 68 ? -26.52 -17.38 -0.886 1 97.62 68 ALA B O 1
ATOM 2869 N N . ILE B 1 69 ? -25.103 -18.669 0.439 1 98.07 69 ILE B N 1
ATOM 2870 C CA . ILE B 1 69 ? -24.611 -19.333 -0.764 1 98.07 69 ILE B CA 1
ATOM 2871 C C . ILE B 1 69 ? -24.633 -20.847 -0.563 1 98.07 69 ILE B C 1
ATOM 2873 O O . ILE B 1 69 ? -24.374 -21.607 -1.499 1 98.07 69 ILE B O 1
ATOM 2877 N N . LYS B 1 70 ? -24.952 -21.305 0.647 1 97.25 70 LYS B N 1
ATOM 2878 C CA . LYS B 1 70 ? -24.842 -22.724 0.971 1 97.25 70 LYS B CA 1
ATOM 2879 C C . LYS B 1 70 ? -25.74 -23.566 0.069 1 97.25 70 LYS B C 1
ATOM 2881 O O . LYS B 1 70 ? -25.429 -24.723 -0.22 1 97.25 70 LYS B O 1
ATOM 2886 N N . ASP B 1 71 ? -26.879 -22.984 -0.42 1 97.35 71 ASP B N 1
ATOM 2887 C CA . ASP B 1 71 ? -27.833 -23.753 -1.214 1 97.35 71 ASP B CA 1
ATOM 2888 C C . ASP B 1 71 ? -27.607 -23.531 -2.708 1 97.35 71 ASP B C 1
ATOM 2890 O O . ASP B 1 71 ? -28.354 -24.054 -3.538 1 97.35 71 ASP B O 1
ATOM 2894 N N . ASP B 1 72 ? -26.635 -22.787 -3.095 1 96.85 72 ASP B N 1
ATOM 2895 C CA . ASP B 1 72 ? -26.262 -22.614 -4.495 1 96.85 72 ASP B CA 1
ATOM 2896 C C . ASP B 1 72 ? -25.421 -23.79 -4.988 1 96.85 72 ASP B C 1
ATOM 2898 O O . ASP B 1 72 ? -24.19 -23.746 -4.935 1 96.85 72 ASP B O 1
ATOM 2902 N N . GLU B 1 73 ? -26.019 -24.736 -5.512 1 96.06 73 GLU B N 1
ATOM 2903 C CA . GLU B 1 73 ? -25.369 -25.987 -5.889 1 96.06 73 GLU B CA 1
ATOM 2904 C C . GLU B 1 73 ? -24.271 -25.749 -6.922 1 96.06 73 GLU B C 1
ATOM 2906 O O . GLU B 1 73 ? -23.205 -26.365 -6.857 1 96.06 73 GLU B O 1
ATOM 2911 N N . ALA B 1 74 ? -24.58 -24.953 -7.927 1 95.93 74 ALA B N 1
ATOM 2912 C CA . ALA B 1 74 ? -23.59 -24.661 -8.961 1 95.93 74 ALA B CA 1
ATOM 2913 C C . ALA B 1 74 ? -22.328 -24.053 -8.356 1 95.93 74 ALA B C 1
ATOM 2915 O O . ALA B 1 74 ? -21.213 -24.465 -8.687 1 95.93 74 ALA B O 1
ATOM 2916 N N . LEU B 1 75 ? -22.51 -23.096 -7.465 1 97.35 75 LEU B N 1
ATOM 2917 C CA . LEU B 1 75 ? -21.366 -22.45 -6.83 1 97.35 75 LEU B CA 1
ATOM 2918 C C . LEU B 1 75 ? -20.606 -23.435 -5.949 1 97.35 75 LEU B C 1
ATOM 2920 O O . LEU B 1 75 ? -19.375 -23.392 -5.88 1 97.35 75 LEU B O 1
ATOM 2924 N N . GLN B 1 76 ? -21.309 -24.312 -5.248 1 97.25 76 GLN B N 1
ATOM 2925 C CA . GLN B 1 76 ? -20.677 -25.311 -4.393 1 97.25 76 GLN B CA 1
ATOM 2926 C C . GLN B 1 76 ? -19.763 -26.228 -5.202 1 97.25 76 GLN B C 1
ATOM 2928 O O . GLN B 1 76 ? -18.691 -26.615 -4.733 1 97.25 76 GLN B O 1
ATOM 2933 N N . LYS B 1 77 ? -20.164 -26.593 -6.37 1 96.84 77 LYS B N 1
ATOM 2934 C CA . LYS B 1 77 ? -19.34 -27.42 -7.246 1 96.84 77 LYS B CA 1
ATOM 2935 C C . LYS B 1 77 ? -18.083 -26.674 -7.684 1 96.84 77 LYS B C 1
ATOM 2937 O O . LYS B 1 77 ? -16.99 -27.245 -7.701 1 96.84 77 LYS B O 1
ATOM 2942 N N . GLU B 1 78 ? -18.246 -25.395 -8.046 1 97.76 78 GLU B N 1
ATOM 2943 C CA . GLU B 1 78 ? -17.102 -24.573 -8.427 1 97.76 78 GLU B CA 1
ATOM 2944 C C . GLU B 1 78 ? -16.116 -24.43 -7.271 1 97.76 78 GLU B C 1
ATOM 2946 O O . GLU B 1 78 ? -14.901 -24.47 -7.476 1 97.76 78 GLU B O 1
ATOM 2951 N N . ILE B 1 79 ? -16.643 -24.22 -6.042 1 98.04 79 ILE B N 1
ATOM 2952 C CA . ILE B 1 79 ? -15.814 -24.083 -4.849 1 98.04 79 ILE B CA 1
ATOM 2953 C C . ILE B 1 79 ? -14.992 -25.353 -4.644 1 98.04 79 ILE B C 1
ATOM 2955 O O . ILE B 1 79 ? -13.788 -25.285 -4.384 1 98.04 79 ILE B O 1
ATOM 2959 N N . SER B 1 80 ? -15.584 -26.474 -4.781 1 97.41 80 SER B N 1
ATOM 2960 C CA . SER B 1 80 ? -14.893 -27.748 -4.602 1 97.41 80 SER B CA 1
ATOM 2961 C C . SER B 1 80 ? -13.773 -27.917 -5.622 1 97.41 80 SER B C 1
ATOM 2963 O O . SER B 1 80 ? -12.672 -28.351 -5.277 1 97.41 80 SER B O 1
ATOM 2965 N N . ALA B 1 81 ? -14.078 -27.629 -6.861 1 97.68 81 ALA B N 1
ATOM 2966 C CA . ALA B 1 81 ? -13.066 -27.736 -7.909 1 97.68 81 ALA B CA 1
ATOM 2967 C C . ALA B 1 81 ? -11.927 -26.749 -7.673 1 97.68 81 ALA B C 1
ATOM 2969 O O . ALA B 1 81 ? -10.759 -27.072 -7.904 1 97.68 81 ALA B O 1
ATOM 2970 N N . PHE B 1 82 ? -12.314 -25.525 -7.237 1 98.29 82 PHE B N 1
ATOM 2971 C CA . PHE B 1 82 ? -11.325 -24.509 -6.894 1 98.29 82 PHE B CA 1
ATOM 2972 C C . PHE B 1 82 ? -10.381 -25.016 -5.811 1 98.29 82 PHE B C 1
ATOM 2974 O O . PHE B 1 82 ? -9.159 -24.937 -5.958 1 98.29 82 PHE B O 1
ATOM 2981 N N . ILE B 1 83 ? -10.891 -25.527 -4.728 1 97.99 83 ILE B N 1
ATOM 2982 C CA . ILE B 1 83 ? -10.104 -26.039 -3.612 1 97.99 83 ILE B CA 1
ATOM 2983 C C . ILE B 1 83 ? -9.202 -27.174 -4.094 1 97.99 83 ILE B C 1
ATOM 2985 O O . ILE B 1 83 ? -8.03 -27.246 -3.716 1 97.99 83 ILE B O 1
ATOM 2989 N N . GLY B 1 84 ? -9.747 -28.019 -4.955 1 97.35 84 GLY B N 1
ATOM 2990 C CA . GLY B 1 84 ? -8.959 -29.106 -5.513 1 97.35 84 GLY B CA 1
ATOM 2991 C C . GLY B 1 84 ? -7.779 -28.626 -6.338 1 97.35 84 GLY B C 1
ATOM 2992 O O . GLY B 1 84 ? -6.658 -29.109 -6.167 1 97.35 84 GLY B O 1
ATOM 2993 N N . GLN B 1 85 ? -8.009 -27.645 -7.247 1 98.11 85 GLN B N 1
ATOM 2994 C CA . GLN B 1 85 ? -6.924 -27.124 -8.072 1 98.11 85 GLN B CA 1
ATOM 2995 C C . GLN B 1 85 ? -5.87 -26.426 -7.218 1 98.11 85 GLN B C 1
ATOM 2997 O O . GLN B 1 85 ? -4.67 -26.631 -7.413 1 98.11 85 GLN B O 1
ATOM 3002 N N . GLU B 1 86 ? -6.345 -25.647 -6.269 1 98.37 86 GLU B N 1
ATOM 3003 C CA . GLU B 1 86 ? -5.394 -24.936 -5.419 1 98.37 86 GLU B CA 1
ATOM 3004 C C . GLU B 1 86 ? -4.527 -25.909 -4.627 1 98.37 86 GLU B C 1
ATOM 3006 O O . GLU B 1 86 ? -3.347 -25.644 -4.387 1 98.37 86 GLU B O 1
ATOM 3011 N N . ALA B 1 87 ? -5.09 -26.943 -4.143 1 97.39 87 ALA B N 1
ATOM 3012 C CA . ALA B 1 87 ? -4.328 -27.956 -3.418 1 97.39 87 ALA B CA 1
ATOM 3013 C C . ALA B 1 87 ? -3.243 -28.564 -4.303 1 97.39 87 ALA B C 1
ATOM 3015 O O . ALA B 1 87 ? -2.118 -28.789 -3.85 1 97.39 87 ALA B O 1
ATOM 3016 N N . MET B 1 88 ? -3.608 -28.832 -5.542 1 97.15 88 MET B N 1
ATOM 3017 C CA . MET B 1 88 ? -2.631 -29.371 -6.483 1 97.15 88 MET B CA 1
ATOM 3018 C C . MET B 1 88 ? -1.544 -28.346 -6.786 1 97.15 88 MET B C 1
ATOM 3020 O O . MET B 1 88 ? -0.368 -28.697 -6.901 1 97.15 88 MET B O 1
ATOM 3024 N N . HIS B 1 89 ? -1.961 -27.035 -6.954 1 98.5 89 HIS B N 1
ATOM 3025 C CA . HIS B 1 89 ? -0.978 -25.975 -7.143 1 98.5 89 HIS B CA 1
ATOM 3026 C C . HIS B 1 89 ? 0.035 -25.953 -6.003 1 98.5 89 HIS B C 1
ATOM 3028 O O . HIS B 1 89 ? 1.244 -25.897 -6.241 1 98.5 89 HIS B O 1
ATOM 3034 N N . THR B 1 90 ? -0.484 -25.994 -4.779 1 97.89 90 THR B N 1
ATOM 3035 C CA . THR B 1 90 ? 0.37 -25.984 -3.596 1 97.89 90 THR B CA 1
ATOM 3036 C C . THR B 1 90 ? 1.408 -27.1 -3.669 1 97.89 90 THR B C 1
ATOM 3038 O O . THR B 1 90 ? 2.603 -26.856 -3.49 1 97.89 90 THR B O 1
ATOM 3041 N N . GLN B 1 91 ? 0.966 -28.295 -3.946 1 96.76 91 GLN B N 1
ATOM 3042 C CA . GLN B 1 91 ? 1.839 -29.463 -3.992 1 96.76 91 GLN B CA 1
ATOM 3043 C C . GLN B 1 91 ? 2.933 -29.291 -5.042 1 96.76 91 GLN B C 1
ATOM 3045 O O . GLN B 1 91 ? 4.105 -29.566 -4.776 1 96.76 91 GLN B O 1
ATOM 3050 N N . GLU B 1 92 ? 2.564 -28.835 -6.184 1 97.4 92 GLU B N 1
ATOM 3051 C CA . GLU B 1 92 ? 3.544 -28.723 -7.26 1 97.4 92 GLU B CA 1
ATOM 3052 C C . GLU B 1 92 ? 4.531 -27.59 -6.992 1 97.4 92 GLU B C 1
ATOM 3054 O O . GLU B 1 92 ? 5.703 -27.68 -7.363 1 97.4 92 GLU B O 1
ATOM 3059 N N . HIS B 1 93 ? 4.053 -26.491 -6.364 1 98.05 93 HIS B N 1
ATOM 3060 C CA . HIS B 1 93 ? 4.983 -25.429 -5.997 1 98.05 93 HIS B CA 1
ATOM 3061 C C . HIS B 1 93 ? 5.963 -25.899 -4.927 1 98.05 93 HIS B C 1
ATOM 3063 O O . HIS B 1 93 ? 7.13 -25.501 -4.929 1 98.05 93 HIS B O 1
ATOM 3069 N N . VAL B 1 94 ? 5.475 -26.695 -3.968 1 97.03 94 VAL B N 1
ATOM 3070 C CA . VAL B 1 94 ? 6.372 -27.266 -2.969 1 97.03 94 VAL B CA 1
ATOM 3071 C C . VAL B 1 94 ? 7.46 -28.086 -3.659 1 97.03 94 VAL B C 1
ATOM 3073 O O . VAL B 1 94 ? 8.642 -27.962 -3.33 1 97.03 94 VAL B O 1
ATOM 3076 N N . ASN B 1 95 ? 7.067 -28.925 -4.618 1 96.56 95 ASN B N 1
ATOM 3077 C CA . ASN B 1 95 ? 8.023 -29.738 -5.364 1 96.56 95 ASN B CA 1
ATOM 3078 C C . ASN B 1 95 ? 8.963 -28.873 -6.198 1 96.56 95 ASN B C 1
ATOM 3080 O O . ASN B 1 95 ? 10.162 -29.149 -6.277 1 96.56 95 ASN B O 1
ATOM 3084 N N . PHE B 1 96 ? 8.399 -27.875 -6.851 1 97.03 96 PHE B N 1
ATOM 3085 C CA . PHE B 1 96 ? 9.196 -26.917 -7.608 1 97.03 96 PHE B CA 1
ATOM 3086 C C . PHE B 1 96 ? 10.244 -26.261 -6.718 1 97.03 96 PHE B C 1
ATOM 3088 O O . PHE B 1 96 ? 11.423 -26.205 -7.075 1 97.03 96 PHE B O 1
ATOM 3095 N N . ASN B 1 97 ? 9.814 -25.753 -5.586 1 97.56 97 ASN B N 1
ATOM 3096 C CA . ASN B 1 97 ? 10.709 -25.081 -4.65 1 97.56 97 ASN B CA 1
ATOM 3097 C C . ASN B 1 97 ? 11.799 -26.02 -4.142 1 97.56 97 ASN B C 1
ATOM 3099 O O . ASN B 1 97 ? 12.94 -25.602 -3.942 1 97.56 97 ASN B O 1
ATOM 3103 N N . ALA B 1 98 ? 11.436 -27.282 -3.906 1 95.5 98 ALA B N 1
ATOM 3104 C CA . ALA B 1 98 ? 12.397 -28.292 -3.469 1 95.5 98 ALA B CA 1
ATOM 3105 C C . ALA B 1 98 ? 13.482 -28.507 -4.52 1 95.5 98 ALA B C 1
ATOM 3107 O O . ALA B 1 98 ? 14.638 -28.774 -4.183 1 95.5 98 ALA B O 1
ATOM 3108 N N . SER B 1 99 ? 13.138 -28.378 -5.762 1 95.24 99 SER B N 1
ATOM 3109 C CA . SER B 1 99 ? 14.115 -28.551 -6.832 1 95.24 99 SER B CA 1
ATOM 3110 C C . SER B 1 99 ? 15.178 -27.458 -6.792 1 95.24 99 SER B C 1
ATOM 3112 O O . SER B 1 99 ? 16.335 -27.697 -7.145 1 95.24 99 SER B O 1
ATOM 3114 N N . ALA B 1 100 ? 14.773 -26.26 -6.449 1 96.27 100 ALA B N 1
ATOM 3115 C CA . ALA B 1 100 ? 15.734 -25.174 -6.279 1 96.27 100 ALA B CA 1
ATOM 3116 C C . ALA B 1 100 ? 16.583 -25.382 -5.029 1 96.27 100 ALA B C 1
ATOM 3118 O O . ALA B 1 100 ? 17.773 -25.058 -5.017 1 96.27 100 ALA B O 1
ATOM 3119 N N . GLN B 1 101 ? 15.926 -25.933 -3.999 1 95.63 101 GLN B N 1
ATOM 3120 C CA . GLN B 1 101 ? 16.608 -26.206 -2.738 1 95.63 101 GLN B CA 1
ATOM 3121 C C . GLN B 1 101 ? 17.762 -27.185 -2.936 1 95.63 101 GLN B C 1
ATOM 3123 O O . GLN B 1 101 ? 18.786 -27.091 -2.257 1 95.63 101 GLN B O 1
ATOM 3128 N N . LYS B 1 102 ? 17.625 -28.083 -3.863 1 95.29 102 LYS B N 1
ATOM 3129 C CA . LYS B 1 102 ? 18.642 -29.088 -4.154 1 95.29 102 LYS B CA 1
ATOM 3130 C C . LYS B 1 102 ? 19.964 -28.435 -4.548 1 95.29 102 LYS B C 1
ATOM 3132 O O . LYS B 1 102 ? 21.033 -29.017 -4.35 1 95.29 102 LYS B O 1
ATOM 3137 N N . PHE B 1 103 ? 19.932 -27.261 -5.107 1 97.16 103 PHE B N 1
ATOM 3138 C CA . PHE B 1 103 ? 21.128 -26.551 -5.545 1 97.16 103 PHE B CA 1
ATOM 3139 C C . PHE B 1 103 ? 21.628 -25.61 -4.455 1 97.16 103 PHE B C 1
ATOM 3141 O O . PHE B 1 103 ? 22.527 -24.8 -4.692 1 97.16 103 PHE B O 1
ATOM 3148 N N . GLY B 1 104 ? 20.911 -25.653 -3.251 1 96.56 104 GLY B N 1
ATOM 3149 C CA . GLY B 1 104 ? 21.397 -24.883 -2.117 1 96.56 104 GLY B CA 1
ATOM 3150 C C . GLY B 1 104 ? 20.682 -23.556 -1.948 1 96.56 104 GLY B C 1
ATOM 3151 O O . GLY B 1 104 ? 21.031 -22.764 -1.069 1 96.56 104 GLY B O 1
ATOM 3152 N N . HIS B 1 105 ? 19.675 -23.283 -2.784 1 97.22 105 HIS B N 1
ATOM 3153 C CA . HIS B 1 105 ? 18.9 -22.059 -2.615 1 97.22 105 HIS B CA 1
ATOM 3154 C C . HIS B 1 105 ? 17.919 -22.184 -1.453 1 97.22 105 HIS B C 1
ATOM 3156 O O . HIS B 1 105 ? 17.166 -23.158 -1.373 1 97.22 105 HIS B O 1
ATOM 3162 N N . ASP B 1 106 ? 17.872 -21.245 -0.538 1 95.4 106 ASP B N 1
ATOM 3163 C CA . ASP B 1 106 ? 17.098 -21.326 0.697 1 95.4 106 ASP B CA 1
ATOM 3164 C C . ASP B 1 106 ? 15.653 -20.889 0.469 1 95.4 106 ASP B C 1
ATOM 3166 O O . ASP B 1 106 ? 15.193 -19.912 1.064 1 95.4 106 ASP B O 1
ATOM 3170 N N . VAL B 1 107 ? 14.902 -21.66 -0.235 1 97.48 107 VAL B N 1
ATOM 3171 C CA . VAL B 1 107 ? 13.524 -21.333 -0.59 1 97.48 107 VAL B CA 1
ATOM 3172 C C . VAL B 1 107 ? 12.604 -21.619 0.595 1 97.48 107 VAL B C 1
ATOM 3174 O O . VAL B 1 107 ? 11.588 -20.944 0.776 1 97.48 107 VAL B O 1
ATOM 3177 N N . GLU B 1 108 ? 12.97 -22.559 1.433 1 96.38 108 GLU B N 1
ATOM 3178 C CA . GLU B 1 108 ? 12.17 -22.922 2.599 1 96.38 108 GLU B CA 1
ATOM 3179 C C . GLU B 1 108 ? 11.98 -21.729 3.531 1 96.38 108 GLU B C 1
ATOM 3181 O O . GLU B 1 108 ? 10.881 -21.502 4.042 1 96.38 108 GLU B O 1
ATOM 3186 N N . THR B 1 109 ? 13.022 -21.017 3.796 1 95.81 109 THR B N 1
ATOM 3187 C CA . THR B 1 109 ? 12.946 -19.835 4.647 1 95.81 109 THR B CA 1
ATOM 3188 C C . THR B 1 109 ? 12.003 -18.796 4.047 1 95.81 109 THR B C 1
ATOM 3190 O O . THR B 1 109 ? 11.255 -18.137 4.773 1 95.81 109 THR B O 1
ATOM 3193 N N . LEU B 1 110 ? 12.035 -18.659 2.741 1 96.74 110 LEU B N 1
ATOM 3194 C CA . LEU B 1 110 ? 11.159 -17.708 2.065 1 96.74 110 LEU B CA 1
ATOM 3195 C C . LEU B 1 110 ? 9.697 -18.119 2.206 1 96.74 110 LEU B C 1
ATOM 3197 O O . LEU B 1 110 ? 8.831 -17.275 2.444 1 96.74 110 LEU B O 1
ATOM 3201 N N . GLU B 1 111 ? 9.438 -19.391 2.115 1 97.3 111 GLU B N 1
ATOM 3202 C CA . GLU B 1 111 ? 8.083 -19.905 2.296 1 97.3 111 GLU B CA 1
ATOM 3203 C C . GLU B 1 111 ? 7.561 -19.604 3.698 1 97.3 111 GLU B C 1
ATOM 3205 O O . GLU B 1 111 ? 6.414 -19.184 3.862 1 97.3 111 GLU B O 1
ATOM 3210 N N . LYS B 1 112 ? 8.378 -19.826 4.67 1 96.02 112 LYS B N 1
ATOM 3211 C CA . LYS B 1 112 ? 7.997 -19.566 6.056 1 96.02 112 LYS B CA 1
ATOM 3212 C C . LYS B 1 112 ? 7.73 -18.08 6.283 1 96.02 112 LYS B C 1
ATOM 3214 O O . LYS B 1 112 ? 6.784 -17.714 6.983 1 96.02 112 LYS B O 1
ATOM 3219 N N . PHE B 1 113 ? 8.564 -17.332 5.692 1 93.61 113 PHE B N 1
ATOM 3220 C CA . PHE B 1 113 ? 8.357 -15.893 5.797 1 93.61 113 PHE B CA 1
ATOM 3221 C C . PHE B 1 113 ? 7.03 -15.488 5.166 1 93.61 113 PHE B C 1
ATOM 3223 O O . PHE B 1 113 ? 6.325 -14.624 5.691 1 93.61 113 PHE B O 1
ATOM 3230 N N . THR B 1 114 ? 6.719 -16.06 4.024 1 96.29 114 THR B N 1
ATOM 3231 C CA . THR B 1 114 ? 5.473 -15.752 3.331 1 96.29 114 THR B CA 1
ATOM 3232 C C . THR B 1 114 ? 4.272 -16.011 4.236 1 96.29 114 THR B C 1
ATOM 3234 O O . THR B 1 114 ? 3.352 -15.194 4.305 1 96.29 114 THR B O 1
ATOM 3237 N N . ASP B 1 115 ? 4.304 -17.104 4.903 1 95.52 115 ASP B N 1
ATOM 3238 C CA . ASP B 1 115 ? 3.214 -17.451 5.809 1 95.52 115 ASP B CA 1
ATOM 3239 C C . ASP B 1 115 ? 3.05 -16.395 6.9 1 95.52 115 ASP B C 1
ATOM 3241 O O . ASP B 1 115 ? 1.94 -15.92 7.15 1 95.52 115 ASP B O 1
ATOM 3245 N N . THR B 1 116 ? 4.112 -15.994 7.478 1 93.15 116 THR B N 1
ATOM 3246 C CA . THR B 1 116 ? 4.1 -14.983 8.53 1 93.15 116 THR B CA 1
ATOM 3247 C C . THR B 1 116 ? 3.625 -13.64 7.983 1 93.15 116 THR B C 1
ATOM 3249 O O . THR B 1 116 ? 2.865 -12.928 8.643 1 93.15 116 THR B O 1
ATOM 3252 N N . ALA B 1 117 ? 4.101 -13.328 6.83 1 91.91 117 ALA B N 1
ATOM 3253 C CA . ALA B 1 117 ? 3.738 -12.062 6.2 1 91.91 117 ALA B CA 1
ATOM 3254 C C . ALA B 1 117 ? 2.238 -11.996 5.925 1 91.91 117 ALA B C 1
ATOM 3256 O O . ALA B 1 117 ? 1.601 -10.967 6.162 1 91.91 117 ALA B O 1
ATOM 3257 N N . ILE B 1 118 ? 1.678 -13.06 5.449 1 94.78 118 ILE B N 1
ATOM 3258 C CA . ILE B 1 118 ? 0.25 -13.114 5.158 1 94.78 118 ILE B CA 1
ATOM 3259 C C . ILE B 1 118 ? -0.547 -12.923 6.447 1 94.78 118 ILE B C 1
ATOM 3261 O O . ILE B 1 118 ? -1.454 -12.09 6.505 1 94.78 118 ILE B O 1
ATOM 3265 N N . GLN B 1 119 ? -0.191 -13.586 7.482 1 93.82 119 GLN B N 1
ATOM 3266 C CA . GLN B 1 119 ? -0.903 -13.499 8.752 1 93.82 119 GLN B CA 1
ATOM 3267 C C . GLN B 1 119 ? -0.816 -12.091 9.335 1 93.82 119 GLN B C 1
ATOM 3269 O O . GLN B 1 119 ? -1.815 -11.548 9.813 1 93.82 119 GLN B O 1
ATOM 3274 N N . THR B 1 120 ? 0.319 -11.599 9.232 1 89.94 120 THR B N 1
ATOM 3275 C CA . THR B 1 120 ? 0.523 -10.26 9.773 1 89.94 120 THR B CA 1
ATOM 3276 C C . THR B 1 120 ? -0.255 -9.225 8.966 1 89.94 120 THR B C 1
ATOM 3278 O O . THR B 1 120 ? -0.87 -8.321 9.534 1 89.94 120 THR B O 1
ATOM 3281 N N . ALA B 1 121 ? -0.173 -9.327 7.669 1 91.31 121 ALA B N 1
ATOM 3282 C CA . ALA B 1 121 ? -0.872 -8.397 6.787 1 91.31 121 ALA B CA 1
ATOM 3283 C C . ALA B 1 121 ? -2.379 -8.444 7.024 1 91.31 121 ALA B C 1
ATOM 3285 O O . ALA B 1 121 ? -3.034 -7.402 7.104 1 91.31 121 ALA B O 1
ATOM 3286 N N . ILE B 1 122 ? -2.928 -9.631 7.161 1 93.95 122 ILE B N 1
ATOM 3287 C CA . ILE B 1 122 ? -4.36 -9.806 7.377 1 93.95 122 ILE B CA 1
ATOM 3288 C C . ILE B 1 122 ? -4.755 -9.208 8.726 1 93.95 122 ILE B C 1
ATOM 3290 O O . ILE B 1 122 ? -5.723 -8.449 8.815 1 93.95 122 ILE B O 1
ATOM 3294 N N . LYS B 1 123 ? -4.007 -9.555 9.754 1 89.91 123 LYS B N 1
ATOM 3295 C CA . LYS B 1 123 ? -4.293 -9.036 11.089 1 89.91 123 LYS B CA 1
ATOM 3296 C C . LYS B 1 123 ? -4.29 -7.51 11.098 1 89.91 123 LYS B C 1
ATOM 3298 O O . LYS B 1 123 ? -5.184 -6.886 11.674 1 89.91 123 LYS B O 1
ATOM 3303 N N . THR B 1 124 ? -3.333 -6.967 10.482 1 83.62 124 THR B N 1
ATOM 3304 C CA . THR B 1 124 ? -3.204 -5.516 10.413 1 83.62 124 THR B CA 1
ATOM 3305 C C . THR B 1 124 ? -4.37 -4.905 9.642 1 83.62 124 THR B C 1
ATOM 3307 O O . THR B 1 124 ? -4.987 -3.941 10.099 1 83.62 124 THR B O 1
ATOM 3310 N N . PHE B 1 125 ? -4.643 -5.431 8.543 1 89.27 125 PHE B N 1
ATOM 3311 C CA . PHE B 1 125 ? -5.705 -4.912 7.688 1 89.27 125 PHE B CA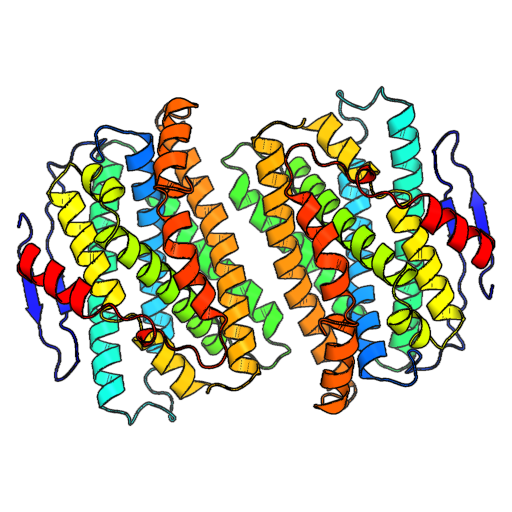 1
ATOM 3312 C C . PHE B 1 125 ? -7.057 -5.012 8.384 1 89.27 125 PHE B C 1
ATOM 3314 O O . PHE B 1 125 ? -7.864 -4.082 8.322 1 89.27 125 PHE B O 1
ATOM 3321 N N . VAL B 1 126 ? -7.334 -6.092 9.052 1 91.75 126 VAL B N 1
ATOM 3322 C CA . VAL B 1 126 ? -8.572 -6.272 9.803 1 91.75 126 VAL B CA 1
ATOM 3323 C C . VAL B 1 126 ? -8.693 -5.185 10.869 1 91.75 126 VAL B C 1
ATOM 3325 O O . VAL B 1 126 ? -9.754 -4.575 11.025 1 91.75 126 VAL B O 1
ATOM 3328 N N . LYS B 1 127 ? -7.638 -4.968 11.591 1 84.59 127 LYS B N 1
ATOM 3329 C CA . LYS B 1 127 ? -7.65 -3.944 12.63 1 84.59 127 LYS B CA 1
ATOM 3330 C C . LYS B 1 127 ? -8.01 -2.578 12.052 1 84.59 127 LYS B C 1
ATOM 3332 O O . LYS B 1 127 ? -8.7 -1.787 12.698 1 84.59 127 LYS B O 1
ATOM 3337 N N . ILE B 1 128 ? -7.624 -2.406 10.906 1 82.72 128 ILE B N 1
ATOM 3338 C CA . ILE B 1 128 ? -7.808 -1.112 10.26 1 82.72 128 ILE B CA 1
ATOM 3339 C C . ILE B 1 128 ? -9.255 -0.97 9.791 1 82.72 128 ILE B C 1
ATOM 3341 O O . ILE B 1 128 ? -9.85 0.104 9.908 1 82.72 128 ILE B O 1
ATOM 3345 N N . VAL B 1 129 ? -9.854 -2.054 9.308 1 87.14 129 VAL B N 1
ATOM 3346 C CA . VAL B 1 129 ? -11.135 -1.899 8.626 1 87.14 129 VAL B CA 1
ATOM 3347 C C . VAL B 1 129 ? -12.271 -2.314 9.559 1 87.14 129 VAL B C 1
ATOM 3349 O O . VAL B 1 129 ? -13.443 -2.055 9.273 1 87.14 129 VAL B O 1
ATOM 3352 N N . LYS B 1 130 ? -11.99 -2.975 10.712 1 86.03 130 LYS B N 1
ATOM 3353 C CA . LYS B 1 130 ? -12.986 -3.46 11.664 1 86.03 130 LYS B CA 1
ATOM 3354 C C . LYS B 1 130 ? -13.929 -2.339 12.091 1 86.03 130 LYS B C 1
ATOM 3356 O O . LYS B 1 130 ? -15.143 -2.54 12.173 1 86.03 130 LYS B O 1
ATOM 3361 N N . PRO B 1 131 ? -13.477 -1.195 12.314 1 76.05 131 PRO B N 1
ATOM 3362 C CA . PRO B 1 131 ? -14.384 -0.115 12.71 1 76.05 131 PRO B CA 1
ATOM 3363 C C . PRO B 1 131 ? -15.433 0.195 11.645 1 76.05 131 PRO B C 1
ATOM 3365 O O . PRO B 1 131 ? -16.438 0.85 11.935 1 76.05 131 PRO B O 1
ATOM 3368 N N . PHE B 1 132 ? -15.238 -0.374 10.455 1 76.5 132 PHE B N 1
ATOM 3369 C CA . PHE B 1 132 ? -16.165 -0.115 9.36 1 76.5 132 PHE B CA 1
ATOM 3370 C C . PHE B 1 132 ? -17.11 -1.294 9.16 1 76.5 132 PHE B C 1
ATOM 3372 O O . PHE B 1 132 ? -17.759 -1.406 8.118 1 76.5 132 PHE B O 1
ATOM 3379 N N . GLY B 1 133 ? -17.025 -2.14 10.069 1 84.32 133 GLY B N 1
ATOM 3380 C CA . GLY B 1 133 ? -17.966 -3.248 10.045 1 84.32 133 GLY B CA 1
ATOM 3381 C C . GLY B 1 133 ? -17.497 -4.411 9.192 1 84.32 133 GLY B C 1
ATOM 3382 O O . GLY B 1 133 ? -18.283 -5.303 8.862 1 84.32 133 GLY B O 1
ATOM 3383 N N . MET B 1 134 ? -16.22 -4.281 8.822 1 90.53 134 MET B N 1
ATOM 3384 C CA . MET B 1 134 ? -15.706 -5.392 8.027 1 90.53 134 MET B CA 1
ATOM 3385 C C . MET B 1 134 ? -15.137 -6.486 8.924 1 90.53 134 MET B C 1
ATOM 3387 O O . MET B 1 134 ? -14.45 -6.196 9.905 1 90.53 134 MET B O 1
ATOM 3391 N N . THR B 1 135 ? -15.432 -7.652 8.577 1 93.34 135 THR B N 1
ATOM 3392 C CA . THR B 1 135 ? -15.011 -8.806 9.364 1 93.34 135 THR B CA 1
ATOM 3393 C C . THR B 1 135 ? -13.73 -9.41 8.795 1 93.34 135 THR B C 1
ATOM 3395 O O . THR B 1 135 ? -13.312 -9.064 7.689 1 93.34 135 THR B O 1
ATOM 3398 N N . LYS B 1 136 ? -13.154 -10.259 9.586 1 96.33 136 LYS B N 1
ATOM 3399 C CA . LYS B 1 136 ? -11.976 -10.977 9.107 1 96.33 136 LYS B CA 1
ATOM 3400 C C . LYS B 1 136 ? -12.297 -11.787 7.855 1 96.33 136 LYS B C 1
ATOM 3402 O O . LYS B 1 136 ? -11.475 -11.879 6.941 1 96.33 136 LYS B O 1
ATOM 3407 N N . GLU B 1 137 ? -13.479 -12.4 7.847 1 97.26 137 GLU B N 1
ATOM 3408 C CA . GLU B 1 137 ? -13.879 -13.197 6.691 1 97.26 137 GLU B CA 1
ATOM 3409 C C . GLU B 1 137 ? -13.955 -12.341 5.43 1 97.26 137 GLU B C 1
ATOM 3411 O O . GLU B 1 137 ? -13.548 -12.779 4.351 1 97.26 137 GLU B O 1
ATOM 3416 N N . MET B 1 138 ? -14.478 -11.183 5.623 1 96.73 138 MET B N 1
ATOM 3417 C CA . MET B 1 138 ? -14.578 -10.27 4.488 1 96.73 138 MET B CA 1
ATOM 3418 C C . MET B 1 138 ? -13.194 -9.867 3.991 1 96.73 138 MET B C 1
ATOM 3420 O O . MET B 1 138 ? -12.944 -9.847 2.785 1 96.73 138 MET B O 1
ATOM 3424 N N . VAL B 1 139 ? -12.302 -9.601 4.889 1 96.85 139 VAL B N 1
ATOM 3425 C CA . VAL B 1 139 ? -10.937 -9.213 4.553 1 96.85 139 VAL B CA 1
ATOM 3426 C C . VAL B 1 139 ? -10.221 -10.377 3.871 1 96.85 139 VAL B C 1
ATOM 3428 O O . VAL B 1 139 ? -9.569 -10.195 2.841 1 96.85 139 VAL B O 1
ATOM 3431 N N . ASP B 1 140 ? -10.398 -11.555 4.428 1 98.08 140 ASP B N 1
ATOM 3432 C CA . ASP B 1 140 ? -9.777 -12.741 3.847 1 98.08 140 ASP B CA 1
ATOM 3433 C C . ASP B 1 140 ? -10.244 -12.957 2.409 1 98.08 140 ASP B C 1
ATOM 3435 O O . ASP B 1 140 ? -9.432 -13.222 1.52 1 98.08 140 ASP B O 1
ATOM 3439 N N . LEU B 1 141 ? -11.486 -12.823 2.205 1 98.12 141 LEU B N 1
ATOM 3440 C CA . LEU B 1 141 ? -12.045 -13.108 0.887 1 98.12 141 LEU B CA 1
ATOM 3441 C C . LEU B 1 141 ? -11.659 -12.023 -0.113 1 98.12 141 LEU B C 1
ATOM 3443 O O . LEU B 1 141 ? -11.41 -12.314 -1.285 1 98.12 141 LEU B O 1
ATOM 3447 N N . THR B 1 142 ? -11.636 -10.787 0.326 1 97.67 142 THR B N 1
ATOM 3448 C CA . THR B 1 142 ? -11.261 -9.723 -0.599 1 97.67 142 THR B CA 1
ATOM 3449 C C . THR B 1 142 ? -9.78 -9.812 -0.955 1 97.67 142 THR B C 1
ATOM 3451 O O . THR B 1 142 ? -9.391 -9.536 -2.091 1 97.67 142 THR B O 1
ATOM 3454 N N . ALA B 1 143 ? -8.952 -10.164 -0.002 1 97.81 143 ALA B N 1
ATOM 3455 C CA . ALA B 1 143 ? -7.549 -10.42 -0.316 1 97.81 143 ALA B CA 1
ATOM 3456 C C . ALA B 1 143 ? -7.411 -11.559 -1.323 1 97.81 143 ALA B C 1
ATOM 3458 O O . ALA B 1 143 ? -6.61 -11.476 -2.257 1 97.81 143 ALA B O 1
ATOM 3459 N N . THR B 1 144 ? -8.205 -12.562 -1.133 1 98.58 144 THR B N 1
ATOM 3460 C CA . THR B 1 144 ? -8.189 -13.711 -2.032 1 98.58 144 THR B CA 1
ATOM 3461 C C . THR B 1 144 ? -8.623 -13.304 -3.438 1 98.58 144 THR B C 1
ATOM 3463 O O . THR B 1 144 ? -7.958 -13.638 -4.42 1 98.58 144 THR B O 1
ATOM 3466 N N . THR B 1 145 ? -9.717 -12.552 -3.558 1 98.32 145 THR B N 1
ATOM 3467 C CA . THR B 1 145 ? -10.188 -12.122 -4.87 1 98.32 145 THR B CA 1
ATOM 3468 C C . THR B 1 145 ? -9.141 -11.254 -5.563 1 98.32 145 THR B C 1
ATOM 3470 O O . THR B 1 145 ? -8.929 -11.373 -6.772 1 98.32 145 THR B O 1
ATOM 3473 N N . ALA B 1 146 ? -8.495 -10.408 -4.763 1 97.83 146 ALA B N 1
ATOM 3474 C CA . ALA B 1 146 ? -7.452 -9.535 -5.296 1 97.83 146 ALA B CA 1
ATOM 3475 C C . ALA B 1 146 ? -6.281 -10.349 -5.84 1 97.83 146 ALA B C 1
ATOM 3477 O O . ALA B 1 146 ? -5.831 -10.123 -6.966 1 97.83 146 ALA B O 1
ATOM 3478 N N . LEU B 1 147 ? -5.839 -11.297 -5.103 1 98.27 147 LEU B N 1
ATOM 3479 C CA . LEU B 1 147 ? -4.67 -12.086 -5.475 1 98.27 147 LEU B CA 1
ATOM 3480 C C . LEU B 1 147 ? -5.004 -13.052 -6.606 1 98.27 147 LEU B C 1
ATOM 3482 O O . LEU B 1 147 ? -4.155 -13.339 -7.454 1 98.27 147 LEU B O 1
ATOM 3486 N N . GLU B 1 148 ? -6.273 -13.503 -6.637 1 98.59 148 GLU B N 1
ATOM 3487 C CA . GLU B 1 148 ? -6.709 -14.316 -7.768 1 98.59 148 GLU B CA 1
ATOM 3488 C C . GLU B 1 148 ? -6.74 -13.498 -9.056 1 98.59 148 GLU B C 1
ATOM 3490 O O . GLU B 1 148 ? -6.416 -14.01 -10.13 1 98.59 148 GLU B O 1
ATOM 3495 N N . HIS B 1 149 ? -7.138 -12.256 -8.921 1 98.51 149 HIS B N 1
ATOM 3496 C CA . HIS B 1 149 ? -7.095 -11.385 -10.09 1 98.51 149 HIS B CA 1
ATOM 3497 C C . HIS B 1 149 ? -5.663 -11.18 -10.572 1 98.51 149 HIS B C 1
ATOM 3499 O O . HIS B 1 149 ? -5.394 -11.236 -11.774 1 98.51 149 HIS B O 1
ATOM 3505 N N . PHE B 1 150 ? -4.797 -10.987 -9.68 1 98.13 150 PHE B N 1
ATOM 3506 C CA . PHE B 1 150 ? -3.385 -10.818 -10.003 1 98.13 150 PHE B CA 1
ATOM 3507 C C . PHE B 1 150 ? -2.831 -12.066 -10.679 1 98.13 150 PHE B C 1
ATOM 3509 O O . PHE B 1 150 ? -2.195 -11.978 -11.731 1 98.13 150 PHE B O 1
ATOM 3516 N N . THR B 1 151 ? -3.087 -13.215 -10.117 1 98.16 151 THR B N 1
ATOM 3517 C CA . THR B 1 151 ? -2.522 -14.447 -10.657 1 98.16 151 THR B CA 1
ATOM 3518 C C . THR B 1 151 ? -3.149 -14.783 -12.007 1 98.16 151 THR B C 1
ATOM 3520 O O . THR B 1 151 ? -2.467 -15.274 -12.909 1 98.16 151 THR B O 1
ATOM 3523 N N . ALA B 1 152 ? -4.44 -14.529 -12.151 1 98.36 152 ALA B N 1
ATOM 3524 C CA . ALA B 1 152 ? -5.082 -14.778 -13.439 1 98.36 152 ALA B CA 1
ATOM 3525 C C . ALA B 1 152 ? -4.489 -13.889 -14.528 1 98.36 152 ALA B C 1
ATOM 3527 O O . ALA B 1 152 ? -4.269 -14.339 -15.655 1 98.36 152 ALA B O 1
ATOM 3528 N N . THR B 1 153 ? -4.229 -12.648 -14.181 1 97.91 153 THR B N 1
ATOM 3529 C CA . THR B 1 153 ? -3.737 -11.697 -15.171 1 97.91 153 THR B CA 1
ATOM 3530 C C . THR B 1 153 ? -2.292 -12.009 -15.55 1 97.91 153 THR B C 1
ATOM 3532 O O . THR B 1 153 ? -1.932 -11.976 -16.729 1 97.91 153 THR B O 1
ATOM 3535 N N . ILE B 1 154 ? -1.48 -12.322 -14.53 1 97.16 154 ILE B N 1
ATOM 3536 C CA . ILE B 1 154 ? -0.101 -12.673 -14.85 1 97.16 154 ILE B CA 1
ATOM 3537 C C . ILE B 1 154 ? -0.069 -13.992 -15.62 1 97.16 154 ILE B C 1
ATOM 3539 O O . ILE B 1 154 ? 0.768 -14.181 -16.505 1 97.16 154 ILE B O 1
ATOM 3543 N N . ALA B 1 155 ? -0.959 -14.89 -15.344 1 98.01 155 ALA B N 1
ATOM 3544 C CA . ALA B 1 155 ? -1.071 -16.166 -16.046 1 98.01 155 ALA B CA 1
ATOM 3545 C C . ALA B 1 155 ? -1.453 -15.956 -17.508 1 98.01 155 ALA B C 1
ATOM 3547 O O . ALA B 1 155 ? -0.902 -16.607 -18.4 1 98.01 155 ALA B O 1
ATOM 3548 N N . SER B 1 156 ? -2.378 -15.072 -17.735 1 97.38 156 SER B N 1
ATOM 3549 C CA . SER B 1 156 ? -2.738 -14.75 -19.112 1 97.38 156 SER B CA 1
ATOM 3550 C C . SER B 1 156 ? -1.54 -14.212 -19.886 1 97.38 156 SER B C 1
ATOM 3552 O O . SER B 1 156 ? -1.344 -14.554 -21.054 1 97.38 156 SER B O 1
ATOM 3554 N N . GLN B 1 157 ? -0.782 -13.404 -19.24 1 96.48 157 GLN B N 1
ATOM 3555 C CA . GLN B 1 157 ? 0.404 -12.849 -19.885 1 96.48 157 GLN B CA 1
ATOM 3556 C C . GLN B 1 157 ? 1.403 -13.947 -20.238 1 96.48 157 GLN B C 1
ATOM 3558 O O . GLN B 1 157 ? 2.04 -13.899 -21.292 1 96.48 157 GLN B O 1
ATOM 3563 N N . LEU B 1 158 ? 1.54 -14.897 -19.374 1 96.85 158 LEU B N 1
ATOM 3564 C CA . LEU B 1 158 ? 2.424 -16.024 -19.65 1 96.85 158 LEU B CA 1
ATOM 3565 C C . LEU B 1 158 ? 1.979 -16.769 -20.904 1 96.85 158 LEU B C 1
ATOM 3567 O O . LEU B 1 158 ? 2.813 -17.257 -21.67 1 96.85 158 LEU B O 1
ATOM 3571 N N . LEU B 1 159 ? 0.726 -16.841 -21.132 1 97.64 159 LEU B N 1
ATOM 3572 C CA . LEU B 1 159 ? 0.168 -17.63 -22.225 1 97.64 159 LEU B CA 1
ATOM 3573 C C . LEU B 1 159 ? 0.177 -16.837 -23.527 1 97.64 159 LEU B C 1
ATOM 3575 O O . LEU B 1 159 ? 0.15 -17.42 -24.614 1 97.64 159 LEU B O 1
ATOM 3579 N N . VAL B 1 160 ? 0.295 -15.508 -23.435 1 96.64 160 VAL B N 1
ATOM 3580 C CA . VAL B 1 160 ? 0.153 -14.728 -24.66 1 96.64 160 VAL B CA 1
ATOM 3581 C C . VAL B 1 160 ? 1.509 -14.156 -25.069 1 96.64 160 VAL B C 1
ATOM 3583 O O . VAL B 1 160 ? 1.754 -13.909 -26.252 1 96.64 160 VAL B O 1
ATOM 3586 N N . ASN B 1 161 ? 2.406 -13.907 -24.138 1 96.29 161 ASN B N 1
ATOM 3587 C CA . ASN B 1 161 ? 3.654 -13.194 -24.391 1 96.29 161 ASN B CA 1
ATOM 3588 C C . ASN B 1 161 ? 4.733 -14.128 -24.93 1 96.29 161 ASN B C 1
ATOM 3590 O O . ASN B 1 161 ? 5.372 -14.853 -24.165 1 96.29 161 ASN B O 1
ATOM 3594 N N . LYS B 1 162 ? 5.01 -14.012 -26.167 1 95.35 162 LYS B N 1
ATOM 3595 C CA . LYS B 1 162 ? 5.936 -14.913 -26.847 1 95.35 162 LYS B CA 1
ATOM 3596 C C . LYS B 1 162 ? 7.357 -14.744 -26.316 1 95.35 162 LYS B C 1
ATOM 3598 O O . LYS B 1 162 ? 8.116 -15.712 -26.239 1 95.35 162 LYS B O 1
ATOM 3603 N N . HIS B 1 163 ? 7.699 -13.541 -26.005 1 94.99 163 HIS B N 1
ATOM 3604 C CA . HIS B 1 163 ? 9.03 -13.295 -25.461 1 94.99 163 HIS B CA 1
ATOM 3605 C C . HIS B 1 163 ? 9.26 -14.094 -24.183 1 94.99 163 HIS B C 1
ATOM 3607 O O . HIS B 1 163 ? 10.309 -14.722 -24.019 1 94.99 163 HIS B O 1
ATOM 3613 N N . ILE B 1 164 ? 8.279 -14.106 -23.359 1 94.81 164 ILE B N 1
ATOM 3614 C CA . ILE B 1 164 ? 8.367 -14.815 -22.087 1 94.81 164 ILE B CA 1
ATOM 3615 C C . ILE B 1 164 ? 8.427 -16.32 -22.338 1 94.81 164 ILE B C 1
ATOM 3617 O O . ILE B 1 164 ? 9.222 -17.028 -21.716 1 94.81 164 ILE B O 1
ATOM 3621 N N . GLN B 1 165 ? 7.649 -16.783 -23.263 1 96.74 165 GLN B N 1
ATOM 3622 C CA . GLN B 1 165 ? 7.591 -18.202 -23.596 1 96.74 165 GLN B CA 1
ATOM 3623 C C . GLN B 1 165 ? 8.935 -18.7 -24.118 1 96.74 165 GLN B C 1
ATOM 3625 O O . GLN B 1 165 ? 9.361 -19.81 -23.791 1 96.74 165 GLN B O 1
ATOM 3630 N N . GLU B 1 166 ? 9.635 -17.876 -24.833 1 96.81 166 GLU B N 1
ATOM 3631 C CA . GLU B 1 166 ? 10.923 -18.24 -25.416 1 96.81 166 GLU B CA 1
ATOM 3632 C C . GLU B 1 166 ? 11.987 -18.417 -24.336 1 96.81 166 GLU B C 1
ATOM 3634 O O . GLU B 1 166 ? 12.968 -19.137 -24.536 1 96.81 166 GLU B O 1
ATOM 3639 N N . LEU B 1 167 ? 11.79 -17.819 -23.23 1 97.25 167 LEU B N 1
ATOM 3640 C CA . LEU B 1 167 ? 12.773 -17.85 -22.152 1 97.25 167 LEU B CA 1
ATOM 3641 C C . LEU B 1 167 ? 12.599 -19.098 -21.293 1 97.25 167 LEU B C 1
ATOM 3643 O O . LEU B 1 167 ? 13.49 -19.452 -20.518 1 97.25 167 LEU B O 1
ATOM 3647 N N . MET B 1 168 ? 11.448 -19.741 -21.366 1 95.74 168 MET B N 1
ATOM 3648 C CA . MET B 1 168 ? 11.171 -20.946 -20.589 1 95.74 168 MET B CA 1
ATOM 3649 C C . MET B 1 168 ? 11.673 -22.189 -21.316 1 95.74 168 MET B C 1
ATOM 3651 O O . MET B 1 168 ? 10.879 -22.956 -21.864 1 95.74 168 MET B O 1
ATOM 3655 N N . THR B 1 169 ? 12.959 -22.484 -21.172 1 96.48 169 THR B N 1
ATOM 3656 C CA . THR B 1 169 ? 13.656 -23.417 -22.05 1 96.48 169 THR B CA 1
ATOM 3657 C C . THR B 1 169 ? 13.587 -24.836 -21.496 1 96.48 169 THR B C 1
ATOM 3659 O O . THR B 1 169 ? 13.776 -25.806 -22.233 1 96.48 169 THR B O 1
ATOM 3662 N N . ASP B 1 170 ? 13.356 -25.02 -20.209 1 97.09 170 ASP B N 1
ATOM 3663 C CA . ASP B 1 170 ? 13.195 -26.358 -19.648 1 97.09 170 ASP B CA 1
ATOM 3664 C C . ASP B 1 170 ? 11.762 -26.856 -19.818 1 97.09 170 ASP B C 1
ATOM 3666 O O . ASP B 1 170 ? 10.814 -26.195 -19.388 1 97.09 170 ASP B O 1
ATOM 3670 N N . GLU B 1 171 ? 11.565 -27.944 -20.284 1 95.76 171 GLU B N 1
ATOM 3671 C CA . GLU B 1 171 ? 10.255 -28.46 -20.669 1 95.76 171 GLU B CA 1
ATOM 3672 C C . GLU B 1 171 ? 9.394 -28.75 -19.444 1 95.76 171 GLU B C 1
ATOM 3674 O O . GLU B 1 171 ? 8.193 -28.472 -19.442 1 95.76 171 GLU B O 1
ATOM 3679 N N . THR B 1 172 ? 9.991 -29.344 -18.431 1 96.64 172 THR B N 1
ATOM 3680 C CA . THR B 1 172 ? 9.24 -29.652 -17.219 1 96.64 172 THR B CA 1
ATOM 3681 C C . THR B 1 172 ? 8.711 -28.376 -16.571 1 96.64 172 THR B C 1
ATOM 3683 O O . THR B 1 172 ? 7.526 -28.286 -16.244 1 96.64 172 THR B O 1
ATOM 3686 N N . MET B 1 173 ? 9.612 -27.423 -16.515 1 97.18 173 MET B N 1
ATOM 3687 C CA . MET B 1 173 ? 9.249 -26.173 -15.853 1 97.18 173 MET B CA 1
ATOM 3688 C C . MET B 1 173 ? 8.225 -25.399 -16.676 1 97.18 173 MET B C 1
ATOM 3690 O O . MET B 1 173 ? 7.244 -24.888 -16.132 1 97.18 173 MET B O 1
ATOM 3694 N N . SER B 1 174 ? 8.427 -25.331 -17.942 1 97.03 174 SER B N 1
ATOM 3695 C CA . SER B 1 174 ? 7.482 -24.604 -18.783 1 97.03 174 SER B CA 1
ATOM 3696 C C . SER B 1 174 ? 6.101 -25.251 -18.75 1 97.03 174 SER B C 1
ATOM 3698 O O . SER B 1 174 ? 5.089 -24.559 -18.624 1 97.03 174 SER B O 1
ATOM 3700 N N . THR B 1 175 ? 6.033 -26.55 -18.798 1 96.72 175 THR B N 1
ATOM 3701 C CA . THR B 1 175 ? 4.755 -27.252 -18.764 1 96.72 175 THR B CA 1
ATOM 3702 C C . THR B 1 175 ? 4.034 -27 -17.443 1 96.72 175 THR B C 1
ATOM 3704 O O . THR B 1 175 ? 2.822 -26.773 -17.425 1 96.72 175 THR B O 1
ATOM 3707 N N . MET B 1 176 ? 4.777 -27.051 -16.398 1 97.49 176 MET B N 1
ATOM 3708 C CA . MET B 1 176 ? 4.185 -26.803 -15.087 1 97.49 176 MET B CA 1
ATOM 3709 C C . MET B 1 176 ? 3.582 -25.404 -15.017 1 97.49 176 MET B C 1
ATOM 3711 O O . MET B 1 176 ? 2.444 -25.236 -14.575 1 97.49 176 MET B O 1
ATOM 3715 N N . TRP B 1 177 ? 4.288 -24.418 -15.456 1 98.08 177 TRP B N 1
ATOM 3716 C CA . TRP B 1 177 ? 3.829 -23.036 -15.372 1 98.08 177 TRP B CA 1
ATOM 3717 C C . TRP B 1 177 ? 2.663 -22.79 -16.323 1 98.08 177 TRP B C 1
ATOM 3719 O O . TRP B 1 177 ? 1.738 -22.04 -16.001 1 98.08 177 TRP B O 1
ATOM 3729 N N . TYR B 1 178 ? 2.681 -23.391 -17.523 1 98.1 178 TYR B N 1
ATOM 3730 C CA . TYR B 1 178 ? 1.566 -23.241 -18.451 1 98.1 178 TYR B CA 1
ATOM 3731 C C . TYR B 1 178 ? 0.313 -23.922 -17.914 1 98.1 178 TYR B C 1
ATOM 3733 O O . TYR B 1 178 ? -0.788 -23.375 -18.007 1 98.1 178 TYR B O 1
ATOM 3741 N N . TRP B 1 179 ? 0.512 -25.117 -17.376 1 97.95 179 TRP B N 1
ATOM 3742 C CA . TRP B 1 179 ? -0.599 -25.8 -16.72 1 97.95 179 TRP B CA 1
ATOM 3743 C C . TRP B 1 179 ? -1.201 -24.929 -15.622 1 97.95 179 TRP B C 1
ATOM 3745 O O . TRP B 1 179 ? -2.421 -24.763 -15.551 1 97.95 179 TRP B O 1
ATOM 3755 N N . HIS B 1 180 ? -0.341 -24.363 -14.775 1 98.54 180 HIS B N 1
ATOM 3756 C CA . HIS B 1 180 ? -0.778 -23.479 -13.7 1 98.54 180 HIS B CA 1
ATOM 3757 C C . HIS B 1 180 ? -1.515 -22.264 -14.252 1 98.54 180 HIS B C 1
ATOM 3759 O O . HIS B 1 180 ? -2.569 -21.884 -13.736 1 98.54 180 HIS B O 1
ATOM 3765 N N . ALA B 1 181 ? -0.983 -21.722 -15.273 1 98.51 181 ALA B N 1
ATOM 3766 C CA . ALA B 1 181 ? -1.579 -20.535 -15.882 1 98.51 181 ALA B CA 1
ATOM 3767 C C . ALA B 1 181 ? -2.972 -20.839 -16.427 1 98.51 181 ALA B C 1
ATOM 3769 O O . ALA B 1 181 ? -3.896 -20.038 -16.267 1 98.51 181 ALA B O 1
ATOM 3770 N N . ILE B 1 182 ? -3.117 -21.944 -17.056 1 98.32 182 ILE B N 1
ATOM 3771 C CA . ILE B 1 182 ? -4.415 -22.371 -17.566 1 98.32 182 ILE B CA 1
ATOM 3772 C C . ILE B 1 182 ? -5.421 -22.446 -16.419 1 98.32 182 ILE B C 1
ATOM 3774 O O . ILE B 1 182 ? -6.508 -21.87 -16.5 1 98.32 182 ILE B O 1
ATOM 3778 N N . GLU B 1 183 ? -5.071 -23.051 -15.366 1 98.44 183 GLU B N 1
ATOM 3779 C CA . GLU B 1 183 ? -6.014 -23.302 -14.281 1 98.44 183 GLU B CA 1
ATOM 3780 C C . GLU B 1 183 ? -6.32 -22.023 -13.508 1 98.44 183 GLU B C 1
ATOM 3782 O O . GLU B 1 183 ? -7.431 -21.846 -13.004 1 98.44 183 GLU B O 1
ATOM 3787 N N . GLU B 1 184 ? -5.333 -21.114 -13.422 1 98.67 184 GLU B N 1
ATOM 3788 C CA . GLU B 1 184 ? -5.617 -19.819 -12.811 1 98.67 184 GLU B CA 1
ATOM 3789 C C . GLU B 1 184 ? -6.75 -19.102 -13.54 1 98.67 184 GLU B C 1
ATOM 3791 O O . GLU B 1 184 ? -7.536 -18.381 -12.92 1 98.67 184 GLU B O 1
ATOM 3796 N N . ASN B 1 185 ? -6.781 -19.264 -14.803 1 98.44 185 ASN B N 1
ATOM 3797 C CA . ASN B 1 185 ? -7.806 -18.59 -15.594 1 98.44 185 ASN B CA 1
ATOM 3798 C C . ASN B 1 185 ? -9.099 -19.398 -15.641 1 98.44 185 ASN B C 1
ATOM 3800 O O . ASN B 1 185 ? -10.164 -18.856 -15.943 1 98.44 185 ASN B O 1
ATOM 3804 N N . GLU B 1 186 ? -9.051 -20.69 -15.331 1 98.06 186 GLU B N 1
ATOM 3805 C CA . GLU B 1 186 ? -10.259 -21.504 -15.243 1 98.06 186 GLU B CA 1
ATOM 3806 C C . GLU B 1 186 ? -11.103 -21.11 -14.034 1 98.06 186 GLU B C 1
ATOM 3808 O O . GLU B 1 186 ? -12.331 -21.052 -14.119 1 98.06 186 GLU B O 1
ATOM 3813 N N . HIS B 1 187 ? -10.449 -20.831 -12.912 1 98.55 187 HIS B N 1
ATOM 3814 C CA . HIS B 1 187 ? -11.222 -20.645 -11.688 1 98.55 187 HIS B CA 1
ATOM 3815 C C . HIS B 1 187 ? -11.164 -19.196 -11.216 1 98.55 187 HIS B C 1
ATOM 3817 O O . HIS B 1 187 ? -11.447 -18.907 -10.051 1 98.55 187 HIS B O 1
ATOM 3823 N N . LYS B 1 188 ? -10.789 -18.276 -12.026 1 98.26 188 LYS B N 1
ATOM 3824 C CA . LYS B 1 188 ? -10.499 -16.891 -11.668 1 98.26 188 LYS B CA 1
ATOM 3825 C C . LYS B 1 188 ? -11.726 -16.209 -11.071 1 98.26 188 LYS B C 1
ATOM 3827 O O . LYS B 1 188 ? -11.603 -15.211 -10.358 1 98.26 188 LYS B O 1
ATOM 3832 N N . ALA B 1 189 ? -12.912 -16.772 -11.297 1 98.17 189 ALA B N 1
ATOM 3833 C CA . ALA B 1 189 ? -14.134 -16.088 -10.882 1 98.17 189 ALA B CA 1
ATOM 3834 C C . ALA B 1 189 ? -14.667 -16.663 -9.573 1 98.17 189 ALA B C 1
ATOM 3836 O O . ALA B 1 189 ? -15.546 -16.072 -8.941 1 98.17 189 ALA B O 1
ATOM 3837 N N . VAL B 1 190 ? -14.149 -17.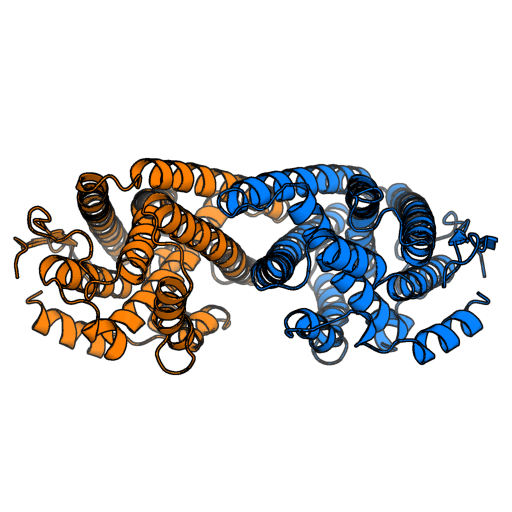747 -9.096 1 98.63 190 VAL B N 1
ATOM 3838 C CA . VAL B 1 190 ? -14.788 -18.498 -8.02 1 98.63 190 VAL B CA 1
ATOM 3839 C C . VAL B 1 190 ? -14.765 -17.677 -6.733 1 98.63 190 VAL B C 1
ATOM 3841 O O . VAL B 1 190 ? -15.809 -17.451 -6.115 1 98.63 190 VAL B O 1
ATOM 3844 N N . ALA B 1 191 ? -13.572 -17.256 -6.346 1 98.64 191 ALA B N 1
ATOM 3845 C CA . ALA B 1 191 ? -13.468 -16.479 -5.114 1 98.64 191 ALA B CA 1
ATOM 3846 C C . ALA B 1 191 ? -14.296 -15.2 -5.201 1 98.64 191 ALA B C 1
ATOM 3848 O O . ALA B 1 191 ? -14.9 -14.776 -4.214 1 98.64 191 ALA B O 1
ATOM 3849 N N . TYR B 1 192 ? -14.305 -14.597 -6.355 1 98.51 192 TYR B N 1
ATOM 3850 C CA . TYR B 1 192 ? -15.084 -13.385 -6.583 1 98.51 192 TYR B CA 1
ATOM 3851 C C . TYR B 1 192 ? -16.575 -13.655 -6.418 1 98.51 192 TYR B C 1
ATOM 3853 O O . TYR B 1 192 ? -17.286 -12.875 -5.781 1 98.51 192 TYR B O 1
ATOM 3861 N N . ASP B 1 193 ? -17.062 -14.73 -7.001 1 98.56 193 ASP B N 1
ATOM 3862 C CA . ASP B 1 193 ? -18.468 -15.105 -6.89 1 98.56 193 ASP B CA 1
ATOM 3863 C C . ASP B 1 193 ? -18.844 -15.405 -5.441 1 98.56 193 ASP B C 1
ATOM 3865 O O . ASP B 1 193 ? -19.942 -15.064 -4.996 1 98.56 193 ASP B O 1
ATOM 3869 N N . VAL B 1 194 ? -17.927 -16.057 -4.75 1 98.67 194 VAL B N 1
ATOM 3870 C CA . VAL B 1 194 ? -18.16 -16.312 -3.333 1 98.67 194 VAL B CA 1
ATOM 3871 C C . VAL B 1 194 ? -18.259 -14.988 -2.579 1 98.67 194 VAL B C 1
ATOM 3873 O O . VAL B 1 194 ? -19.17 -14.793 -1.771 1 98.67 194 VAL B O 1
ATOM 3876 N N . TYR B 1 195 ? -17.372 -14.086 -2.851 1 98.31 195 TYR B N 1
ATOM 3877 C CA . TYR B 1 195 ? -17.363 -12.788 -2.186 1 98.31 195 TYR B CA 1
ATOM 3878 C C . TYR B 1 195 ? -18.661 -12.033 -2.445 1 98.31 195 TYR B C 1
ATOM 3880 O O . TYR B 1 195 ? -19.31 -11.561 -1.508 1 98.31 195 TYR B O 1
ATOM 3888 N N . GLU B 1 196 ? -19.072 -11.952 -3.697 1 97.41 196 GLU B N 1
ATOM 3889 C CA . GLU B 1 196 ? -20.3 -11.245 -4.049 1 97.41 196 GLU B CA 1
ATOM 3890 C C . GLU B 1 196 ? -21.524 -11.935 -3.454 1 97.41 196 GLU B C 1
ATOM 3892 O O . GLU B 1 196 ? -22.48 -11.272 -3.046 1 97.41 196 GLU B O 1
ATOM 3897 N N . GLY B 1 197 ? -21.502 -13.2 -3.47 1 97.82 197 GLY B N 1
ATOM 3898 C CA . GLY B 1 197 ? -22.615 -13.954 -2.918 1 97.82 197 GLY B CA 1
ATOM 3899 C C . GLY B 1 197 ? -22.814 -13.722 -1.432 1 97.82 197 GLY B C 1
ATOM 3900 O O . GLY B 1 197 ? -23.949 -13.659 -0.954 1 97.82 197 GLY B O 1
ATOM 3901 N N . VAL B 1 198 ? -21.719 -13.601 -0.696 1 97.74 198 VAL B N 1
ATOM 3902 C CA . VAL B 1 198 ? -21.789 -13.521 0.759 1 97.74 198 VAL B CA 1
ATOM 3903 C C . VAL B 1 198 ? -21.936 -12.063 1.19 1 97.74 198 VAL B C 1
ATOM 3905 O O . VAL B 1 198 ? -22.69 -11.756 2.115 1 97.74 198 VAL B O 1
ATOM 3908 N N . PHE B 1 199 ? -21.257 -11.127 0.436 1 96.39 199 PHE B N 1
ATOM 3909 C CA . PHE B 1 199 ? -21.149 -9.778 0.979 1 96.39 199 PHE B CA 1
ATOM 3910 C C . PHE B 1 199 ? -21.767 -8.761 0.027 1 96.39 199 PHE B C 1
ATOM 3912 O O . PHE B 1 199 ? -21.852 -7.574 0.349 1 96.39 199 PHE B O 1
ATOM 3919 N N . GLY B 1 200 ? -22.112 -9.199 -1.177 1 94.83 200 GLY B N 1
ATOM 3920 C CA . GLY B 1 200 ? -22.819 -8.346 -2.119 1 94.83 200 GLY B CA 1
ATOM 3921 C C . GLY B 1 200 ? -21.893 -7.469 -2.941 1 94.83 200 GLY B C 1
ATOM 3922 O O . GLY B 1 200 ? -20.701 -7.758 -3.062 1 94.83 200 GLY B O 1
ATOM 3923 N N . LYS B 1 201 ? -22.439 -6.472 -3.641 1 93.91 201 LYS B N 1
ATOM 3924 C CA . LYS B 1 201 ? -21.721 -5.647 -4.608 1 93.91 201 LYS B CA 1
ATOM 3925 C C . LYS B 1 201 ? -21.804 -4.169 -4.239 1 93.91 201 LYS B C 1
ATOM 3927 O O . LYS B 1 201 ? -21.511 -3.3 -5.064 1 93.91 201 LYS B O 1
ATOM 3932 N N . GLY B 1 202 ? -22.231 -3.858 -3.117 1 91.22 202 GLY B N 1
ATOM 3933 C CA . GLY B 1 202 ? -22.422 -2.478 -2.699 1 91.22 202 GLY B CA 1
ATOM 3934 C C . GLY B 1 202 ? -21.121 -1.711 -2.558 1 91.22 202 GLY B C 1
ATOM 3935 O O . GLY B 1 202 ? -20.046 -2.247 -2.834 1 91.22 202 GLY B O 1
ATOM 3936 N N . ILE B 1 203 ? -21.211 -0.533 -2.195 1 83.99 203 ILE B N 1
ATOM 3937 C CA . ILE B 1 203 ? -20.096 0.406 -2.126 1 83.99 203 ILE B CA 1
ATOM 3938 C C . ILE B 1 203 ? -19.049 -0.109 -1.141 1 83.99 203 ILE B C 1
ATOM 3940 O O . ILE B 1 203 ? -17.846 0.039 -1.37 1 83.99 203 ILE B O 1
ATOM 3944 N N . LYS B 1 204 ? -19.481 -0.612 0.024 1 85.73 204 LYS B N 1
ATOM 3945 C CA . LYS B 1 204 ? -18.567 -1.163 1.02 1 85.73 204 LYS B CA 1
ATOM 3946 C C . LYS B 1 204 ? -17.765 -2.328 0.446 1 85.73 204 LYS B C 1
ATOM 3948 O O . LYS B 1 204 ? -16.55 -2.405 0.635 1 85.73 204 LYS B O 1
ATOM 3953 N N . ALA B 1 205 ? -18.444 -3.18 -0.246 1 93.49 205 ALA B N 1
ATOM 3954 C CA . ALA B 1 205 ? -17.801 -4.333 -0.871 1 93.49 205 ALA B CA 1
ATOM 3955 C C . ALA B 1 205 ? -16.825 -3.894 -1.958 1 93.49 205 ALA B C 1
ATOM 3957 O O . ALA B 1 205 ? -15.711 -4.415 -2.048 1 93.49 205 ALA B O 1
ATOM 3958 N N . TYR B 1 206 ? -17.234 -2.928 -2.758 1 94.01 206 TYR B N 1
ATOM 3959 C CA . TYR B 1 206 ? -16.388 -2.401 -3.822 1 94.01 206 TYR B CA 1
ATOM 3960 C C . TYR B 1 206 ? -15.133 -1.752 -3.251 1 94.01 206 TYR B C 1
ATOM 3962 O O . TYR B 1 206 ? -14.022 -2.017 -3.717 1 94.01 206 TYR B O 1
ATOM 3970 N N . ALA B 1 207 ? -15.302 -0.953 -2.28 1 88.38 207 ALA B N 1
ATOM 3971 C CA . ALA B 1 207 ? -14.183 -0.223 -1.691 1 88.38 207 ALA B CA 1
ATOM 3972 C C . ALA B 1 207 ? -13.178 -1.179 -1.055 1 88.38 207 ALA B C 1
ATOM 3974 O O . ALA B 1 207 ? -11.967 -1.024 -1.231 1 88.38 207 ALA B O 1
ATOM 3975 N N . LEU B 1 208 ? -13.687 -2.142 -0.339 1 93.12 208 LEU B N 1
ATOM 3976 C CA . LEU B 1 208 ? -12.794 -3.081 0.331 1 93.12 208 LEU B CA 1
ATOM 3977 C C . LEU B 1 208 ? -12.042 -3.935 -0.684 1 93.12 208 LEU B C 1
ATOM 3979 O O . LEU B 1 208 ? -10.84 -4.168 -0.536 1 93.12 208 LEU B O 1
ATOM 3983 N N . ARG B 1 209 ? -12.692 -4.351 -1.699 1 95.37 209 ARG B N 1
ATOM 3984 C CA . ARG B 1 209 ? -12.022 -5.224 -2.658 1 95.37 209 ARG B CA 1
ATOM 3985 C C . ARG B 1 209 ? -10.918 -4.477 -3.399 1 95.37 209 ARG B C 1
ATOM 3987 O O . ARG B 1 209 ? -9.831 -5.018 -3.614 1 95.37 209 ARG B O 1
ATOM 3994 N N . THR B 1 210 ? -11.166 -3.238 -3.77 1 94.24 210 THR B N 1
ATOM 3995 C CA . THR B 1 210 ? -10.179 -2.476 -4.527 1 94.24 210 THR B CA 1
ATOM 3996 C C . THR B 1 210 ? -9.02 -2.051 -3.63 1 94.24 210 THR B C 1
ATOM 3998 O O . THR B 1 210 ? -7.859 -2.1 -4.041 1 94.24 210 THR B O 1
ATOM 4001 N N . THR B 1 211 ? -9.304 -1.672 -2.372 1 91.34 211 THR B N 1
ATOM 4002 C CA . THR B 1 211 ? -8.247 -1.321 -1.43 1 91.34 211 THR B CA 1
ATOM 4003 C C . THR B 1 211 ? -7.401 -2.543 -1.085 1 91.34 211 THR B C 1
ATOM 4005 O O . THR B 1 211 ? -6.185 -2.436 -0.92 1 91.34 211 THR B O 1
ATOM 4008 N N . SER B 1 212 ? -8.077 -3.666 -1.003 1 94.85 212 SER B N 1
ATOM 4009 C CA . SER B 1 212 ? -7.363 -4.911 -0.74 1 94.85 212 SER B CA 1
ATOM 4010 C C . SER B 1 212 ? -6.369 -5.224 -1.853 1 94.85 212 SER B C 1
ATOM 4012 O O . SER B 1 212 ? -5.274 -5.727 -1.591 1 94.85 212 SER B O 1
ATOM 4014 N N . LEU B 1 213 ? -6.737 -4.936 -3.052 1 96.4 213 LEU B N 1
ATOM 4015 C CA . LEU B 1 213 ? -5.831 -5.187 -4.167 1 96.4 213 LEU B CA 1
ATOM 4016 C C . LEU B 1 213 ? -4.589 -4.308 -4.067 1 96.4 213 LEU B C 1
ATOM 4018 O O . LEU B 1 213 ? -3.466 -4.794 -4.22 1 96.4 213 LEU B O 1
ATOM 4022 N N . VAL B 1 214 ? -4.792 -3.047 -3.856 1 92.4 214 VAL B N 1
ATOM 4023 C CA . VAL B 1 214 ? -3.666 -2.122 -3.781 1 92.4 214 VAL B CA 1
ATOM 4024 C C . VAL B 1 214 ? -2.74 -2.525 -2.636 1 92.4 214 VAL B C 1
ATOM 4026 O O . VAL B 1 214 ? -1.518 -2.566 -2.802 1 92.4 214 VAL B O 1
ATOM 4029 N N . PHE B 1 215 ? -3.315 -2.795 -1.531 1 92.22 215 PHE B N 1
ATOM 4030 C CA . PHE B 1 215 ? -2.551 -3.204 -0.358 1 92.22 215 PHE B CA 1
ATOM 4031 C C . PHE B 1 215 ? -1.783 -4.491 -0.634 1 92.22 215 PHE B C 1
ATOM 4033 O O . PHE B 1 215 ? -0.583 -4.574 -0.367 1 92.22 215 PHE B O 1
ATOM 4040 N N . ALA B 1 216 ? -2.448 -5.461 -1.207 1 95.02 216 ALA B N 1
ATOM 4041 C CA . ALA B 1 216 ? -1.835 -6.755 -1.498 1 95.02 216 ALA B CA 1
ATOM 4042 C C . ALA B 1 216 ? -0.725 -6.615 -2.535 1 95.02 216 ALA B C 1
ATOM 4044 O O . ALA B 1 216 ? 0.346 -7.209 -2.391 1 95.02 216 ALA B O 1
ATOM 4045 N N . MET B 1 217 ? -0.958 -5.826 -3.576 1 94.35 217 MET B N 1
ATOM 4046 C CA . MET B 1 217 ? 0.033 -5.662 -4.636 1 94.35 217 MET B CA 1
ATOM 4047 C C . MET B 1 217 ? 1.283 -4.965 -4.109 1 94.35 217 MET B C 1
ATOM 4049 O O . MET B 1 217 ? 2.401 -5.313 -4.493 1 94.35 217 MET B O 1
ATOM 4053 N N . THR B 1 218 ? 1.085 -4.049 -3.27 1 90.98 218 THR B N 1
ATOM 4054 C CA . THR B 1 218 ? 2.227 -3.362 -2.677 1 90.98 218 THR B CA 1
ATOM 4055 C C . THR B 1 218 ? 3.089 -4.335 -1.878 1 90.98 218 THR B C 1
ATOM 4057 O O . THR B 1 218 ? 4.31 -4.373 -2.045 1 90.98 218 THR B O 1
ATOM 4060 N N . LEU B 1 219 ? 2.474 -5.122 -1.086 1 92.55 219 LEU B N 1
ATOM 4061 C CA . LEU B 1 219 ? 3.205 -6.07 -0.252 1 92.55 219 LEU B CA 1
ATOM 4062 C C . LEU B 1 219 ? 3.868 -7.146 -1.106 1 92.55 219 LEU B C 1
ATOM 4064 O O . LEU B 1 219 ? 5.017 -7.519 -0.86 1 92.55 219 LEU B O 1
ATOM 4068 N N . ILE B 1 220 ? 3.135 -7.617 -2.101 1 94.48 220 ILE B N 1
ATOM 4069 C CA . ILE B 1 220 ? 3.679 -8.661 -2.963 1 94.48 220 ILE B CA 1
ATOM 4070 C C . ILE B 1 220 ? 4.91 -8.135 -3.697 1 94.48 220 ILE B C 1
ATOM 4072 O O . ILE B 1 220 ? 5.927 -8.826 -3.791 1 94.48 220 ILE B O 1
ATOM 4076 N N . PHE B 1 221 ? 4.81 -7.026 -4.206 1 90.92 221 PHE B N 1
ATOM 4077 C CA . PHE B 1 221 ? 5.942 -6.448 -4.921 1 90.92 221 PHE B CA 1
ATOM 4078 C C . PHE B 1 221 ? 7.156 -6.329 -4.008 1 90.92 221 PHE B C 1
ATOM 4080 O O . PHE B 1 221 ? 8.272 -6.675 -4.402 1 90.92 221 PHE B O 1
ATOM 4087 N N . LEU B 1 222 ? 7.004 -5.878 -2.821 1 90.41 222 LEU B N 1
ATOM 4088 C CA . LEU B 1 222 ? 8.105 -5.688 -1.883 1 90.41 222 LEU B CA 1
ATOM 4089 C C . LEU B 1 222 ? 8.706 -7.028 -1.471 1 90.41 222 LEU B C 1
ATOM 4091 O O . LEU B 1 222 ? 9.929 -7.183 -1.446 1 90.41 222 LEU B O 1
ATOM 4095 N N . ILE B 1 223 ? 7.866 -7.94 -1.209 1 94.07 223 ILE B N 1
ATOM 4096 C CA . ILE B 1 223 ? 8.327 -9.236 -0.723 1 94.07 223 ILE B CA 1
ATOM 4097 C C . ILE B 1 223 ? 8.99 -10.007 -1.862 1 94.07 223 ILE B C 1
ATOM 4099 O O . ILE B 1 223 ? 10.082 -10.555 -1.696 1 94.07 223 ILE B O 1
ATOM 4103 N N . GLN B 1 224 ? 8.341 -10.032 -2.997 1 95.18 224 GLN B N 1
ATOM 4104 C CA . GLN B 1 224 ? 8.907 -10.703 -4.163 1 95.18 224 GLN B CA 1
ATOM 4105 C C . GLN B 1 224 ? 10.268 -10.118 -4.528 1 95.18 224 GLN B C 1
ATOM 4107 O O . GLN B 1 224 ? 11.211 -10.858 -4.815 1 95.18 224 GLN B O 1
ATOM 4112 N N . SER B 1 225 ? 10.403 -8.848 -4.57 1 91.96 225 SER B N 1
ATOM 4113 C CA . SER B 1 225 ? 11.676 -8.204 -4.874 1 91.96 225 SER B CA 1
ATOM 4114 C C . SER B 1 225 ? 12.738 -8.563 -3.84 1 91.96 225 SER B C 1
ATOM 4116 O O . SER B 1 225 ? 13.89 -8.829 -4.192 1 91.96 225 SER B O 1
ATOM 4118 N N . SER B 1 226 ? 12.307 -8.578 -2.601 1 91.86 226 SER B N 1
ATOM 4119 C CA . SER B 1 226 ? 13.232 -8.95 -1.536 1 91.86 226 SER B CA 1
ATOM 4120 C C . SER B 1 226 ? 13.726 -10.383 -1.708 1 91.86 226 SER B C 1
ATOM 4122 O O . SER B 1 226 ? 14.91 -10.665 -1.514 1 91.86 226 SER B O 1
ATOM 4124 N N . PHE B 1 227 ? 12.839 -11.254 -2.085 1 96.47 227 PHE B N 1
ATOM 4125 C CA . PHE B 1 227 ? 13.195 -12.654 -2.283 1 96.47 227 PHE B CA 1
ATOM 4126 C C . PHE B 1 227 ? 14.178 -12.805 -3.437 1 96.47 227 PHE B C 1
ATOM 4128 O O . PHE B 1 227 ? 15.164 -13.537 -3.328 1 96.47 227 PHE B O 1
ATOM 4135 N N . VAL B 1 228 ? 13.899 -12.103 -4.525 1 96.11 228 VAL B N 1
ATOM 4136 C CA . VAL B 1 228 ? 14.765 -12.178 -5.697 1 96.11 228 VAL B CA 1
ATOM 4137 C C . VAL B 1 228 ? 16.172 -11.712 -5.332 1 96.11 228 VAL B C 1
ATOM 4139 O O . VAL B 1 228 ? 17.155 -12.394 -5.628 1 96.11 228 VAL B O 1
ATOM 4142 N N . LEU B 1 229 ? 16.292 -10.657 -4.699 1 92.91 229 LEU B N 1
ATOM 4143 C CA . LEU B 1 229 ? 17.589 -10.094 -4.343 1 92.91 229 LEU B CA 1
ATOM 4144 C C . LEU B 1 229 ? 18.328 -11.005 -3.368 1 92.91 229 LEU B C 1
ATOM 4146 O O . LEU B 1 229 ? 19.544 -11.178 -3.474 1 92.91 229 LEU B O 1
ATOM 4150 N N . ARG B 1 230 ? 17.594 -11.542 -2.435 1 93.86 230 ARG B N 1
ATOM 4151 C CA . ARG B 1 230 ? 18.199 -12.463 -1.478 1 93.86 230 ARG B CA 1
ATOM 4152 C C . ARG B 1 230 ? 18.765 -13.691 -2.182 1 93.86 230 ARG B C 1
ATOM 4154 O O . ARG B 1 230 ? 19.89 -14.11 -1.901 1 93.86 230 ARG B O 1
ATOM 4161 N N . LEU B 1 231 ? 17.999 -14.246 -3.087 1 97.14 231 LEU B N 1
ATOM 4162 C CA . LEU B 1 231 ? 18.445 -15.435 -3.806 1 97.14 231 LEU B CA 1
ATOM 4163 C C . LEU B 1 231 ? 19.654 -15.12 -4.681 1 97.14 231 LEU B C 1
ATOM 4165 O O . LEU B 1 231 ? 20.607 -15.9 -4.735 1 97.14 231 LEU B O 1
ATOM 4169 N N . LEU B 1 232 ? 19.587 -14 -5.358 1 96.84 232 LEU B N 1
ATOM 4170 C CA . LEU B 1 232 ? 20.715 -13.598 -6.19 1 96.84 232 LEU B CA 1
ATOM 4171 C C . LEU B 1 232 ? 21.962 -13.371 -5.342 1 96.84 232 LEU B C 1
ATOM 4173 O O . LEU B 1 232 ? 23.062 -13.773 -5.727 1 96.84 232 LEU B O 1
ATOM 4177 N N . LYS B 1 233 ? 21.795 -12.72 -4.211 1 94.03 233 LYS B N 1
ATOM 4178 C CA . LYS B 1 233 ? 22.922 -12.449 -3.323 1 94.03 233 LYS B CA 1
ATOM 4179 C C . LYS B 1 233 ? 23.527 -13.746 -2.793 1 94.03 233 LYS B C 1
ATOM 4181 O O . LYS B 1 233 ? 24.747 -13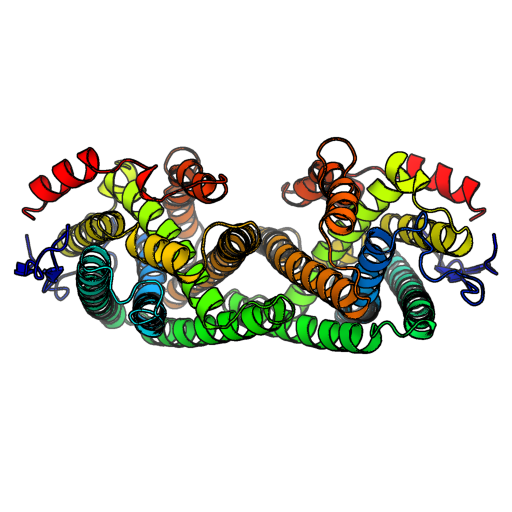.921 -2.815 1 94.03 233 LYS B O 1
ATOM 4186 N N . GLN B 1 234 ? 22.684 -14.619 -2.349 1 95.04 234 GLN B N 1
ATOM 4187 C CA . GLN B 1 234 ? 23.136 -15.9 -1.817 1 95.04 234 GLN B CA 1
ATOM 4188 C C . GLN B 1 234 ? 23.852 -16.719 -2.887 1 95.04 234 GLN B C 1
ATOM 4190 O O . GLN B 1 234 ? 24.775 -17.478 -2.581 1 95.04 234 GLN B O 1
ATOM 4195 N N . ASP B 1 235 ? 23.445 -16.474 -4.135 1 97.13 235 ASP B N 1
ATOM 4196 C CA . ASP B 1 235 ? 24.013 -17.206 -5.264 1 97.13 235 ASP B CA 1
ATOM 4197 C C . ASP B 1 235 ? 25.194 -16.452 -5.87 1 97.13 235 ASP B C 1
ATOM 4199 O O . ASP B 1 235 ? 25.691 -16.821 -6.937 1 97.13 235 ASP B O 1
ATOM 4203 N N . ASN B 1 236 ? 25.649 -15.371 -5.271 1 96.85 236 ASN B N 1
ATOM 4204 C CA . ASN B 1 236 ? 26.717 -14.513 -5.773 1 96.85 236 ASN B CA 1
ATOM 4205 C C . ASN B 1 236 ? 26.466 -14.094 -7.219 1 96.85 236 ASN B C 1
ATOM 4207 O O . ASN B 1 236 ? 27.382 -14.112 -8.042 1 96.85 236 ASN B O 1
ATOM 4211 N N . LYS B 1 237 ? 25.143 -13.865 -7.538 1 97.5 237 LYS B N 1
ATOM 4212 C CA . LYS B 1 237 ? 24.75 -13.484 -8.891 1 97.5 237 LYS B CA 1
ATOM 4213 C C . LYS B 1 237 ? 24.066 -12.12 -8.901 1 97.5 237 LYS B C 1
ATOM 4215 O O . LYS B 1 237 ? 23.446 -11.738 -9.896 1 97.5 237 LYS B O 1
ATOM 4220 N N . LEU B 1 238 ? 24.182 -11.49 -7.769 1 94.68 238 LEU B N 1
ATOM 4221 C CA . LEU B 1 238 ? 23.606 -10.15 -7.733 1 94.68 238 LEU B CA 1
ATOM 4222 C C . LEU B 1 238 ? 24.505 -9.153 -8.457 1 94.68 238 LEU B C 1
ATOM 4224 O O . LEU B 1 238 ? 25.522 -8.718 -7.913 1 94.68 238 LEU B O 1
ATOM 4228 N N . ASN B 1 239 ? 24.18 -8.857 -9.689 1 94.68 239 ASN B N 1
ATOM 4229 C CA . ASN B 1 239 ? 24.922 -7.926 -10.533 1 94.68 239 ASN B CA 1
ATOM 4230 C C . ASN B 1 239 ? 24.01 -7.241 -11.547 1 94.68 239 ASN B C 1
ATOM 4232 O O . ASN B 1 239 ? 22.839 -7.601 -11.677 1 94.68 239 ASN B O 1
ATOM 4236 N N . LEU B 1 240 ? 24.468 -6.29 -12.266 1 91.92 240 LEU B N 1
ATOM 4237 C CA . LEU B 1 240 ? 23.674 -5.439 -13.146 1 91.92 240 LEU B CA 1
ATOM 4238 C C . LEU B 1 240 ? 23.143 -6.233 -14.335 1 91.92 240 LEU B C 1
ATOM 4240 O O . LEU B 1 240 ? 22.052 -5.952 -14.836 1 91.92 240 LEU B O 1
ATOM 4244 N N . ASP B 1 241 ? 23.868 -7.193 -14.758 1 95.81 241 ASP B N 1
ATOM 4245 C CA . ASP B 1 241 ? 23.433 -8.007 -15.889 1 95.81 241 ASP B CA 1
ATOM 4246 C C . ASP B 1 241 ? 22.179 -8.806 -15.54 1 95.81 241 ASP B C 1
ATOM 4248 O O . ASP B 1 241 ? 21.202 -8.797 -16.292 1 95.81 241 ASP B O 1
ATOM 4252 N N . GLU B 1 242 ? 22.265 -9.448 -14.339 1 96.12 242 GLU B N 1
ATOM 4253 C CA . GLU B 1 242 ? 21.108 -10.224 -13.902 1 96.12 242 GLU B CA 1
ATOM 4254 C C . GLU B 1 242 ? 19.908 -9.321 -13.632 1 96.12 242 GLU B C 1
ATOM 4256 O O . GLU B 1 242 ? 18.774 -9.67 -13.966 1 96.12 242 GLU B O 1
ATOM 4261 N N . LEU B 1 243 ? 20.172 -8.256 -13.109 1 93.09 243 LEU B N 1
ATOM 4262 C CA . LEU B 1 243 ? 19.092 -7.317 -12.829 1 93.09 243 LEU B CA 1
ATOM 4263 C C . LEU B 1 243 ? 18.499 -6.769 -14.123 1 93.09 243 LEU B C 1
ATOM 4265 O O . LEU B 1 243 ? 17.291 -6.535 -14.207 1 93.09 243 LEU B O 1
ATOM 4269 N N . SER B 1 244 ? 19.308 -6.561 -15.086 1 94.37 244 SER B N 1
ATOM 4270 C CA . SER B 1 244 ? 18.851 -6.079 -16.385 1 94.37 244 SER B CA 1
ATOM 4271 C C . SER B 1 244 ? 17.947 -7.101 -17.067 1 94.37 244 SER B C 1
ATOM 4273 O O . SER B 1 244 ? 16.94 -6.736 -17.677 1 94.37 244 SER B O 1
ATOM 4275 N N . VAL B 1 245 ? 18.313 -8.308 -16.923 1 95.95 245 VAL B N 1
ATOM 4276 C CA . VAL B 1 245 ? 17.506 -9.35 -17.55 1 95.95 245 VAL B CA 1
ATOM 4277 C C . VAL B 1 245 ? 16.156 -9.452 -16.845 1 95.95 245 VAL B C 1
ATOM 4279 O O . VAL B 1 245 ? 15.123 -9.641 -17.493 1 95.95 245 VAL B O 1
ATOM 4282 N N . ILE B 1 246 ? 16.161 -9.289 -15.561 1 96.14 246 ILE B N 1
ATOM 4283 C CA . ILE B 1 246 ? 14.921 -9.298 -14.793 1 96.14 246 ILE B CA 1
ATOM 4284 C C . ILE B 1 246 ? 14.056 -8.105 -15.197 1 96.14 246 ILE B C 1
ATOM 4286 O O . ILE B 1 246 ? 12.843 -8.242 -15.375 1 96.14 246 ILE B O 1
ATOM 4290 N N . TYR B 1 247 ? 14.647 -6.944 -15.351 1 92.89 247 TYR B N 1
ATOM 4291 C CA . TYR B 1 247 ? 13.915 -5.759 -15.781 1 92.89 247 TYR B CA 1
ATOM 4292 C C . TYR B 1 247 ? 13.252 -5.988 -17.134 1 92.89 247 TYR B C 1
ATOM 4294 O O . TYR B 1 247 ? 12.078 -5.661 -17.321 1 92.89 247 TYR B O 1
ATOM 4302 N N . LYS B 1 248 ? 13.974 -6.535 -18.073 1 94.68 248 LYS B N 1
ATOM 4303 C CA . LYS B 1 248 ? 13.445 -6.792 -19.409 1 94.68 248 LYS B CA 1
ATOM 4304 C C . LYS B 1 248 ? 12.284 -7.78 -19.36 1 94.68 248 LYS B C 1
ATOM 4306 O O . LYS B 1 248 ? 11.276 -7.597 -20.046 1 94.68 248 LYS B O 1
ATOM 4311 N N . TYR B 1 249 ? 12.364 -8.722 -18.503 1 95.93 249 TYR B N 1
ATOM 4312 C CA . TYR B 1 249 ? 11.345 -9.754 -18.352 1 95.93 249 TYR B CA 1
ATOM 4313 C C . TYR B 1 249 ? 10.106 -9.199 -17.658 1 95.93 249 TYR B C 1
ATOM 4315 O O . TYR B 1 249 ? 8.978 -9.481 -18.069 1 95.93 249 TYR B O 1
ATOM 4323 N N . GLY B 1 250 ? 10.359 -8.438 -16.675 1 93.34 250 GLY B N 1
ATOM 4324 C CA . GLY B 1 250 ? 9.268 -8.064 -15.789 1 93.34 250 GLY B CA 1
ATOM 4325 C C . GLY B 1 250 ? 8.684 -6.7 -16.105 1 93.34 250 GLY B C 1
ATOM 4326 O O . GLY B 1 250 ? 7.471 -6.502 -16.015 1 93.34 250 GLY B O 1
ATOM 4327 N N . TYR B 1 251 ? 9.491 -5.718 -16.599 1 90.13 251 TYR B N 1
ATOM 4328 C CA . TYR B 1 251 ? 9.033 -4.342 -16.445 1 90.13 251 TYR B CA 1
ATOM 4329 C C . TYR B 1 251 ? 9.213 -3.56 -17.741 1 90.13 251 TYR B C 1
ATOM 4331 O O . TYR B 1 251 ? 8.676 -2.459 -17.888 1 90.13 251 TYR B O 1
ATOM 4339 N N . SER B 1 252 ? 9.973 -4.14 -18.642 1 92.44 252 SER B N 1
ATOM 4340 C CA . SER B 1 252 ? 10.162 -3.415 -19.894 1 92.44 252 SER B CA 1
ATOM 4341 C C . SER B 1 252 ? 8.828 -3.14 -20.58 1 92.44 252 SER B C 1
ATOM 4343 O O . SER B 1 252 ? 7.942 -3.997 -20.593 1 92.44 252 SER B O 1
ATOM 4345 N N . PRO B 1 253 ? 8.565 -1.948 -21.125 1 89.07 253 PRO B N 1
ATOM 4346 C CA . PRO B 1 253 ? 7.291 -1.558 -21.735 1 89.07 253 PRO B CA 1
ATOM 4347 C C . PRO B 1 253 ? 6.89 -2.465 -22.896 1 89.07 253 PRO B C 1
ATOM 4349 O O . PRO B 1 253 ? 5.702 -2.725 -23.1 1 89.07 253 PRO B O 1
ATOM 4352 N N . SER B 1 254 ? 7.802 -2.986 -23.551 1 87.98 254 SER B N 1
ATOM 4353 C CA . SER B 1 254 ? 7.496 -3.719 -24.775 1 87.98 254 SER B CA 1
ATOM 4354 C C . SER B 1 254 ? 7.424 -5.22 -24.517 1 87.98 254 SER B C 1
ATOM 4356 O O . SER B 1 254 ? 6.721 -5.944 -25.225 1 87.98 254 SER B O 1
ATOM 4358 N N . LYS B 1 255 ? 8.051 -5.729 -23.444 1 90.6 255 LYS B N 1
ATOM 4359 C CA . LYS B 1 255 ? 8.175 -7.178 -23.316 1 90.6 255 LYS B CA 1
ATOM 4360 C C . LYS B 1 255 ? 7.816 -7.638 -21.906 1 90.6 255 LYS B C 1
ATOM 4362 O O . LYS B 1 255 ? 7.641 -8.834 -21.663 1 90.6 255 LYS B O 1
ATOM 4367 N N . GLY B 1 256 ? 7.684 -6.715 -21.074 1 93.86 256 GLY B N 1
ATOM 4368 C CA . GLY B 1 256 ? 7.58 -7.062 -19.666 1 93.86 256 GLY B CA 1
ATOM 4369 C C . GLY B 1 256 ? 6.25 -7.694 -19.303 1 93.86 256 GLY B C 1
ATOM 4370 O O . GLY B 1 256 ? 5.205 -7.291 -19.818 1 93.86 256 GLY B O 1
ATOM 4371 N N . ILE B 1 257 ? 6.277 -8.658 -18.429 1 93.96 257 ILE B N 1
ATOM 4372 C CA . ILE B 1 257 ? 5.076 -9.358 -17.985 1 93.96 257 ILE B CA 1
ATOM 4373 C C . ILE B 1 257 ? 4.196 -8.409 -17.174 1 93.96 257 ILE B C 1
ATOM 4375 O O . ILE B 1 257 ? 2.969 -8.431 -17.299 1 93.96 257 ILE B O 1
ATOM 4379 N N . ILE B 1 258 ? 4.761 -7.591 -16.357 1 91.66 258 ILE B N 1
ATOM 4380 C CA . ILE B 1 258 ? 4.026 -6.654 -15.515 1 91.66 258 ILE B CA 1
ATOM 4381 C C . ILE B 1 258 ? 3.44 -5.537 -16.375 1 91.66 258 ILE B C 1
ATOM 4383 O O . ILE B 1 258 ? 2.282 -5.151 -16.198 1 91.66 258 ILE B O 1
ATOM 4387 N N . SER B 1 259 ? 4.241 -5.016 -17.331 1 91.68 259 SER B N 1
ATOM 4388 C CA . SER B 1 259 ? 3.728 -4.003 -18.247 1 91.68 259 SER B CA 1
ATOM 4389 C C . SER B 1 259 ? 2.599 -4.558 -19.109 1 91.68 259 SER B C 1
ATOM 4391 O O . SER B 1 259 ? 1.624 -3.859 -19.39 1 91.68 259 SER B O 1
ATOM 4393 N N . GLY B 1 260 ? 2.696 -5.807 -19.47 1 93.54 260 GLY B N 1
ATOM 4394 C CA . GLY B 1 260 ? 1.718 -6.439 -20.342 1 93.54 260 GLY B CA 1
ATOM 4395 C C . GLY B 1 260 ? 0.39 -6.699 -19.657 1 93.54 260 GLY B C 1
ATOM 4396 O O . GLY B 1 260 ? -0.65 -6.771 -20.315 1 93.54 260 GLY B O 1
ATOM 4397 N N . MET B 1 261 ? 0.447 -6.821 -18.358 1 95.04 261 MET B N 1
ATOM 4398 C CA . MET B 1 261 ? -0.785 -7.193 -17.67 1 95.04 261 MET B CA 1
ATOM 4399 C C . MET B 1 261 ? -1.501 -5.96 -17.128 1 95.04 261 MET B C 1
ATOM 4401 O O . MET B 1 261 ? -2.559 -6.073 -16.508 1 95.04 261 MET B O 1
ATOM 4405 N N . ALA B 1 262 ? -1.005 -4.781 -17.327 1 92.94 262 ALA B N 1
ATOM 4406 C CA . ALA B 1 262 ? -1.458 -3.561 -16.665 1 92.94 262 ALA B CA 1
ATOM 4407 C C . ALA B 1 262 ? -2.928 -3.285 -16.969 1 92.94 262 ALA B C 1
ATOM 4409 O O . ALA B 1 262 ? -3.717 -3.019 -16.059 1 92.94 262 ALA B O 1
ATOM 4410 N N . LYS B 1 263 ? -3.35 -3.348 -18.195 1 93.82 263 LYS B N 1
ATOM 4411 C CA . LYS B 1 263 ? -4.726 -3.055 -18.586 1 93.82 263 LYS B CA 1
ATOM 4412 C C . LYS B 1 263 ? -5.708 -3.987 -17.883 1 93.82 263 LYS B C 1
ATOM 4414 O O . LYS B 1 263 ? -6.722 -3.537 -17.345 1 93.82 263 LYS B O 1
ATOM 4419 N N . GLU B 1 264 ? -5.393 -5.24 -17.868 1 95.82 264 GLU B N 1
ATOM 4420 C CA . GLU B 1 264 ? -6.27 -6.217 -17.23 1 95.82 264 GLU B CA 1
ATOM 4421 C C . GLU B 1 264 ? -6.31 -6.02 -15.718 1 95.82 264 GLU B C 1
ATOM 4423 O O . GLU B 1 264 ? -7.359 -6.183 -15.092 1 95.82 264 GLU B O 1
ATOM 4428 N N . MET B 1 265 ? -5.161 -5.723 -15.181 1 96.22 265 MET B N 1
ATOM 4429 C CA . MET B 1 265 ? -5.096 -5.478 -13.744 1 96.22 265 MET B CA 1
ATOM 4430 C C . MET B 1 265 ? -5.977 -4.297 -13.352 1 96.22 265 MET B C 1
ATOM 4432 O O . MET B 1 265 ? -6.676 -4.347 -12.339 1 96.22 265 MET B O 1
ATOM 4436 N N . LEU B 1 266 ? -6.043 -3.276 -14.195 1 95.05 266 LEU B N 1
ATOM 4437 C CA . LEU B 1 266 ? -6.772 -2.047 -13.901 1 95.05 266 LEU B CA 1
ATOM 4438 C C . LEU B 1 266 ? -8.275 -2.256 -14.053 1 95.05 266 LEU B C 1
ATOM 4440 O O . LEU B 1 266 ? -9.071 -1.501 -13.49 1 95.05 266 LEU B O 1
ATOM 4444 N N . ALA B 1 267 ? -8.651 -3.249 -14.787 1 97.23 267 ALA B N 1
ATOM 4445 C CA . ALA B 1 267 ? -10.07 -3.546 -14.969 1 97.23 267 ALA B CA 1
ATOM 4446 C C . ALA B 1 267 ? -10.741 -3.856 -13.634 1 97.23 267 ALA B C 1
ATOM 4448 O O . ALA B 1 267 ? -11.944 -3.637 -13.472 1 97.23 267 ALA B O 1
ATOM 4449 N N . TYR B 1 268 ? -9.94 -4.288 -12.698 1 97.54 268 TYR B N 1
ATOM 4450 C CA . TYR B 1 268 ? -10.433 -4.682 -11.383 1 97.54 268 TYR B CA 1
ATOM 4451 C C . TYR B 1 268 ? -11.074 -3.501 -10.664 1 97.54 268 TYR B C 1
ATOM 4453 O O . TYR B 1 268 ? -11.923 -3.685 -9.789 1 97.54 268 TYR B O 1
ATOM 4461 N N . PHE B 1 269 ? -10.782 -2.27 -11.042 1 95.13 269 PHE B N 1
ATOM 4462 C CA . PHE B 1 269 ? -11.238 -1.066 -10.358 1 95.13 269 PHE B CA 1
ATOM 4463 C C . PHE B 1 269 ? -12.562 -0.583 -10.938 1 95.13 269 PHE B C 1
ATOM 4465 O O . PHE B 1 269 ? -13.206 0.304 -10.374 1 95.13 269 PHE B O 1
ATOM 4472 N N . LYS B 1 270 ? -12.968 -1.173 -12.066 1 95.19 270 LYS B N 1
ATOM 4473 C CA . LYS B 1 270 ? -14.245 -0.796 -12.666 1 95.19 270 LYS B CA 1
ATOM 4474 C C . LYS B 1 270 ? -15.415 -1.228 -11.786 1 95.19 270 LYS B C 1
ATOM 4476 O O . LYS B 1 270 ? -15.493 -2.387 -11.373 1 95.19 270 LYS B O 1
ATOM 4481 N N . PRO B 1 271 ? -16.353 -0.241 -11.525 1 91.8 271 PRO B N 1
ATOM 4482 C CA . PRO B 1 271 ? -17.587 -0.687 -10.874 1 91.8 271 PRO B CA 1
ATOM 4483 C C . PRO B 1 271 ? -18.346 -1.726 -11.696 1 91.8 271 PRO B C 1
ATOM 4485 O O . PRO B 1 271 ? -18.44 -1.601 -12.92 1 91.8 271 PRO B O 1
ATOM 4488 N N . GLY B 1 272 ? -18.743 -2.695 -11.175 1 93.77 272 GLY B N 1
ATOM 4489 C CA . GLY B 1 272 ? -19.451 -3.748 -11.885 1 93.77 272 GLY B CA 1
ATOM 4490 C C . GLY B 1 272 ? -18.524 -4.77 -12.516 1 93.77 272 GLY B C 1
ATOM 4491 O O . GLY B 1 272 ? -18.966 -5.621 -13.29 1 93.77 272 GLY B O 1
ATOM 4492 N N . PHE B 1 273 ? -17.308 -4.703 -12.231 1 96.98 273 PHE B N 1
ATOM 4493 C CA . PHE B 1 273 ? -16.311 -5.632 -12.749 1 96.98 273 PHE B CA 1
ATOM 4494 C C . PHE B 1 273 ? -16.648 -7.064 -12.353 1 96.98 273 PHE B C 1
ATOM 4496 O O . PHE B 1 273 ? -17.157 -7.307 -11.257 1 96.98 273 PHE B O 1
ATOM 4503 N N . HIS B 1 274 ? -16.362 -7.959 -13.269 1 97.99 274 HIS B N 1
ATOM 4504 C CA . HIS B 1 274 ? -16.309 -9.394 -13.014 1 97.99 274 HIS B CA 1
ATOM 4505 C C . HIS B 1 274 ? -15.105 -10.031 -13.7 1 97.99 274 HIS B C 1
ATOM 4507 O O . HIS B 1 274 ? -14.77 -9.675 -14.832 1 97.99 274 HIS B O 1
ATOM 4513 N N . PRO B 1 275 ? -14.473 -11.002 -13.063 1 97.91 275 PRO B N 1
ATOM 4514 C CA . PRO B 1 275 ? -13.276 -11.592 -13.667 1 97.91 275 PRO B CA 1
ATOM 4515 C C . PRO B 1 275 ? -13.538 -12.163 -15.059 1 97.91 275 PRO B C 1
ATOM 4517 O O . PRO B 1 275 ? -12.652 -12.138 -15.918 1 97.91 275 PRO B O 1
ATOM 4520 N N . ASN B 1 276 ? -14.722 -12.568 -15.319 1 96.97 276 ASN B N 1
ATOM 4521 C CA . ASN B 1 276 ? -15.058 -13.173 -16.604 1 96.97 276 ASN B CA 1
ATOM 4522 C C . ASN B 1 276 ? -15.285 -12.114 -17.679 1 96.97 276 ASN B C 1
ATOM 4524 O O . ASN B 1 276 ? -15.488 -12.445 -18.849 1 96.97 276 ASN B O 1
ATOM 4528 N N . ASP B 1 277 ? -15.28 -10.815 -17.289 1 96.41 277 ASP B N 1
ATOM 4529 C CA . ASP B 1 277 ? -15.275 -9.753 -18.291 1 96.41 277 ASP B CA 1
ATOM 4530 C C . ASP B 1 277 ? -14.005 -9.803 -19.137 1 96.41 277 ASP B C 1
ATOM 4532 O O . ASP B 1 277 ? -13.974 -9.277 -20.251 1 96.41 277 ASP B O 1
ATOM 4536 N N . LEU B 1 278 ? -13.018 -10.375 -18.574 1 95.95 278 LEU B N 1
ATOM 4537 C CA . LEU B 1 278 ? -11.779 -10.63 -19.302 1 95.95 278 LEU B CA 1
ATOM 4538 C C . LEU B 1 278 ? -11.816 -11.998 -19.974 1 95.95 278 LEU B C 1
ATOM 4540 O O . LEU B 1 278 ? -11.574 -13.019 -19.326 1 95.95 278 LEU B O 1
ATOM 4544 N N . ASP B 1 279 ? -12.073 -11.96 -21.214 1 94.17 279 ASP B N 1
ATOM 4545 C CA . ASP B 1 279 ? -12.311 -13.202 -21.943 1 94.17 279 ASP B CA 1
ATOM 4546 C C . ASP B 1 279 ? -11.003 -13.947 -22.201 1 94.17 279 ASP B C 1
ATOM 4548 O O . ASP B 1 279 ? -10.125 -13.445 -22.904 1 94.17 279 ASP B O 1
ATOM 4552 N N . THR B 1 280 ? -11.006 -15.206 -21.664 1 96.38 280 THR B N 1
ATOM 4553 C CA . THR B 1 280 ? -9.825 -16.036 -21.871 1 96.38 280 THR B CA 1
ATOM 4554 C C . THR B 1 280 ? -10.213 -17.396 -22.443 1 96.38 280 THR B C 1
ATOM 4556 O O . THR B 1 280 ? -9.406 -18.329 -22.442 1 96.38 280 THR B O 1
ATOM 4559 N N . VAL B 1 281 ? -11.374 -17.558 -22.927 1 96.11 281 VAL B N 1
ATOM 4560 C CA . VAL B 1 281 ? -11.904 -18.843 -23.37 1 96.11 281 VAL B CA 1
ATOM 4561 C C . VAL B 1 281 ? -11.075 -19.369 -24.54 1 96.11 281 VAL B C 1
ATOM 4563 O O . VAL B 1 281 ? -10.596 -20.505 -24.509 1 96.11 281 VAL B O 1
ATOM 4566 N N . GLY B 1 282 ? -10.972 -18.533 -25.602 1 97.22 282 GLY B N 1
ATOM 4567 C CA . GLY B 1 282 ? -10.189 -18.949 -26.755 1 97.22 282 GLY B CA 1
ATOM 4568 C C . GLY B 1 282 ? -8.744 -19.261 -26.415 1 97.22 282 GLY B C 1
ATOM 4569 O O . GLY B 1 282 ? -8.181 -20.24 -26.91 1 97.22 282 GLY B O 1
ATOM 4570 N N . LEU B 1 283 ? -8.188 -18.431 -25.601 1 97.68 283 LEU B N 1
ATOM 4571 C CA . LEU B 1 283 ? -6.807 -18.608 -25.164 1 97.68 283 LEU B CA 1
ATOM 4572 C C . LEU B 1 283 ? -6.627 -19.95 -24.462 1 97.68 283 LEU B C 1
ATOM 4574 O O . LEU B 1 283 ? -5.68 -20.684 -24.75 1 97.68 283 LEU B O 1
ATOM 4578 N N . LEU B 1 284 ? -7.523 -20.332 -23.562 1 97.96 284 LEU B N 1
ATOM 4579 C CA . LEU B 1 284 ? -7.425 -21.567 -22.791 1 97.96 284 LEU B CA 1
ATOM 4580 C C . LEU B 1 284 ? -7.63 -22.784 -23.686 1 97.96 284 LEU B C 1
ATOM 4582 O O . LEU B 1 284 ? -6.957 -23.804 -23.519 1 97.96 284 LEU B O 1
ATOM 4586 N N . LYS B 1 285 ? -8.564 -22.66 -24.556 1 97.31 285 LYS B N 1
ATOM 4587 C CA . LYS B 1 285 ? -8.785 -23.762 -25.488 1 97.31 285 LYS B CA 1
ATOM 4588 C C . LYS B 1 285 ? -7.509 -24.097 -26.255 1 97.31 285 LYS B C 1
ATOM 4590 O O . LYS B 1 285 ? -7.139 -25.267 -26.375 1 97.31 285 LYS B O 1
ATOM 4595 N N . THR B 1 286 ? -6.868 -23.094 -26.747 1 97.69 286 THR B N 1
ATOM 4596 C CA . THR B 1 286 ? -5.639 -23.266 -27.514 1 97.69 286 THR B CA 1
ATOM 4597 C C . THR B 1 286 ? -4.56 -23.93 -26.664 1 97.69 286 THR B C 1
ATOM 4599 O O . THR B 1 286 ? -3.907 -24.876 -27.109 1 97.69 286 THR B O 1
ATOM 4602 N N . TRP B 1 287 ? -4.409 -23.516 -25.507 1 97.71 287 TRP B N 1
ATOM 4603 C CA . TRP B 1 287 ? -3.313 -23.99 -24.669 1 97.71 287 TRP B CA 1
ATOM 4604 C C . TRP B 1 287 ? -3.624 -25.367 -24.093 1 97.71 287 TRP B C 1
ATOM 4606 O O . TRP B 1 287 ? -2.721 -26.186 -23.903 1 97.71 287 TRP B O 1
ATOM 4616 N N . LYS B 1 288 ? -4.874 -25.652 -23.767 1 96.36 288 LYS B N 1
ATOM 4617 C CA . LYS B 1 288 ? -5.244 -27.002 -23.352 1 96.36 288 LYS B CA 1
ATOM 4618 C C . LYS B 1 288 ? -4.943 -28.016 -24.452 1 96.36 288 LYS B C 1
ATOM 4620 O O . LYS B 1 288 ? -4.449 -29.111 -24.175 1 96.36 288 LYS B O 1
ATOM 4625 N N . ALA B 1 289 ? -5.214 -27.65 -25.603 1 96.28 289 ALA B N 1
ATOM 4626 C CA . ALA B 1 289 ? -4.892 -28.512 -26.737 1 96.28 289 ALA B CA 1
ATOM 4627 C C . ALA B 1 289 ? -3.385 -28.718 -26.859 1 96.28 289 ALA B C 1
ATOM 4629 O O . ALA B 1 289 ? -2.922 -29.835 -27.098 1 96.28 289 ALA B O 1
ATOM 4630 N N . LYS B 1 290 ? -2.642 -27.649 -26.727 1 95.28 290 LYS B N 1
ATOM 4631 C CA . LYS B 1 290 ? -1.187 -27.693 -26.846 1 95.28 290 LYS B CA 1
ATOM 4632 C C . LYS B 1 290 ? -0.577 -28.605 -25.785 1 95.28 290 LYS B C 1
ATOM 4634 O O . LYS B 1 290 ? 0.39 -29.32 -26.056 1 95.28 290 LYS B O 1
ATOM 4639 N N . LEU B 1 291 ? -1.162 -28.599 -24.557 1 94.52 291 LEU B N 1
ATOM 4640 C CA . LEU B 1 291 ? -0.572 -29.34 -23.447 1 94.52 291 LEU B CA 1
ATOM 4641 C C . LEU B 1 291 ? -1.232 -30.706 -23.295 1 94.52 291 LEU B C 1
ATOM 4643 O O . LEU B 1 291 ? -0.813 -31.513 -22.462 1 94.52 291 LEU B O 1
ATOM 4647 N N . GLY B 1 292 ? -2.312 -30.914 -24.047 1 91.57 292 GLY B N 1
ATOM 4648 C CA . GLY B 1 292 ? -3.032 -32.174 -23.959 1 91.57 292 GLY B CA 1
ATOM 4649 C C . GLY B 1 292 ? -3.898 -32.281 -22.718 1 91.57 292 GLY B C 1
ATOM 4650 O O . GLY B 1 292 ? -3.949 -33.335 -22.08 1 91.57 292 GLY B O 1
ATOM 4651 N N . LEU B 1 293 ? -4.428 -31.239 -22.405 1 88.96 293 LEU B N 1
ATOM 4652 C CA . LEU B 1 293 ? -5.276 -31.202 -21.218 1 88.96 293 LEU B CA 1
ATOM 4653 C C . LEU B 1 293 ? -6.751 -31.199 -21.604 1 88.96 293 LEU B C 1
ATOM 4655 O O . LEU B 1 293 ? -7.121 -30.676 -22.658 1 88.96 293 LEU B O 1
#